Protein AF-0000000072585226 (afdb_homodimer)

Structure (mmCIF, N/CA/C/O backbone):
data_AF-0000000072585226-model_v1
#
loop_
_entity.id
_entity.type
_entity.pdbx_description
1 polymer 'LysR-family transcriptional regulator'
#
loop_
_atom_site.group_PDB
_atom_site.id
_atom_site.type_symbol
_atom_site.label_atom_id
_atom_site.label_alt_id
_atom_site.label_comp_id
_atom_site.label_asym_id
_atom_site.label_entity_id
_atom_site.label_seq_id
_atom_site.pdbx_PDB_ins_code
_atom_site.Cartn_x
_atom_site.Cartn_y
_atom_site.Cartn_z
_atom_site.occupancy
_atom_site.B_iso_or_equiv
_atom_site.auth_seq_id
_atom_site.auth_comp_id
_atom_site.auth_asym_id
_atom_site.auth_atom_id
_atom_site.pdbx_PDB_model_num
ATOM 1 N N . MET A 1 1 ? 8.828 31.516 13.375 1 58.22 1 MET A N 1
ATOM 2 C CA . MET A 1 1 ? 9.008 30.109 13.734 1 58.22 1 MET A CA 1
ATOM 3 C C . MET A 1 1 ? 8.281 29.797 15.039 1 58.22 1 MET A C 1
ATOM 5 O O . MET A 1 1 ? 7.566 28.797 15.117 1 58.22 1 MET A O 1
ATOM 9 N N . ARG A 1 2 ? 8.453 30.703 15.93 1 64.94 2 ARG A N 1
ATOM 10 C CA . ARG A 1 2 ? 7.805 30.484 17.219 1 64.94 2 ARG A CA 1
ATOM 11 C C . ARG A 1 2 ? 6.285 30.516 17.078 1 64.94 2 ARG A C 1
ATOM 13 O O . ARG A 1 2 ? 5.582 29.734 17.719 1 64.94 2 ARG A O 1
ATOM 20 N N . HIS A 1 3 ? 5.898 31.266 16.078 1 72.94 3 HIS A N 1
ATOM 21 C CA . HIS A 1 3 ? 4.465 31.422 15.859 1 72.94 3 HIS A CA 1
ATOM 22 C C . HIS A 1 3 ? 3.863 30.156 15.25 1 72.94 3 HIS A C 1
ATOM 24 O O . HIS A 1 3 ? 2.775 29.734 15.641 1 72.94 3 HIS A O 1
ATOM 30 N N . VAL A 1 4 ? 4.668 29.656 14.375 1 72.81 4 VAL A N 1
ATOM 31 C CA . VAL A 1 4 ? 4.184 28.453 13.695 1 72.81 4 VAL A CA 1
ATOM 32 C C . VAL A 1 4 ? 4.137 27.297 14.672 1 72.81 4 VAL A C 1
ATOM 34 O O . VAL A 1 4 ? 3.162 26.531 14.703 1 72.81 4 VAL A O 1
ATOM 37 N N . ARG A 1 5 ? 5.16 27.219 15.461 1 75.75 5 ARG A N 1
ATOM 38 C CA . ARG A 1 5 ? 5.207 26.156 16.469 1 75.75 5 ARG A CA 1
ATOM 39 C C . ARG A 1 5 ? 4.078 26.312 17.484 1 75.75 5 ARG A C 1
ATOM 41 O O . ARG A 1 5 ? 3.455 25.328 17.891 1 75.75 5 ARG A O 1
ATOM 48 N N . ALA A 1 6 ? 3.926 27.531 17.859 1 78.69 6 ALA A N 1
ATOM 49 C CA . ALA A 1 6 ? 2.842 27.828 18.781 1 78.69 6 ALA A CA 1
ATOM 50 C C . ALA A 1 6 ? 1.49 27.422 18.203 1 78.69 6 ALA A C 1
ATOM 52 O O . ALA A 1 6 ? 0.688 26.766 18.875 1 78.69 6 ALA A O 1
ATOM 53 N N . PHE A 1 7 ? 1.332 27.797 16.906 1 83.38 7 PHE A N 1
ATOM 54 C CA . PHE A 1 7 ? 0.087 27.469 16.234 1 83.38 7 PHE A CA 1
ATOM 55 C C . PHE A 1 7 ? -0.117 25.953 16.172 1 83.38 7 PHE A C 1
ATOM 57 O O . PHE A 1 7 ? -1.186 25.453 16.531 1 83.38 7 PHE A O 1
ATOM 64 N N . LEU A 1 8 ? 0.948 25.344 15.797 1 79.69 8 LEU A N 1
ATOM 65 C CA . LEU A 1 8 ? 0.839 23.906 15.602 1 79.69 8 LEU A CA 1
ATOM 66 C C . LEU A 1 8 ? 0.595 23.203 16.938 1 79.69 8 LEU A C 1
ATOM 68 O O . LEU A 1 8 ? -0.168 22.234 17 1 79.69 8 LEU A O 1
ATOM 72 N N . CYS A 1 9 ? 1.254 23.625 17.953 1 80.06 9 CYS A N 1
ATOM 73 C CA . CYS A 1 9 ? 1.071 23.047 19.281 1 80.06 9 CYS A CA 1
ATOM 74 C C . CYS A 1 9 ? -0.359 23.234 19.766 1 80.06 9 CYS A C 1
ATOM 76 O O . CYS A 1 9 ? -0.982 22.297 20.266 1 80.06 9 CYS A O 1
ATOM 78 N N . VAL A 1 10 ? -0.849 24.375 19.516 1 82.81 10 VAL A N 1
ATOM 79 C CA . VAL A 1 10 ? -2.223 24.656 19.922 1 82.81 10 VAL A CA 1
ATOM 80 C C . VAL A 1 10 ? -3.191 23.844 19.062 1 82.81 10 VAL A C 1
ATOM 82 O O . VAL A 1 10 ? -4.184 23.312 19.562 1 82.81 10 VAL A O 1
ATOM 85 N N . ALA A 1 11 ? -2.859 23.766 17.875 1 81.19 11 ALA A N 1
ATOM 86 C CA . ALA A 1 11 ? -3.719 23.031 16.938 1 81.19 11 ALA A CA 1
ATOM 87 C C . ALA A 1 11 ? -3.799 21.562 17.312 1 81.19 11 ALA A C 1
ATOM 89 O O . ALA A 1 11 ? -4.84 20.922 17.141 1 81.19 11 ALA A O 1
ATOM 90 N N . ARG A 1 12 ? -2.705 21.125 17.781 1 78.31 12 ARG A N 1
ATOM 91 C CA . ARG A 1 12 ? -2.623 19.719 18.188 1 78.31 12 ARG A CA 1
ATOM 92 C C . ARG A 1 12 ? -3.361 19.469 19.5 1 78.31 12 ARG A C 1
ATOM 94 O O . ARG A 1 12 ? -4.086 18.484 19.641 1 78.31 12 ARG A O 1
ATOM 101 N N . HIS A 1 13 ? -3.176 20.375 20.453 1 78 13 HIS A N 1
ATOM 102 C CA . HIS A 1 13 ? -3.709 20.203 21.797 1 78 13 HIS A CA 1
ATOM 103 C C . HIS A 1 13 ? -5.113 20.781 21.906 1 78 13 HIS A C 1
ATOM 105 O O . HIS A 1 13 ? -5.887 20.359 22.781 1 78 13 HIS A O 1
ATOM 111 N N . LEU A 1 14 ? -5.398 21.688 21.141 1 80.75 14 LEU A N 1
ATOM 112 C CA . LEU A 1 14 ? -6.609 22.5 21.188 1 80.75 14 LEU A CA 1
ATOM 113 C C . LEU A 1 14 ? -6.867 23.016 22.609 1 80.75 14 LEU A C 1
ATOM 115 O O . LEU A 1 14 ? -8.016 23.078 23.047 1 80.75 14 LEU A O 1
ATOM 119 N N . HIS A 1 15 ? -5.867 23.109 23.297 1 82.06 15 HIS A N 1
ATOM 120 C CA . HIS A 1 15 ? -5.828 23.625 24.656 1 82.06 15 HIS A CA 1
ATOM 121 C C . HIS A 1 15 ? -4.574 24.469 24.891 1 82.06 15 HIS A C 1
ATOM 123 O O . HIS A 1 15 ? -3.455 23.938 24.844 1 82.06 15 HIS A O 1
ATOM 129 N N . PHE A 1 16 ? -4.828 25.766 25.25 1 84.06 16 PHE A N 1
ATOM 130 C CA . PHE A 1 16 ? -3.705 26.703 25.297 1 84.06 16 PHE A CA 1
ATOM 131 C C . PHE A 1 16 ? -2.781 26.375 26.469 1 84.06 16 PHE A C 1
ATOM 133 O O . PHE A 1 16 ? -1.558 26.422 26.328 1 84.06 16 PHE A O 1
ATOM 140 N N . ALA A 1 17 ? -3.447 26 27.578 1 84.19 17 ALA A N 1
ATOM 141 C CA . ALA A 1 17 ? -2.598 25.734 28.734 1 84.19 17 ALA A CA 1
ATOM 142 C C . ALA A 1 17 ? -1.734 24.5 28.5 1 84.19 17 ALA A C 1
ATOM 144 O O . ALA A 1 17 ? -0.542 24.484 28.812 1 84.19 17 ALA A O 1
ATOM 145 N N . ARG A 1 18 ? -2.307 23.516 27.938 1 84.88 18 ARG A N 1
ATOM 146 C CA . ARG A 1 18 ? -1.566 22.297 27.656 1 84.88 18 ARG A CA 1
ATOM 147 C C . ARG A 1 18 ? -0.493 22.547 26.594 1 84.88 18 ARG A C 1
ATOM 149 O O . ARG A 1 18 ? 0.614 22 26.688 1 84.88 18 ARG A O 1
ATOM 156 N N . ALA A 1 19 ? -0.871 23.25 25.625 1 84.06 19 ALA A N 1
ATOM 157 C CA . ALA A 1 19 ? 0.085 23.609 24.594 1 84.06 19 ALA A CA 1
ATOM 158 C C . ALA A 1 19 ? 1.239 24.438 25.156 1 84.06 19 ALA A C 1
ATOM 160 O O . ALA A 1 19 ? 2.398 24.219 24.797 1 84.06 19 ALA A O 1
ATOM 161 N N . ALA A 1 20 ? 0.892 25.25 26.031 1 86.5 20 ALA A N 1
ATOM 162 C CA . ALA A 1 20 ? 1.916 26.062 26.672 1 86.5 20 ALA A CA 1
ATOM 163 C C . ALA A 1 20 ? 2.873 25.203 27.484 1 86.5 20 ALA A C 1
ATOM 165 O O . ALA A 1 20 ? 4.086 25.438 27.484 1 86.5 20 ALA A O 1
ATOM 166 N N . ASP A 1 21 ? 2.268 24.281 28.094 1 84.31 21 ASP A N 1
ATOM 167 C CA . ASP A 1 21 ? 3.07 23.344 28.875 1 84.31 21 ASP A CA 1
ATOM 168 C C . ASP A 1 21 ? 4.062 22.594 27.984 1 84.31 21 ASP A C 1
ATOM 170 O O . ASP A 1 21 ? 5.238 22.469 28.344 1 84.31 21 ASP A O 1
ATOM 174 N N . GLU A 1 22 ? 3.561 22.172 26.891 1 82.31 22 GLU A N 1
ATOM 175 C CA . GLU A 1 22 ? 4.418 21.438 25.969 1 82.31 22 GLU A CA 1
ATOM 176 C C . GLU A 1 22 ? 5.535 22.312 25.422 1 82.31 22 GLU A C 1
ATOM 178 O O . GLU A 1 22 ? 6.664 21.859 25.234 1 82.31 22 GLU A O 1
ATOM 183 N N . LEU A 1 23 ? 5.254 23.5 25.297 1 81.06 23 LEU A N 1
ATOM 184 C CA . LEU A 1 23 ? 6.223 24.438 24.719 1 81.06 23 LEU A CA 1
ATOM 185 C C . LEU A 1 23 ? 7.074 25.062 25.812 1 81.06 23 LEU A C 1
ATOM 187 O O . LEU A 1 23 ? 7.992 25.844 25.516 1 81.06 23 LEU A O 1
ATOM 191 N N . ASP A 1 24 ? 6.734 24.703 27.078 1 85.44 24 ASP A N 1
ATOM 192 C CA . ASP A 1 24 ? 7.445 25.219 28.25 1 85.44 24 ASP A CA 1
ATOM 193 C C . ASP A 1 24 ? 7.398 26.75 28.266 1 85.44 24 ASP A C 1
ATOM 195 O O . ASP A 1 24 ? 8.43 27.406 28.422 1 85.44 24 ASP A O 1
ATOM 199 N N . ILE A 1 25 ? 6.312 27.25 27.984 1 83.62 25 ILE A N 1
ATOM 200 C CA . ILE A 1 25 ? 6.086 28.688 28.094 1 83.62 25 ILE A CA 1
ATOM 201 C C . ILE A 1 25 ? 4.797 28.953 28.859 1 83.62 25 ILE A C 1
ATOM 203 O O . ILE A 1 25 ? 4.023 28.031 29.125 1 83.62 25 ILE A O 1
ATOM 207 N N . ALA A 1 26 ? 4.637 30.203 29.391 1 83.12 26 ALA A N 1
ATOM 208 C CA . ALA A 1 26 ? 3.42 30.594 30.109 1 83.12 26 ALA A CA 1
ATOM 209 C C . ALA A 1 26 ? 2.248 30.75 29.141 1 83.12 26 ALA A C 1
ATOM 211 O O . ALA A 1 26 ? 2.426 31.188 28 1 83.12 26 ALA A O 1
ATOM 212 N N . PRO A 1 27 ? 1.139 30.391 29.594 1 86 27 PRO A N 1
ATOM 213 C CA . PRO A 1 27 ? -0.053 30.453 28.734 1 86 27 PRO A CA 1
ATOM 214 C C . PRO A 1 27 ? -0.266 31.828 28.125 1 86 27 PRO A C 1
ATOM 216 O O . PRO A 1 27 ? -0.597 31.922 26.938 1 86 27 PRO A O 1
ATOM 219 N N . PRO A 1 28 ? -0.014 32.906 28.828 1 85.88 28 PRO A N 1
ATOM 220 C CA . PRO A 1 28 ? -0.179 34.219 28.188 1 85.88 28 PRO A CA 1
ATOM 221 C C . PRO A 1 28 ? 0.809 34.438 27.031 1 85.88 28 PRO A C 1
ATOM 223 O O . PRO A 1 28 ? 0.471 35.094 26.047 1 85.88 28 PRO A O 1
ATOM 226 N N . ALA A 1 29 ? 1.949 33.938 27.203 1 84.19 29 ALA A N 1
ATOM 227 C CA . ALA A 1 29 ? 2.953 34.031 26.141 1 84.19 29 ALA A CA 1
ATOM 228 C C . ALA A 1 29 ? 2.523 33.281 24.906 1 84.19 29 ALA A C 1
ATOM 230 O O . ALA A 1 29 ? 2.717 33.719 23.766 1 84.19 29 ALA A O 1
ATOM 231 N N . LEU A 1 30 ? 1.979 32.156 25.109 1 85.88 30 LEU A N 1
ATOM 232 C CA . LEU A 1 30 ? 1.479 31.359 24 1 85.88 30 LEU A CA 1
ATOM 233 C C . LEU A 1 30 ? 0.351 32.062 23.266 1 85.88 30 LEU A C 1
ATOM 235 O O . LEU A 1 30 ? 0.31 32.094 22.031 1 85.88 30 LEU A O 1
ATOM 239 N N . THR A 1 31 ? -0.524 32.625 24.078 1 85.88 31 THR A N 1
ATOM 240 C CA . THR A 1 31 ? -1.634 33.375 23.5 1 85.88 31 THR A CA 1
ATOM 241 C C . THR A 1 31 ? -1.12 34.531 22.641 1 85.88 31 THR A C 1
ATOM 243 O O . THR A 1 31 ? -1.618 34.75 21.531 1 85.88 31 THR A O 1
ATOM 246 N N . ARG A 1 32 ? -0.165 35.156 23.094 1 84.38 32 ARG A N 1
ATOM 247 C CA . ARG A 1 32 ? 0.431 36.25 22.344 1 84.38 32 ARG A CA 1
ATOM 248 C C . ARG A 1 32 ? 1.052 35.781 21.047 1 84.38 32 ARG A C 1
ATOM 250 O O . ARG A 1 32 ? 0.923 36.438 20 1 84.38 32 ARG A O 1
ATOM 257 N N . LEU A 1 33 ? 1.759 34.688 21.141 1 80.94 33 LEU A N 1
ATOM 258 C CA . LEU A 1 33 ? 2.391 34.094 19.969 1 80.94 33 LEU A CA 1
ATOM 259 C C . LEU A 1 33 ? 1.351 33.75 18.906 1 80.94 33 LEU A C 1
ATOM 261 O O . LEU A 1 33 ? 1.557 34.031 17.719 1 80.94 33 LEU A O 1
ATOM 265 N N . VAL A 1 34 ? 0.296 33.219 19.359 1 84 34 VAL A N 1
ATOM 266 C CA . VAL A 1 34 ? -0.771 32.844 18.453 1 84 34 VAL A CA 1
ATOM 267 C C . VAL A 1 34 ? -1.439 34.094 17.875 1 84 34 VAL A C 1
ATOM 269 O O . VAL A 1 34 ? -1.709 34.156 16.672 1 84 34 VAL A O 1
ATOM 272 N N . GLN A 1 35 ? -1.653 35.031 18.672 1 81.31 35 GLN A N 1
ATOM 273 C CA . GLN A 1 35 ? -2.24 36.281 18.219 1 81.31 35 GLN A CA 1
ATOM 274 C C . GLN A 1 35 ? -1.322 37 17.234 1 81.31 35 GLN A C 1
ATOM 276 O O . GLN A 1 35 ? -1.787 37.562 16.25 1 81.31 35 GLN A O 1
ATOM 281 N N . ASP A 1 36 ? -0.099 36.938 17.531 1 77.19 36 ASP A N 1
ATOM 282 C CA . ASP A 1 36 ? 0.877 37.531 16.625 1 77.19 36 ASP A CA 1
ATOM 283 C C . ASP A 1 36 ? 0.853 36.844 15.266 1 77.19 36 ASP A C 1
ATOM 285 O O . ASP A 1 36 ? 0.93 37.5 14.219 1 77.19 36 ASP A O 1
ATOM 289 N N . ALA A 1 37 ? 0.822 35.531 15.289 1 75.81 37 ALA A N 1
ATOM 290 C CA . ALA A 1 37 ? 0.712 34.781 14.047 1 75.81 37 ALA A CA 1
ATOM 291 C C . ALA A 1 37 ? -0.539 35.156 13.266 1 75.81 37 ALA A C 1
ATOM 293 O O . ALA A 1 37 ? -0.486 35.344 12.047 1 75.81 37 ALA A O 1
ATOM 294 N N . GLU A 1 38 ? -1.639 35.344 13.984 1 79.88 38 GLU A N 1
ATOM 295 C CA . GLU A 1 38 ? -2.904 35.719 13.375 1 79.88 38 GLU A CA 1
ATOM 296 C C . GLU A 1 38 ? -2.83 37.125 12.805 1 79.88 38 GLU A C 1
ATOM 298 O O . GLU A 1 38 ? -3.336 37.406 11.711 1 79.88 38 GLU A O 1
ATOM 303 N N . ARG A 1 39 ? -2.184 37.969 13.477 1 72.62 39 ARG A N 1
ATOM 304 C CA . ARG A 1 39 ? -1.983 39.344 13.016 1 72.62 39 ARG A CA 1
ATOM 305 C C . ARG A 1 39 ? -1.113 39.375 11.766 1 72.62 39 ARG A C 1
ATOM 307 O O . ARG A 1 39 ? -1.424 40.094 10.805 1 72.62 39 ARG A O 1
ATOM 314 N N . LEU A 1 40 ? -0.075 38.594 11.836 1 66.81 40 LEU A N 1
ATOM 315 C CA . LEU A 1 40 ? 0.845 38.562 10.703 1 66.81 40 LEU A CA 1
ATOM 316 C C . LEU A 1 40 ? 0.155 38 9.461 1 66.81 40 LEU A C 1
ATOM 318 O O . LEU A 1 40 ? 0.414 38.469 8.344 1 66.81 40 LEU A O 1
ATOM 322 N N . LEU A 1 41 ? -0.694 37.062 9.727 1 67.12 41 LEU A N 1
ATOM 323 C CA . LEU A 1 41 ? -1.383 36.375 8.633 1 67.12 41 LEU A CA 1
ATOM 324 C C . LEU A 1 41 ? -2.656 37.125 8.25 1 67.12 41 LEU A C 1
ATOM 326 O O . LEU A 1 41 ? -3.201 36.906 7.164 1 67.12 41 LEU A O 1
ATOM 330 N N . GLY A 1 42 ? -3.037 38.062 9.102 1 69.38 42 GLY A N 1
ATOM 331 C CA . GLY A 1 42 ? -4.23 38.875 8.867 1 69.38 42 GLY A CA 1
ATOM 332 C C . GLY A 1 42 ? -5.516 38.062 9.023 1 69.38 42 GLY A C 1
ATOM 333 O O . GLY A 1 42 ? -6.566 38.469 8.523 1 69.38 42 GLY A O 1
ATOM 334 N N . VAL A 1 43 ? -5.359 36.906 9.555 1 72.12 43 VAL A N 1
ATOM 335 C CA . VAL A 1 43 ? -6.523 36.031 9.758 1 72.12 43 VAL A CA 1
ATOM 336 C C . VAL A 1 43 ? -6.457 35.406 11.148 1 72.12 43 VAL A C 1
ATOM 338 O O . VAL A 1 43 ? -5.383 35.312 11.742 1 72.12 43 VAL A O 1
ATOM 341 N N . ARG A 1 44 ? -7.598 35.062 11.664 1 79.56 44 ARG A N 1
ATOM 342 C CA . ARG A 1 44 ? -7.656 34.281 12.898 1 79.56 44 ARG A CA 1
ATOM 343 C C . ARG A 1 44 ? -7.473 32.812 12.609 1 79.56 44 ARG A C 1
ATOM 345 O O . ARG A 1 44 ? -8.094 32.25 11.695 1 79.56 44 ARG A O 1
ATOM 352 N N . LEU A 1 45 ? -6.523 32.281 13.352 1 80.19 45 LEU A N 1
ATOM 353 C CA . LEU A 1 45 ? -6.188 30.875 13.125 1 80.19 45 LEU A CA 1
ATOM 354 C C . LEU A 1 45 ? -7 29.969 14.047 1 80.19 45 LEU A C 1
ATOM 356 O O . LEU A 1 45 ? -7.195 28.781 13.742 1 80.19 45 LEU A O 1
ATOM 360 N N . PHE A 1 46 ? -7.355 30.594 15.195 1 81.81 46 PHE A N 1
ATOM 361 C CA . PHE A 1 46 ? -8.148 29.859 16.172 1 81.81 46 PHE A CA 1
ATOM 362 C C . PHE A 1 46 ? -9.43 30.609 16.516 1 81.81 46 PHE A C 1
ATOM 364 O O . PHE A 1 46 ? -9.445 31.844 16.531 1 81.81 46 PHE A O 1
ATOM 371 N N . HIS A 1 47 ? -10.422 29.891 16.656 1 78 47 HIS A N 1
ATOM 372 C CA . HIS A 1 47 ? -11.594 30.375 17.375 1 78 47 HIS A CA 1
ATOM 373 C C . HIS A 1 47 ? -11.508 30.016 18.859 1 78 47 HIS A C 1
ATOM 375 O O . HIS A 1 47 ? -11.391 28.844 19.219 1 78 47 HIS A O 1
ATOM 381 N N . ARG A 1 48 ? -11.336 31.047 19.672 1 75.75 48 ARG A N 1
ATOM 382 C CA . ARG A 1 48 ? -11.156 30.859 21.109 1 75.75 48 ARG A CA 1
ATOM 383 C C . ARG A 1 48 ? -12.359 31.391 21.875 1 75.75 48 ARG A C 1
ATOM 385 O O . ARG A 1 48 ? -12.875 32.469 21.578 1 75.75 48 ARG A O 1
ATOM 392 N N . THR A 1 49 ? -13.016 30.578 22.625 1 68.81 49 THR A N 1
ATOM 393 C CA . THR A 1 49 ? -13.938 31 23.656 1 68.81 49 THR A CA 1
ATOM 394 C C . THR A 1 49 ? -13.375 30.703 25.047 1 68.81 49 THR A C 1
ATOM 396 O O . THR A 1 49 ? -12.258 30.203 25.172 1 68.81 49 THR A O 1
ATOM 399 N N . ARG A 1 50 ? -14 31.172 26.156 1 67.94 50 ARG A N 1
ATOM 400 C CA . ARG A 1 50 ? -13.555 30.938 27.516 1 67.94 50 ARG A CA 1
ATOM 401 C C . ARG A 1 50 ? -13.43 29.438 27.797 1 67.94 50 ARG A C 1
ATOM 403 O O . ARG A 1 50 ? -12.648 29.016 28.641 1 67.94 50 ARG A O 1
ATOM 410 N N . ARG A 1 51 ? -13.961 28.547 26.969 1 67.31 51 ARG A N 1
ATOM 411 C CA . ARG A 1 51 ? -14.07 27.141 27.328 1 67.31 51 ARG A CA 1
ATOM 412 C C . ARG A 1 51 ? -13.508 26.25 26.219 1 67.31 51 ARG A C 1
ATOM 414 O O . ARG A 1 51 ? -13.266 25.062 26.438 1 67.31 51 ARG A O 1
ATOM 421 N N . SER A 1 52 ? -13.297 26.797 25.031 1 75.81 52 SER A N 1
ATOM 422 C CA . SER A 1 52 ? -12.875 25.875 23.969 1 75.81 52 SER A CA 1
ATOM 423 C C . SER A 1 52 ? -11.922 26.562 23 1 75.81 52 SER A C 1
ATOM 425 O O . SER A 1 52 ? -11.977 27.781 22.812 1 75.81 52 SER A O 1
ATOM 427 N N . VAL A 1 53 ? -10.938 25.859 22.469 1 80.62 53 VAL A N 1
ATOM 428 C CA . VAL A 1 53 ? -10.016 26.266 21.422 1 80.62 53 VAL A CA 1
ATOM 429 C C . VAL A 1 53 ? -10.188 25.375 20.188 1 80.62 53 VAL A C 1
ATOM 431 O O . VAL A 1 53 ? -10.211 24.141 20.312 1 80.62 53 VAL A O 1
ATOM 434 N N . ALA A 1 54 ? -10.57 26 19.078 1 80.94 54 ALA A N 1
ATOM 435 C CA . ALA A 1 54 ? -10.688 25.25 17.844 1 80.94 54 ALA A CA 1
ATOM 436 C C . ALA A 1 54 ? -10.008 25.984 16.688 1 80.94 54 ALA A C 1
ATOM 438 O O . ALA A 1 54 ? -9.906 27.203 16.703 1 80.94 54 ALA A O 1
ATOM 439 N N . LEU A 1 55 ? -9.531 25.219 15.68 1 79.38 55 LEU A N 1
ATOM 440 C CA . LEU A 1 55 ? -8.953 25.828 14.492 1 79.38 55 LEU A CA 1
ATOM 441 C C . LEU A 1 55 ? -10.008 26.578 13.695 1 79.38 55 LEU A C 1
ATOM 443 O O . LEU A 1 55 ? -11.133 26.109 13.539 1 79.38 55 LEU A O 1
ATOM 447 N N . SER A 1 56 ? -9.766 27.828 13.211 1 72.62 56 SER A N 1
ATOM 448 C CA . SER A 1 56 ? -10.578 28.516 12.211 1 72.62 56 SER A CA 1
ATOM 449 C C . SER A 1 56 ? -10.414 27.875 10.836 1 72.62 56 SER A C 1
ATOM 451 O O . SER A 1 56 ? -9.586 26.984 10.656 1 72.62 56 SER A O 1
ATOM 453 N N . ALA A 1 57 ? -11.266 28.297 9.883 1 61.59 57 ALA A N 1
ATOM 454 C CA . ALA A 1 57 ? -11.07 27.875 8.5 1 61.59 57 ALA A CA 1
ATOM 455 C C . ALA A 1 57 ? -9.672 28.219 8.008 1 61.59 57 ALA A C 1
ATOM 457 O O . ALA A 1 57 ? -9.016 27.406 7.352 1 61.59 57 ALA A O 1
ATOM 458 N N . ALA A 1 58 ? -9.375 29.375 8.305 1 66.31 58 ALA A N 1
ATOM 459 C CA . ALA A 1 58 ? -8.023 29.828 7.973 1 66.31 58 ALA A CA 1
ATOM 460 C C . ALA A 1 58 ? -6.973 29 8.711 1 66.31 58 ALA A C 1
ATOM 462 O O . ALA A 1 58 ? -5.93 28.656 8.148 1 66.31 58 ALA A O 1
ATOM 463 N N . GLY A 1 59 ? -7.348 28.625 9.914 1 73.62 59 GLY A N 1
ATOM 464 C CA . GLY A 1 59 ? -6.438 27.797 10.688 1 73.62 59 GLY A CA 1
ATOM 465 C C . GLY A 1 59 ? -6.27 26.391 10.117 1 73.62 59 GLY A C 1
ATOM 466 O O . GLY A 1 59 ? -5.152 25.875 10.047 1 73.62 59 GLY A O 1
ATOM 467 N N . ALA A 1 60 ? -7.258 25.922 9.672 1 68 60 ALA A N 1
ATOM 468 C CA . ALA A 1 60 ? -7.234 24.578 9.078 1 68 60 ALA A CA 1
ATOM 469 C C . ALA A 1 60 ? -6.445 24.578 7.773 1 68 60 ALA A C 1
ATOM 471 O O . ALA A 1 60 ? -5.676 23.656 7.508 1 68 60 ALA A O 1
ATOM 472 N N . ALA A 1 61 ? -6.684 25.594 7.031 1 62.28 61 ALA A N 1
ATOM 473 C CA . ALA A 1 61 ? -5.934 25.734 5.785 1 62.28 61 ALA A CA 1
ATOM 474 C C . ALA A 1 61 ? -4.445 25.953 6.062 1 62.28 61 ALA A C 1
ATOM 476 O O . ALA A 1 61 ? -3.592 25.422 5.352 1 62.28 61 ALA A O 1
ATOM 477 N N . TYR A 1 62 ? -4.332 26.719 7.133 1 64.69 62 TYR A N 1
ATOM 478 C CA . TYR A 1 62 ? -2.965 27.078 7.492 1 64.69 62 TYR A CA 1
ATOM 479 C C . TYR A 1 62 ? -2.232 25.891 8.109 1 64.69 62 TYR A C 1
ATOM 481 O O . TYR A 1 62 ? -1.003 25.812 8.047 1 64.69 62 TYR A O 1
ATOM 489 N N . LEU A 1 63 ? -3.025 25 8.594 1 69.69 63 LEU A N 1
ATOM 490 C CA . LEU A 1 63 ? -2.434 23.875 9.305 1 69.69 63 LEU A CA 1
ATOM 491 C C . LEU A 1 63 ? -1.513 23.062 8.398 1 69.69 63 LEU A C 1
ATOM 493 O O . LEU A 1 63 ? -0.37 22.781 8.758 1 69.69 63 LEU A O 1
ATOM 497 N N . GLY A 1 64 ? -1.994 22.734 7.273 1 63.62 64 GLY A N 1
ATOM 498 C CA . GLY A 1 64 ? -1.159 22.031 6.32 1 63.62 64 GLY A CA 1
ATOM 499 C C . GLY A 1 64 ? 0.085 22.797 5.922 1 63.62 64 GLY A C 1
ATOM 500 O O . GLY A 1 64 ? 1.181 22.234 5.871 1 63.62 64 GLY A O 1
ATOM 501 N N . GLU A 1 65 ? -0.137 24.047 5.719 1 60.06 65 GLU A N 1
ATOM 502 C CA . GLU A 1 65 ? 0.973 24.906 5.336 1 60.06 65 GLU A CA 1
ATOM 503 C C . GLU A 1 65 ? 1.972 25.062 6.48 1 60.06 65 GLU A C 1
ATOM 505 O O . GLU A 1 65 ? 3.184 25.062 6.258 1 60.06 65 GLU A O 1
ATOM 510 N N . ALA A 1 66 ? 1.369 25.188 7.652 1 66.06 66 ALA A N 1
ATOM 511 C CA . ALA A 1 66 ? 2.213 25.344 8.836 1 66.06 66 ALA A CA 1
ATOM 512 C C . ALA A 1 66 ? 3.018 24.078 9.109 1 66.06 66 ALA A C 1
ATOM 514 O O . ALA A 1 66 ? 4.207 24.141 9.43 1 66.06 66 ALA A O 1
ATOM 515 N N . GLN A 1 67 ? 2.311 23.031 8.914 1 64.62 67 GLN A N 1
ATOM 516 C CA . GLN A 1 67 ? 3.002 21.766 9.086 1 64.62 67 GLN A CA 1
ATOM 517 C C . GLN A 1 67 ? 4.113 21.594 8.047 1 64.62 67 GLN A C 1
ATOM 519 O O . GLN A 1 67 ? 5.227 21.188 8.391 1 64.62 67 GLN A O 1
ATOM 524 N N . ALA A 1 68 ? 3.723 21.984 6.926 1 57.94 68 ALA A N 1
ATOM 525 C CA . ALA A 1 68 ? 4.707 21.938 5.844 1 57.94 68 ALA A CA 1
ATOM 526 C C . ALA A 1 68 ? 5.863 22.891 6.113 1 57.94 68 ALA A C 1
ATOM 528 O O . ALA A 1 68 ? 7.027 22.547 5.879 1 57.94 68 ALA A O 1
ATOM 529 N N . ALA A 1 69 ? 5.461 23.953 6.617 1 55.75 69 ALA A N 1
ATOM 530 C CA . ALA A 1 69 ? 6.477 24.969 6.918 1 55.75 69 ALA A CA 1
ATOM 531 C C . ALA A 1 69 ? 7.418 24.484 8.016 1 55.75 69 ALA A C 1
ATOM 533 O O . ALA A 1 69 ? 8.641 24.625 7.91 1 55.75 69 ALA A O 1
ATOM 534 N N . LEU A 1 70 ? 6.734 23.922 9.047 1 58.09 70 LEU A N 1
ATOM 535 C CA . LEU A 1 70 ? 7.578 23.422 10.125 1 58.09 70 LEU A CA 1
ATOM 536 C C . LEU A 1 70 ? 8.43 22.25 9.641 1 58.09 70 LEU A C 1
ATOM 538 O O . LEU A 1 70 ? 9.594 22.109 10.039 1 58.09 70 LEU A O 1
ATOM 542 N N . ALA A 1 71 ? 7.77 21.516 8.867 1 57.56 71 ALA A N 1
ATOM 543 C CA . ALA A 1 71 ? 8.531 20.406 8.281 1 57.56 71 ALA A CA 1
ATOM 544 C C . ALA A 1 71 ? 9.688 20.922 7.43 1 57.56 71 ALA A C 1
ATOM 546 O O . ALA A 1 71 ? 10.797 20.391 7.488 1 57.56 71 ALA A O 1
ATOM 547 N N . HIS A 1 72 ? 9.344 21.984 6.781 1 53.56 72 HIS A N 1
ATOM 548 C CA . HIS A 1 72 ? 10.391 22.609 5.977 1 53.56 72 HIS A CA 1
ATOM 549 C C . HIS A 1 72 ? 11.484 23.188 6.859 1 53.56 72 HIS A C 1
ATOM 551 O O . HIS A 1 72 ? 12.672 23.047 6.562 1 53.56 72 HIS A O 1
ATOM 557 N N . LEU A 1 73 ? 11.023 23.75 7.914 1 49.94 73 LEU A N 1
ATOM 558 C CA . LEU A 1 73 ? 11.992 24.359 8.82 1 49.94 73 LEU A CA 1
ATOM 559 C C . LEU A 1 73 ? 12.828 23.297 9.516 1 49.94 73 LEU A C 1
ATOM 561 O O . LEU A 1 73 ? 14.039 23.453 9.672 1 49.94 73 LEU A O 1
ATOM 565 N N . ALA A 1 74 ? 12.117 22.375 9.953 1 52.28 74 ALA A N 1
ATOM 566 C CA . ALA A 1 74 ? 12.852 21.297 10.602 1 52.28 74 ALA A CA 1
ATOM 567 C C . ALA A 1 74 ? 13.844 20.656 9.641 1 52.28 74 ALA A C 1
ATOM 569 O O . ALA A 1 74 ? 14.984 20.359 10.016 1 52.28 74 ALA A O 1
ATOM 570 N N . ARG A 1 75 ? 13.414 20.531 8.516 1 53.41 75 ARG A N 1
ATOM 571 C CA . ARG A 1 75 ? 14.305 20 7.484 1 53.41 75 ARG A CA 1
ATOM 572 C C . ARG A 1 75 ? 15.445 20.953 7.191 1 53.41 75 ARG A C 1
ATOM 574 O O . ARG A 1 75 ? 16.578 20.531 6.98 1 53.41 75 ARG A O 1
ATOM 581 N N . GLY A 1 76 ? 14.969 22.141 7.191 1 52.03 76 GLY A N 1
ATOM 582 C CA . GLY A 1 76 ? 16 23.156 7.02 1 52.03 76 GLY A CA 1
ATOM 583 C C . GLY A 1 76 ? 17.047 23.141 8.125 1 52.03 76 GLY A C 1
ATOM 584 O O . GLY A 1 76 ? 18.234 23.234 7.855 1 52.03 76 GLY A O 1
ATOM 585 N N . ARG A 1 77 ? 16.484 23.094 9.312 1 48.94 77 ARG A N 1
ATOM 586 C CA . ARG A 1 77 ? 17.406 23.031 10.438 1 48.94 77 ARG A CA 1
ATOM 587 C C . ARG A 1 77 ? 18.297 21.797 10.352 1 48.94 77 ARG A C 1
ATOM 589 O O . ARG A 1 77 ? 19.5 21.875 10.602 1 48.94 77 ARG A O 1
ATOM 596 N N . GLU A 1 78 ? 17.625 20.75 10.086 1 50.53 78 GLU A N 1
ATOM 597 C CA . GLU A 1 78 ? 18.406 19.516 9.938 1 50.53 78 GLU A CA 1
ATOM 598 C C . GLU A 1 78 ? 19.406 19.641 8.789 1 50.53 78 GLU A C 1
ATOM 600 O O . GLU A 1 78 ? 20.562 19.219 8.922 1 50.53 78 GLU A O 1
ATOM 605 N N . ARG A 1 79 ? 18.844 20.234 7.855 1 50.41 79 ARG A N 1
ATOM 606 C CA . ARG A 1 79 ? 19.734 20.469 6.715 1 50.41 79 ARG A CA 1
ATOM 607 C C . ARG A 1 79 ? 20.859 21.406 7.082 1 50.41 79 ARG A C 1
ATOM 609 O O . ARG A 1 79 ? 22.016 21.188 6.684 1 50.41 79 ARG A O 1
ATOM 616 N N . ALA A 1 80 ? 20.484 22.359 7.816 1 47.41 80 ALA A N 1
ATOM 617 C CA . ALA A 1 80 ? 21.5 23.312 8.258 1 47.41 80 ALA A CA 1
ATOM 618 C C . ALA A 1 80 ? 22.516 22.641 9.195 1 47.41 80 ALA A C 1
ATOM 620 O O . ALA A 1 80 ? 23.719 22.859 9.078 1 47.41 80 ALA A O 1
ATOM 621 N N . ALA A 1 81 ? 21.938 22 10.062 1 48.5 81 ALA A N 1
ATOM 622 C CA . ALA A 1 81 ? 22.812 21.328 11.008 1 48.5 81 ALA A CA 1
ATOM 623 C C . ALA A 1 81 ? 23.703 20.312 10.289 1 48.5 81 ALA A C 1
ATOM 625 O O . ALA A 1 81 ? 24.906 20.203 10.594 1 48.5 81 ALA A O 1
ATOM 626 N N . LEU A 1 82 ? 23.016 19.578 9.492 1 48.97 82 LEU A N 1
ATOM 627 C CA . LEU A 1 82 ? 23.812 18.641 8.703 1 48.97 82 LEU A CA 1
ATOM 628 C C . LEU A 1 82 ? 24.875 19.375 7.887 1 48.97 82 LEU A C 1
ATOM 630 O O . LEU A 1 82 ? 26.016 18.922 7.797 1 48.97 82 LEU A O 1
ATOM 634 N N . ALA A 1 83 ? 24.375 20.375 7.41 1 47.16 83 ALA A N 1
ATOM 635 C CA . ALA A 1 83 ? 25.328 21.203 6.672 1 47.16 83 ALA A CA 1
ATOM 636 C C . ALA A 1 83 ? 26.469 21.672 7.578 1 47.16 83 ALA A C 1
ATOM 638 O O . ALA A 1 83 ? 27.625 21.672 7.176 1 47.16 83 ALA A O 1
ATOM 639 N N . GLU A 1 84 ? 26.125 22.078 8.68 1 46.22 84 GLU A N 1
ATOM 640 C CA . GLU A 1 84 ? 27.141 22.562 9.617 1 46.22 84 GLU A CA 1
ATOM 641 C C . GLU A 1 84 ? 28.109 21.453 10.016 1 46.22 84 GLU A C 1
ATOM 643 O O . GLU A 1 84 ? 29.297 21.688 10.18 1 46.22 84 GLU A O 1
ATOM 648 N N . ARG A 1 85 ? 27.469 20.359 10.305 1 44.66 85 ARG A N 1
ATOM 649 C CA . ARG A 1 85 ? 28.344 19.266 10.703 1 44.66 85 ARG A CA 1
ATOM 650 C C . ARG A 1 85 ? 29.062 18.672 9.5 1 44.66 85 ARG A C 1
ATOM 652 O O . ARG A 1 85 ? 29.828 17.719 9.641 1 44.66 85 ARG A O 1
ATOM 659 N N . GLY A 1 86 ? 28.906 19.188 8.562 1 46.56 86 GLY A N 1
ATOM 660 C CA . GLY A 1 86 ? 29.516 18.656 7.359 1 46.56 86 GLY A CA 1
ATOM 661 C C . GLY A 1 86 ? 28.781 17.453 6.789 1 46.56 86 GLY A C 1
ATOM 662 O O . GLY A 1 86 ? 29.344 16.703 5.992 1 46.56 86 GLY A O 1
ATOM 663 N N . GLU A 1 87 ? 27.969 16.969 7.648 1 51.03 87 GLU A N 1
ATOM 664 C CA . GLU A 1 87 ? 27.219 15.789 7.207 1 51.03 87 GLU A CA 1
ATOM 665 C C . GLU A 1 87 ? 26.266 16.141 6.062 1 51.03 87 GLU A C 1
ATOM 667 O O . GLU A 1 87 ? 25.5 17.094 6.152 1 51.03 87 GLU A O 1
ATOM 672 N N . ILE A 1 88 ? 26.75 16.125 4.773 1 52.31 88 ILE A N 1
ATOM 673 C CA . ILE A 1 88 ? 26.578 16.688 3.438 1 52.31 88 ILE A CA 1
ATOM 674 C C . ILE A 1 88 ? 25.125 16.547 2.998 1 52.31 88 ILE A C 1
ATOM 676 O O . ILE A 1 88 ? 24.625 17.359 2.217 1 52.31 88 ILE A O 1
ATOM 680 N N . GLY A 1 89 ? 24.234 15.422 3.17 1 76.12 89 GLY A N 1
ATOM 681 C CA . GLY A 1 89 ? 23.047 15.547 2.344 1 76.12 89 GLY A CA 1
ATOM 682 C C . GLY A 1 89 ? 22.016 14.469 2.621 1 76.12 89 GLY A C 1
ATOM 683 O O . GLY A 1 89 ? 22.359 13.344 2.982 1 76.12 89 GLY A O 1
ATOM 684 N N . ARG A 1 90 ? 20.812 14.867 2.941 1 84.12 90 ARG A N 1
ATOM 685 C CA . ARG A 1 90 ? 19.672 13.961 3.084 1 84.12 90 ARG A CA 1
ATOM 686 C C . ARG A 1 90 ? 18.672 14.172 1.96 1 84.12 90 ARG A C 1
ATOM 688 O O . ARG A 1 90 ? 18.391 15.305 1.569 1 84.12 90 ARG A O 1
ATOM 695 N N . ILE A 1 91 ? 18.188 13.039 1.449 1 92.5 91 ILE A N 1
ATOM 696 C CA . ILE A 1 91 ? 17.172 13.07 0.4 1 92.5 91 ILE A CA 1
ATOM 697 C C . ILE A 1 91 ? 15.938 12.305 0.856 1 92.5 91 ILE A C 1
ATOM 699 O O . ILE A 1 91 ? 16.031 11.148 1.274 1 92.5 91 ILE A O 1
ATOM 703 N N . GLU A 1 92 ? 14.789 13.008 0.875 1 93.81 92 GLU A N 1
ATOM 704 C CA . GLU A 1 92 ? 13.5 12.344 1.059 1 93.81 92 GLU A CA 1
ATOM 705 C C . GLU A 1 92 ? 12.906 11.914 -0.279 1 93.81 92 GLU A C 1
ATOM 707 O O . GLU A 1 92 ? 12.367 12.742 -1.022 1 93.81 92 GLU A O 1
ATOM 712 N N . LEU A 1 93 ? 12.953 10.586 -0.481 1 96.5 93 LEU A N 1
ATOM 713 C CA . LEU A 1 93 ? 12.562 10.031 -1.775 1 96.5 93 LEU A CA 1
ATOM 714 C C . LEU A 1 93 ? 11.25 9.258 -1.663 1 96.5 93 LEU A C 1
ATOM 716 O O . LEU A 1 93 ? 11.172 8.273 -0.925 1 96.5 93 LEU A O 1
ATOM 720 N N . GLY A 1 94 ? 10.219 9.734 -2.373 1 97.12 94 GLY A N 1
ATOM 721 C CA . GLY A 1 94 ? 8.984 8.977 -2.498 1 97.12 94 GLY A CA 1
ATOM 722 C C . GLY A 1 94 ? 8.969 8.062 -3.709 1 97.12 94 GLY A C 1
ATOM 723 O O . GLY A 1 94 ? 9.711 8.281 -4.672 1 97.12 94 GLY A O 1
ATOM 724 N N . TYR A 1 95 ? 8.188 7.035 -3.609 1 96.19 95 TYR A N 1
ATOM 725 C CA . TYR A 1 95 ? 7.996 6.188 -4.781 1 96.19 95 TYR A CA 1
ATOM 726 C C . TYR A 1 95 ? 6.613 5.543 -4.773 1 96.19 95 TYR A C 1
ATOM 728 O O . TYR A 1 95 ? 6.008 5.371 -3.711 1 96.19 95 TYR A O 1
ATOM 736 N N . VAL A 1 96 ? 6.129 5.289 -5.965 1 94 96 VAL A N 1
ATOM 737 C CA . VAL A 1 96 ? 5 4.379 -6.121 1 94 96 VAL A CA 1
ATOM 738 C C . VAL A 1 96 ? 5.512 2.957 -6.348 1 94 96 VAL A C 1
ATOM 740 O O . VAL A 1 96 ? 6.633 2.764 -6.824 1 94 96 VAL A O 1
ATOM 743 N N . SER A 1 97 ? 4.707 1.947 -6.07 1 92.19 97 SER A N 1
ATOM 744 C CA . SER A 1 97 ? 5.18 0.568 -5.992 1 92.19 97 SER A CA 1
ATOM 745 C C . SER A 1 97 ? 5.711 0.09 -7.34 1 92.19 97 SER A C 1
ATOM 747 O O . SER A 1 97 ? 6.602 -0.76 -7.395 1 92.19 97 SER A O 1
ATOM 749 N N . SER A 1 98 ? 5.223 0.66 -8.406 1 92.62 98 SER A N 1
ATOM 750 C CA . SER A 1 98 ? 5.664 0.26 -9.742 1 92.62 98 SER A CA 1
ATOM 751 C C . SER A 1 98 ? 7.16 0.494 -9.922 1 92.62 98 SER A C 1
ATOM 753 O O . SER A 1 98 ? 7.824 -0.239 -10.656 1 92.62 98 SER A O 1
ATOM 755 N N . ALA A 1 99 ? 7.633 1.498 -9.266 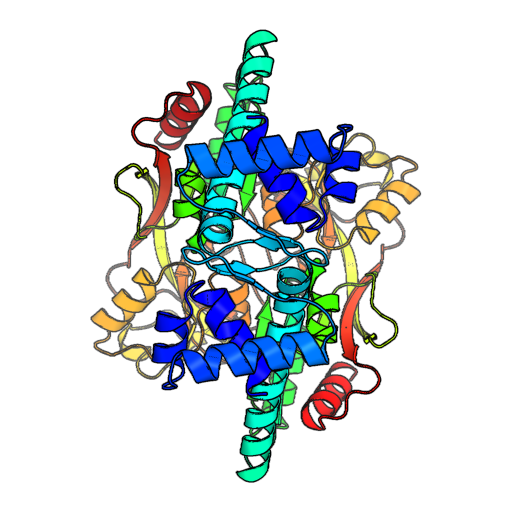1 95 99 ALA A N 1
ATOM 756 C CA . ALA A 1 99 ? 9.062 1.789 -9.359 1 95 99 ALA A CA 1
ATOM 757 C C . ALA A 1 99 ? 9.891 0.672 -8.734 1 95 99 ALA A C 1
ATOM 759 O O . ALA A 1 99 ? 11 0.388 -9.18 1 95 99 ALA A O 1
ATOM 760 N N . ALA A 1 100 ? 9.367 0.074 -7.695 1 95.56 100 ALA A N 1
ATOM 761 C CA . ALA A 1 100 ? 10.039 -1.044 -7.035 1 95.56 100 ALA A CA 1
ATOM 762 C C . ALA A 1 100 ? 9.953 -2.311 -7.883 1 95.56 100 ALA A C 1
ATOM 764 O O . ALA A 1 100 ? 10.945 -3.025 -8.047 1 95.56 100 ALA A O 1
ATOM 765 N N . TYR A 1 101 ? 8.789 -2.564 -8.461 1 96 101 TYR A N 1
ATOM 766 C CA . TYR A 1 101 ? 8.602 -3.75 -9.289 1 96 101 TYR A CA 1
ATOM 767 C C . TYR A 1 101 ? 9.492 -3.699 -10.531 1 96 101 TYR A C 1
ATOM 769 O O . TYR A 1 101 ? 10.016 -4.727 -10.969 1 96 101 TYR A O 1
ATOM 777 N N . ALA A 1 102 ? 9.664 -2.529 -11.07 1 95.19 102 ALA A N 1
ATOM 778 C CA . ALA A 1 102 ? 10.445 -2.35 -12.289 1 95.19 102 ALA A CA 1
ATOM 779 C C . ALA A 1 102 ? 11.945 -2.412 -11.992 1 95.19 102 ALA A C 1
ATOM 781 O O . ALA A 1 102 ? 12.766 -2.475 -12.914 1 95.19 102 ALA A O 1
ATOM 782 N N . GLY A 1 103 ? 12.32 -2.297 -10.789 1 95.75 103 GLY A N 1
ATOM 783 C CA . GLY A 1 103 ? 13.719 -2.398 -10.406 1 95.75 103 GLY A CA 1
ATOM 784 C C . GLY A 1 103 ? 14.461 -1.079 -10.5 1 95.75 103 GLY A C 1
ATOM 785 O O . GLY A 1 103 ? 15.625 -0.986 -10.102 1 95.75 103 GLY A O 1
ATOM 786 N N . VAL A 1 104 ? 13.781 -0.072 -10.953 1 95.94 104 VAL A N 1
ATOM 787 C CA . VAL A 1 104 ? 14.445 1.204 -11.188 1 95.94 104 VAL A CA 1
ATOM 788 C C . VAL A 1 104 ? 14.781 1.861 -9.844 1 95.94 104 VAL A C 1
ATOM 790 O O . VAL A 1 104 ? 15.812 2.523 -9.719 1 95.94 104 VAL A O 1
ATOM 793 N N . LEU A 1 105 ? 13.922 1.729 -8.844 1 96.56 105 LEU A N 1
ATOM 794 C CA . LEU A 1 105 ? 14.203 2.236 -7.508 1 96.56 105 LEU A CA 1
ATOM 795 C C . LEU A 1 105 ? 15.516 1.664 -6.973 1 96.56 105 LEU A C 1
ATOM 797 O O . LEU A 1 105 ? 16.391 2.412 -6.551 1 96.56 105 LEU A O 1
ATOM 801 N N . GLN A 1 106 ? 15.641 0.319 -7.066 1 95.38 106 GLN A N 1
ATOM 802 C CA . GLN A 1 106 ? 16.797 -0.402 -6.547 1 95.38 106 GLN A CA 1
ATOM 803 C C . GLN A 1 106 ? 18.078 0.005 -7.281 1 95.38 106 GLN A C 1
ATOM 805 O O . GLN A 1 106 ? 19.094 0.299 -6.648 1 95.38 106 GLN A O 1
ATOM 810 N N . ARG A 1 107 ? 17.938 0.045 -8.562 1 95.06 107 ARG A N 1
ATOM 811 C CA . ARG A 1 107 ? 19.094 0.344 -9.391 1 95.06 107 ARG A CA 1
ATOM 812 C C . ARG A 1 107 ? 19.625 1.749 -9.109 1 95.06 107 ARG A C 1
ATOM 814 O O . ARG A 1 107 ? 20.812 1.938 -8.883 1 95.06 107 ARG A O 1
ATOM 821 N N . THR A 1 108 ? 18.75 2.727 -9.062 1 95.62 108 THR A N 1
ATOM 822 C CA . THR A 1 108 ? 19.156 4.121 -8.922 1 95.62 108 THR A CA 1
ATOM 823 C C . THR A 1 108 ? 19.609 4.418 -7.496 1 95.62 108 THR A C 1
ATOM 825 O O . THR A 1 108 ? 20.641 5.047 -7.289 1 95.62 108 THR A O 1
ATOM 828 N N . VAL A 1 109 ? 18.859 4.016 -6.504 1 95.25 109 VAL A N 1
ATOM 829 C CA . VAL A 1 109 ? 19.203 4.277 -5.109 1 95.25 109 VAL A CA 1
ATOM 830 C C . VAL A 1 109 ? 20.5 3.559 -4.75 1 95.25 109 VAL A C 1
ATOM 832 O O . VAL A 1 109 ? 21.375 4.129 -4.094 1 95.25 109 VAL A O 1
ATOM 835 N N . GLY A 1 110 ? 20.594 2.309 -5.188 1 92.88 110 GLY A N 1
ATOM 836 C CA . GLY A 1 110 ? 21.828 1.562 -4.945 1 92.88 110 GLY A CA 1
ATOM 837 C C . GLY A 1 110 ? 23.062 2.234 -5.52 1 92.88 110 GLY A C 1
ATOM 838 O O . GLY A 1 110 ? 24.047 2.43 -4.816 1 92.88 110 GLY A O 1
ATOM 839 N N . ALA A 1 111 ? 22.984 2.623 -6.789 1 93.62 111 ALA A N 1
ATOM 840 C CA . ALA A 1 111 ? 24.109 3.273 -7.465 1 93.62 111 ALA A CA 1
ATOM 841 C C . ALA A 1 111 ? 24.453 4.594 -6.789 1 93.62 111 ALA A C 1
ATOM 843 O O . ALA A 1 111 ? 25.641 4.934 -6.652 1 93.62 111 ALA A O 1
ATOM 844 N N . PHE A 1 112 ? 23.469 5.324 -6.383 1 95.06 112 PHE A N 1
ATOM 845 C CA . PHE A 1 112 ? 23.688 6.621 -5.758 1 95.06 112 PHE A CA 1
ATOM 846 C C . PHE A 1 112 ? 24.375 6.461 -4.406 1 95.06 112 PHE A C 1
ATOM 848 O O . PHE A 1 112 ? 25.312 7.203 -4.082 1 95.06 112 PHE A O 1
ATOM 855 N N . ARG A 1 113 ? 23.922 5.5 -3.658 1 91.88 113 ARG A N 1
ATOM 856 C CA . ARG A 1 113 ? 24.516 5.262 -2.344 1 91.88 113 ARG A CA 1
ATOM 857 C C . ARG A 1 113 ? 25.969 4.824 -2.469 1 91.88 113 ARG A C 1
ATOM 859 O O . ARG A 1 113 ? 26.797 5.18 -1.635 1 91.88 113 ARG A O 1
ATOM 866 N N . ASP A 1 114 ? 26.25 4.051 -3.471 1 91.44 114 ASP A N 1
ATOM 867 C CA . ASP A 1 114 ? 27.625 3.645 -3.732 1 91.44 114 ASP A CA 1
ATOM 868 C C . ASP A 1 114 ? 28.5 4.852 -4.078 1 91.44 114 ASP A C 1
ATOM 870 O O . ASP A 1 114 ? 29.625 4.969 -3.59 1 91.44 114 ASP A O 1
ATOM 874 N N . ALA A 1 115 ? 27.953 5.758 -4.859 1 92.06 115 ALA A N 1
ATOM 875 C CA . ALA A 1 115 ? 28.688 6.926 -5.34 1 92.06 115 ALA A CA 1
ATOM 876 C C . ALA A 1 115 ? 28.75 8.016 -4.273 1 92.06 115 ALA A C 1
ATOM 878 O O . ALA A 1 115 ? 29.688 8.805 -4.242 1 92.06 115 ALA A O 1
ATOM 879 N N . HIS A 1 116 ? 27.719 8.07 -3.447 1 91.25 116 HIS A N 1
ATOM 880 C CA . HIS A 1 116 ? 27.625 9.102 -2.424 1 91.25 116 HIS A CA 1
ATOM 881 C C . HIS A 1 116 ? 27.328 8.5 -1.056 1 91.25 116 HIS A C 1
ATOM 883 O O . HIS A 1 116 ? 26.281 8.781 -0.46 1 91.25 116 HIS A O 1
ATOM 889 N N . PRO A 1 117 ? 28.312 7.867 -0.477 1 89 117 PRO A N 1
ATOM 890 C CA . PRO A 1 117 ? 28.062 7.109 0.754 1 89 117 PRO A CA 1
ATOM 891 C C . PRO A 1 117 ? 27.75 8.008 1.946 1 89 117 PRO A C 1
ATOM 893 O O . PRO A 1 117 ? 27.234 7.531 2.961 1 89 117 PRO A O 1
ATOM 896 N N . ARG A 1 118 ? 27.953 9.281 1.836 1 85.88 118 ARG A N 1
ATOM 897 C CA . ARG A 1 118 ? 27.75 10.18 2.963 1 85.88 118 ARG A CA 1
ATOM 898 C C . ARG A 1 118 ? 26.359 10.812 2.914 1 85.88 118 ARG A C 1
ATOM 900 O O . ARG A 1 118 ? 25.938 11.469 3.867 1 85.88 118 ARG A O 1
ATOM 907 N N . ILE A 1 119 ? 25.688 10.648 1.786 1 87.75 119 ILE A N 1
ATOM 908 C CA . ILE A 1 119 ? 24.344 11.195 1.656 1 87.75 119 ILE A CA 1
ATOM 909 C C . ILE A 1 119 ? 23.312 10.148 2.086 1 87.75 119 ILE A C 1
ATOM 911 O O . ILE A 1 119 ? 23.328 9.016 1.593 1 87.75 119 ILE A O 1
ATOM 915 N N . ARG A 1 120 ? 22.5 10.492 2.98 1 89.12 120 ARG A N 1
ATOM 916 C CA . ARG A 1 120 ? 21.422 9.602 3.414 1 89.12 120 ARG A CA 1
ATOM 917 C C . ARG A 1 120 ? 20.219 9.711 2.492 1 89.12 120 ARG A C 1
ATOM 919 O O . ARG A 1 120 ? 19.734 10.812 2.219 1 89.12 120 ARG A O 1
ATOM 926 N N . VAL A 1 121 ? 19.75 8.594 2.004 1 93.31 121 VAL A N 1
ATOM 927 C CA . VAL A 1 121 ? 18.547 8.539 1.175 1 93.31 121 VAL A CA 1
ATOM 928 C C . VAL A 1 121 ? 17.438 7.789 1.916 1 93.31 121 VAL A C 1
ATOM 930 O O . VAL A 1 121 ? 17.547 6.578 2.141 1 93.31 121 VAL A O 1
ATOM 933 N N . ASP A 1 122 ? 16.438 8.508 2.297 1 93.06 122 ASP A N 1
ATOM 934 C CA . ASP A 1 122 ? 15.258 7.898 2.91 1 93.06 122 ASP A CA 1
ATOM 935 C C . ASP A 1 122 ? 14.172 7.629 1.869 1 93.06 122 ASP A C 1
ATOM 937 O O . ASP A 1 122 ? 13.727 8.547 1.179 1 93.06 122 ASP A O 1
ATOM 941 N N . VAL A 1 123 ? 13.758 6.391 1.779 1 95.56 123 VAL A N 1
ATOM 942 C CA . VAL A 1 123 ? 12.773 6.004 0.774 1 95.56 123 VAL A CA 1
ATOM 943 C C . VAL A 1 123 ? 11.445 5.68 1.45 1 95.56 123 VAL A C 1
ATOM 945 O O . VAL A 1 123 ? 11.422 5.074 2.525 1 95.56 123 VAL A O 1
ATOM 948 N N . ARG A 1 124 ? 10.359 6.113 0.803 1 94.44 124 ARG A N 1
ATOM 949 C CA . ARG A 1 124 ? 9.039 5.797 1.326 1 94.44 124 ARG A CA 1
ATOM 950 C C . ARG A 1 124 ? 8.023 5.641 0.197 1 94.44 124 ARG A C 1
ATOM 952 O O . ARG A 1 124 ? 8.039 6.41 -0.767 1 94.44 124 ARG A O 1
ATOM 959 N N . GLU A 1 125 ? 7.234 4.613 0.363 1 93.81 125 GLU A N 1
ATOM 960 C CA . GLU A 1 125 ? 6.113 4.492 -0.562 1 93.81 125 GLU A CA 1
ATOM 961 C C . GLU A 1 125 ? 5.051 5.551 -0.282 1 93.81 125 GLU A C 1
ATOM 963 O O . GLU A 1 125 ? 4.73 5.824 0.876 1 93.81 125 GLU A O 1
ATOM 968 N N . VAL A 1 126 ? 4.559 6.168 -1.367 1 92.69 126 VAL A N 1
ATOM 969 C CA . VAL A 1 126 ? 3.549 7.211 -1.216 1 92.69 126 VAL A CA 1
ATOM 970 C C . VAL A 1 126 ? 2.447 7.016 -2.256 1 92.69 126 VAL A C 1
ATOM 972 O O . VAL A 1 126 ? 2.719 6.602 -3.387 1 92.69 126 VAL A O 1
ATOM 975 N N . PRO A 1 127 ? 1.19 7.25 -1.832 1 89 127 PRO A N 1
ATOM 976 C CA . PRO A 1 127 ? 0.152 7.277 -2.865 1 89 127 PRO A CA 1
ATOM 977 C C . PRO A 1 127 ? 0.437 8.297 -3.963 1 89 127 PRO A C 1
ATOM 979 O O . PRO A 1 127 ? 0.836 9.43 -3.668 1 89 127 PRO A O 1
ATOM 982 N N . MET A 1 128 ? 0.227 7.887 -5.121 1 90.88 128 MET A N 1
ATOM 983 C CA . MET A 1 128 ? 0.53 8.758 -6.254 1 90.88 128 MET A CA 1
ATOM 984 C C . MET A 1 128 ? -0.201 10.086 -6.129 1 90.88 128 MET A C 1
ATOM 986 O O . MET A 1 128 ? 0.34 11.133 -6.492 1 90.88 128 MET A O 1
ATOM 990 N N . SER A 1 129 ? -1.356 10.07 -5.574 1 87.5 129 SER A N 1
ATOM 991 C CA . SER A 1 129 ? -2.203 11.25 -5.461 1 87.5 129 SER A CA 1
ATOM 992 C C . SER A 1 129 ? -1.595 12.281 -4.508 1 87.5 129 SER A C 1
ATOM 994 O O . SER A 1 129 ? -1.968 13.453 -4.531 1 87.5 129 SER A O 1
ATOM 996 N N . GLU A 1 130 ? -0.689 11.867 -3.727 1 88.62 130 GLU A N 1
ATOM 997 C CA . GLU A 1 130 ? -0.125 12.75 -2.715 1 88.62 130 GLU A CA 1
ATOM 998 C C . GLU A 1 130 ? 1.224 13.312 -3.16 1 88.62 130 GLU A C 1
ATOM 1000 O O . GLU A 1 130 ? 1.76 14.227 -2.533 1 88.62 130 GLU A O 1
ATOM 1005 N N . VAL A 1 131 ? 1.732 12.836 -4.211 1 92.12 131 VAL A N 1
ATOM 1006 C CA . VAL A 1 131 ? 3.107 13.133 -4.598 1 92.12 131 VAL A CA 1
ATOM 1007 C C . VAL A 1 131 ? 3.258 14.625 -4.875 1 92.12 131 VAL A C 1
ATOM 1009 O O . VAL A 1 131 ? 4.168 15.266 -4.352 1 92.12 131 VAL A O 1
ATOM 1012 N N . ALA A 1 132 ? 2.312 15.156 -5.629 1 86.06 132 ALA A N 1
ATOM 1013 C CA . ALA A 1 132 ? 2.398 16.562 -6.012 1 86.06 132 ALA A CA 1
ATOM 1014 C C . ALA A 1 132 ? 2.393 17.469 -4.781 1 86.06 132 ALA A C 1
ATOM 1016 O O . ALA A 1 132 ? 3.25 18.344 -4.645 1 86.06 132 ALA A O 1
ATOM 1017 N N . ALA A 1 133 ? 1.478 17.203 -3.912 1 81.25 133 ALA A N 1
ATOM 1018 C CA . ALA A 1 133 ? 1.332 18.031 -2.707 1 81.25 133 ALA A CA 1
ATOM 1019 C C . ALA A 1 133 ? 2.559 17.891 -1.81 1 81.25 133 ALA A C 1
ATOM 1021 O O . ALA A 1 133 ? 3.008 18.891 -1.22 1 81.25 133 ALA A O 1
ATOM 1022 N N . ARG A 1 134 ? 3.098 16.734 -1.755 1 86.75 134 ARG A N 1
ATOM 1023 C CA . ARG A 1 134 ? 4.238 16.484 -0.878 1 86.75 134 ARG A CA 1
ATOM 1024 C C . ARG A 1 134 ? 5.508 17.109 -1.444 1 86.75 134 ARG A C 1
ATOM 1026 O O . ARG A 1 134 ? 6.363 17.594 -0.692 1 86.75 134 ARG A O 1
ATOM 1033 N N . LEU A 1 135 ? 5.648 17.109 -2.742 1 87.5 135 LEU A N 1
ATOM 1034 C CA . LEU A 1 135 ? 6.766 17.797 -3.377 1 87.5 135 LEU A CA 1
ATOM 1035 C C . LEU A 1 135 ? 6.652 19.312 -3.186 1 87.5 135 LEU A C 1
ATOM 1037 O O . LEU A 1 135 ? 7.641 19.969 -2.877 1 87.5 135 LEU A O 1
ATOM 1041 N N . ASP A 1 136 ? 5.477 19.75 -3.348 1 78.38 136 ASP A N 1
ATOM 1042 C CA . ASP A 1 136 ? 5.23 21.172 -3.201 1 78.38 136 ASP A CA 1
ATOM 1043 C C . ASP A 1 136 ? 5.488 21.641 -1.769 1 78.38 136 ASP A C 1
ATOM 1045 O O . ASP A 1 136 ? 6.078 22.688 -1.549 1 78.38 136 ASP A O 1
ATOM 1049 N N . ALA A 1 137 ? 5.09 20.812 -0.833 1 73.12 137 ALA A N 1
ATOM 1050 C CA . ALA A 1 137 ? 5.242 21.125 0.585 1 73.12 137 ALA A CA 1
ATOM 1051 C C . ALA A 1 137 ? 6.676 20.891 1.045 1 73.12 137 ALA A C 1
ATOM 1053 O O . ALA A 1 137 ? 7.047 21.281 2.154 1 73.12 137 ALA A O 1
ATOM 1054 N N . GLY A 1 138 ? 7.395 20.234 0.267 1 77.56 138 GLY A N 1
ATOM 1055 C CA . GLY A 1 138 ? 8.797 20 0.584 1 77.56 138 GLY A CA 1
ATOM 1056 C C . GLY A 1 138 ? 9.016 18.797 1.482 1 77.56 138 GLY A C 1
ATOM 1057 O O . GLY A 1 138 ? 10.117 18.594 1.988 1 77.56 138 GLY A O 1
ATOM 1058 N N . THR A 1 139 ? 7.969 18.031 1.678 1 84.88 139 THR A N 1
ATOM 1059 C CA . THR A 1 139 ? 8.109 16.844 2.512 1 84.88 139 THR A CA 1
ATOM 1060 C C . THR A 1 139 ? 8.672 15.68 1.702 1 84.88 139 THR A C 1
ATOM 1062 O O . THR A 1 139 ? 9.047 14.648 2.266 1 84.88 139 THR A O 1
ATOM 1065 N N . LEU A 1 140 ? 8.766 15.859 0.409 1 92.62 140 LEU A N 1
ATOM 1066 C CA . LEU A 1 140 ? 9.508 15.008 -0.52 1 92.62 140 LEU A CA 1
ATOM 1067 C C . LEU A 1 140 ? 10.469 15.844 -1.364 1 92.62 140 LEU A C 1
ATOM 1069 O O . LEU A 1 140 ? 10.133 16.953 -1.773 1 92.62 140 LEU A O 1
ATOM 1073 N N . ASP A 1 141 ? 11.57 15.312 -1.518 1 92.06 141 ASP A N 1
ATOM 1074 C CA . ASP A 1 141 ? 12.539 15.977 -2.381 1 92.06 141 ASP A CA 1
ATOM 1075 C C . ASP A 1 141 ? 12.391 15.523 -3.83 1 92.06 141 ASP A C 1
ATOM 1077 O O . ASP A 1 141 ? 12.578 16.312 -4.758 1 92.06 141 ASP A O 1
ATOM 1081 N N . ALA A 1 142 ? 12.148 14.297 -4.055 1 96.44 142 ALA A N 1
ATOM 1082 C CA . ALA A 1 142 ? 11.875 13.656 -5.336 1 96.44 142 ALA A CA 1
ATOM 1083 C C . ALA A 1 142 ? 10.977 12.438 -5.164 1 96.44 142 ALA A C 1
ATOM 1085 O O . ALA A 1 142 ? 10.805 11.945 -4.047 1 96.44 142 ALA A O 1
ATOM 1086 N N . ALA A 1 143 ? 10.375 12.031 -6.273 1 97.69 143 ALA A N 1
ATOM 1087 C CA . ALA A 1 143 ? 9.5 10.867 -6.172 1 97.69 143 ALA A CA 1
ATOM 1088 C C . ALA A 1 143 ? 9.43 10.117 -7.5 1 97.69 143 ALA A C 1
ATOM 1090 O O . ALA A 1 143 ? 9.352 10.734 -8.562 1 97.69 143 ALA A O 1
ATOM 1091 N N . TYR A 1 144 ? 9.531 8.82 -7.438 1 97.25 144 TYR A N 1
ATOM 1092 C CA . TYR A 1 144 ? 9.195 7.996 -8.594 1 97.25 144 TYR A CA 1
ATOM 1093 C C . TYR A 1 144 ? 7.691 7.914 -8.797 1 97.25 144 TYR A C 1
ATOM 1095 O O . TYR A 1 144 ? 6.953 7.562 -7.867 1 97.25 144 TYR A O 1
ATOM 1103 N N . VAL A 1 145 ? 7.234 8.227 -10.023 1 96.25 145 VAL A N 1
ATOM 1104 C CA . VAL A 1 145 ? 5.812 8.281 -10.344 1 96.25 145 VAL A CA 1
ATOM 1105 C C . VAL A 1 145 ? 5.555 7.59 -11.68 1 96.25 145 VAL A C 1
ATOM 1107 O O . VAL A 1 145 ? 6.496 7.18 -12.367 1 96.25 145 VAL A O 1
ATOM 1110 N N . ARG A 1 146 ? 4.316 7.406 -11.93 1 94.62 146 ARG A N 1
ATOM 1111 C CA . ARG A 1 146 ? 3.885 6.914 -13.234 1 94.62 146 ARG A CA 1
ATOM 1112 C C . ARG A 1 146 ? 3.055 7.961 -13.969 1 94.62 146 ARG A C 1
ATOM 1114 O O . ARG A 1 146 ? 1.854 8.094 -13.719 1 94.62 146 ARG A O 1
ATOM 1121 N N . PRO A 1 147 ? 3.646 8.617 -14.906 1 92.88 147 PRO A N 1
ATOM 1122 C CA . PRO A 1 147 ? 2.891 9.609 -15.672 1 92.88 147 PRO A CA 1
ATOM 1123 C C . PRO A 1 147 ? 1.848 8.969 -16.594 1 92.88 147 PRO A C 1
ATOM 1125 O O . PRO A 1 147 ? 1.958 7.789 -16.938 1 92.88 147 PRO A O 1
ATOM 1128 N N . PRO A 1 148 ? 0.843 9.688 -17.016 1 90.12 148 PRO A N 1
ATOM 1129 C CA . PRO A 1 148 ? 0.627 11.102 -16.703 1 90.12 148 PRO A CA 1
ATOM 1130 C C . PRO A 1 148 ? 0.005 11.312 -15.32 1 90.12 148 PRO A C 1
ATOM 1132 O O . PRO A 1 148 ? -0.679 10.43 -14.805 1 90.12 148 PRO A O 1
ATOM 1135 N N . LEU A 1 149 ? 0.339 12.414 -14.664 1 87.12 149 LEU A N 1
ATOM 1136 C CA . LEU A 1 149 ? -0.305 12.883 -13.445 1 87.12 149 LEU A CA 1
ATOM 1137 C C . LEU A 1 149 ? -0.293 14.406 -13.383 1 87.12 149 LEU A C 1
ATOM 1139 O O . LEU A 1 149 ? 0.59 15.055 -13.961 1 87.12 149 LEU A O 1
ATOM 1143 N N . PRO A 1 150 ? -1.333 14.891 -12.781 1 85.31 150 PRO A N 1
ATOM 1144 C CA . PRO A 1 150 ? -1.304 16.344 -12.609 1 85.31 150 PRO A CA 1
ATOM 1145 C C . PRO A 1 150 ? -0.178 16.812 -11.695 1 85.31 150 PRO A C 1
ATOM 1147 O O . PRO A 1 150 ? -0.026 16.281 -10.586 1 85.31 150 PRO A O 1
ATOM 1150 N N . LEU A 1 151 ? 0.656 17.625 -12.188 1 86.31 151 LEU A N 1
ATOM 1151 C CA . LEU A 1 151 ? 1.747 18.203 -11.398 1 86.31 151 LEU A CA 1
ATOM 1152 C C . LEU A 1 151 ? 1.699 19.719 -11.43 1 86.31 151 LEU A C 1
ATOM 1154 O O . LEU A 1 151 ? 1.35 20.328 -12.445 1 86.31 151 LEU A O 1
ATOM 1158 N N . PRO A 1 152 ? 2.037 20.328 -10.32 1 80.75 152 PRO A N 1
ATOM 1159 C CA . PRO A 1 152 ? 2.098 21.797 -10.32 1 80.75 152 PRO A CA 1
ATOM 1160 C C . PRO A 1 152 ? 3.225 22.344 -11.195 1 80.75 152 PRO A C 1
ATOM 1162 O O . PRO A 1 152 ? 4.145 21.594 -11.555 1 80.75 152 PRO A O 1
ATOM 1165 N N . ASP A 1 153 ? 3.221 23.578 -11.609 1 82.62 153 ASP A N 1
ATOM 1166 C CA . ASP A 1 153 ? 4.164 24.219 -12.523 1 82.62 153 ASP A CA 1
ATOM 1167 C C . ASP A 1 153 ? 5.594 24.094 -12.008 1 82.62 153 ASP A C 1
ATOM 1169 O O . ASP A 1 153 ? 6.539 23.969 -12.789 1 82.62 153 ASP A O 1
ATOM 1173 N N . GLY A 1 154 ? 5.773 24 -10.805 1 86.75 154 GLY A N 1
ATOM 1174 C CA . GLY A 1 154 ? 7.113 23.969 -10.234 1 86.75 154 GLY A CA 1
ATOM 1175 C C . GLY A 1 154 ? 7.684 22.562 -10.125 1 86.75 154 GLY A C 1
ATOM 1176 O O . GLY A 1 154 ? 8.82 22.391 -9.695 1 86.75 154 GLY A O 1
ATOM 1177 N N . VAL A 1 155 ? 6.988 21.656 -10.703 1 91.5 155 VAL A N 1
ATOM 1178 C CA . VAL A 1 155 ? 7.445 20.266 -10.625 1 91.5 155 VAL A CA 1
ATOM 1179 C C . VAL A 1 155 ? 7.66 19.719 -12.031 1 91.5 155 VAL A C 1
ATOM 1181 O O . VAL A 1 155 ? 6.816 19.891 -12.906 1 91.5 155 VAL A O 1
ATOM 1184 N N . SER A 1 156 ? 8.836 19.141 -12.273 1 92.44 156 SER A N 1
ATOM 1185 C CA . SER A 1 156 ? 9.188 18.484 -13.531 1 92.44 156 SER A CA 1
ATOM 1186 C C . SER A 1 156 ? 9.297 16.969 -13.359 1 92.44 156 SER A C 1
ATOM 1188 O O . SER A 1 156 ? 9.375 16.469 -12.234 1 92.44 156 SER A O 1
ATOM 1190 N N . THR A 1 157 ? 9.211 16.266 -14.469 1 94.75 157 THR A N 1
ATOM 1191 C CA . THR A 1 157 ? 9.406 14.828 -14.445 1 94.75 157 THR A CA 1
ATOM 1192 C C . THR A 1 157 ? 10.438 14.406 -15.492 1 94.75 157 THR A C 1
ATOM 1194 O O . THR A 1 157 ? 10.625 15.094 -16.5 1 94.75 157 THR A O 1
ATOM 1197 N N . HIS A 1 158 ? 11.125 13.375 -15.227 1 95.38 158 HIS A N 1
ATOM 1198 C CA . HIS A 1 158 ? 12.023 12.719 -16.172 1 95.38 158 HIS A CA 1
ATOM 1199 C C . HIS A 1 158 ? 11.766 11.211 -16.203 1 95.38 158 HIS A C 1
ATOM 1201 O O . HIS A 1 158 ? 11.836 10.539 -15.18 1 95.38 158 HIS A O 1
ATOM 1207 N N . THR A 1 159 ? 11.508 10.688 -17.422 1 96.56 159 THR A N 1
ATOM 1208 C CA . THR A 1 159 ? 11.258 9.258 -17.578 1 96.56 159 THR A CA 1
ATOM 1209 C C . THR A 1 159 ? 12.531 8.453 -17.344 1 96.56 159 THR A C 1
ATOM 1211 O O . THR A 1 159 ? 13.586 8.773 -17.906 1 96.56 159 THR A O 1
ATOM 1214 N N . VAL A 1 160 ? 12.414 7.402 -16.531 1 96.38 160 VAL A N 1
ATOM 1215 C CA . VAL A 1 160 ? 13.609 6.648 -16.188 1 96.38 160 VAL A CA 1
ATOM 1216 C C . VAL A 1 160 ? 13.422 5.18 -16.547 1 96.38 160 VAL A C 1
ATOM 1218 O O . VAL A 1 160 ? 14.375 4.395 -16.516 1 96.38 160 VAL A O 1
ATOM 1221 N N . HIS A 1 161 ? 12.234 4.754 -16.844 1 95.5 161 HIS A N 1
ATOM 1222 C CA . HIS A 1 161 ? 11.93 3.383 -17.234 1 95.5 161 HIS A CA 1
ATOM 1223 C C . HIS A 1 161 ? 10.711 3.33 -18.141 1 95.5 161 HIS A C 1
ATOM 1225 O O . HIS A 1 161 ? 9.758 4.086 -17.969 1 95.5 161 HIS A O 1
ATOM 1231 N N . ARG A 1 162 ? 10.828 2.547 -19.156 1 95.88 162 ARG A N 1
ATOM 1232 C CA . ARG A 1 162 ? 9.711 2.324 -20.062 1 95.88 162 ARG A CA 1
ATOM 1233 C C . ARG A 1 162 ? 9.352 0.845 -20.141 1 95.88 162 ARG A C 1
ATOM 1235 O O . ARG A 1 162 ? 10.242 -0.014 -20.141 1 95.88 162 ARG A O 1
ATOM 1242 N N . ASP A 1 163 ? 8.109 0.609 -20.094 1 95.31 163 ASP A N 1
ATOM 1243 C CA . ASP A 1 163 ? 7.562 -0.725 -20.328 1 95.31 163 ASP A CA 1
ATOM 1244 C C . ASP A 1 163 ? 6.199 -0.65 -21.016 1 95.31 163 ASP A C 1
ATOM 1246 O O . ASP A 1 163 ? 5.957 0.233 -21.828 1 95.31 163 ASP A O 1
ATOM 1250 N N . VAL A 1 164 ? 5.418 -1.71 -20.844 1 97.94 164 VAL A N 1
ATOM 1251 C CA . VAL A 1 164 ? 4.113 -1.729 -21.5 1 97.94 164 VAL A CA 1
ATOM 1252 C C . VAL A 1 164 ? 3.049 -2.197 -20.5 1 97.94 164 VAL A C 1
ATOM 1254 O O . VAL A 1 164 ? 3.375 -2.678 -19.422 1 97.94 164 VAL A O 1
ATOM 1257 N N . PHE A 1 165 ? 1.843 -1.966 -20.906 1 98.25 165 PHE A N 1
ATOM 1258 C CA . PHE A 1 165 ? 0.732 -2.439 -20.078 1 98.25 165 PHE A CA 1
ATOM 1259 C C . PHE A 1 165 ? 0.294 -3.832 -20.516 1 98.25 165 PHE A C 1
ATOM 1261 O O . PHE A 1 165 ? 0.428 -4.191 -21.688 1 98.25 165 PHE A O 1
ATOM 1268 N N . VAL A 1 166 ? -0.208 -4.59 -19.609 1 98.69 166 VAL A N 1
ATOM 1269 C CA . VAL A 1 166 ? -0.856 -5.879 -19.812 1 98.69 166 VAL A CA 1
ATOM 1270 C C . VAL A 1 166 ? -2.193 -5.91 -19.078 1 98.69 166 VAL A C 1
ATOM 1272 O O . VAL A 1 166 ? -2.539 -4.961 -18.375 1 98.69 166 VAL A O 1
ATOM 1275 N N . VAL A 1 167 ? -2.918 -6.918 -19.25 1 98.81 167 VAL A N 1
ATOM 1276 C CA . VAL A 1 167 ? -4.207 -7.016 -18.562 1 98.81 167 VAL A CA 1
ATOM 1277 C C . VAL A 1 167 ? -4.152 -8.102 -17.5 1 98.81 167 VAL A C 1
ATOM 1279 O O . VAL A 1 167 ? -3.582 -9.172 -17.719 1 98.81 167 VAL A O 1
ATOM 1282 N N . ALA A 1 168 ? -4.543 -7.797 -16.312 1 98.69 168 ALA A N 1
ATOM 1283 C CA . ALA A 1 168 ? -4.789 -8.766 -15.25 1 98.69 168 ALA A CA 1
ATOM 1284 C C . ALA A 1 168 ? -6.254 -9.18 -15.219 1 98.69 168 ALA A C 1
ATOM 1286 O O . ALA A 1 168 ? -7.148 -8.328 -15.203 1 98.69 168 ALA A O 1
ATOM 1287 N N . VAL A 1 169 ? -6.492 -10.414 -15.211 1 98.44 169 VAL A N 1
ATOM 1288 C CA . VAL A 1 169 ? -7.852 -10.945 -15.211 1 98.44 169 VAL A CA 1
ATOM 1289 C C . VAL A 1 169 ? -7.984 -12.023 -14.133 1 98.44 169 VAL A C 1
ATOM 1291 O O . VAL A 1 169 ? -6.98 -12.547 -13.641 1 98.44 169 VAL A O 1
ATOM 1294 N N . HIS A 1 170 ? -9.227 -12.25 -13.75 1 96.81 170 HIS A N 1
ATOM 1295 C CA . HIS A 1 170 ? -9.477 -13.375 -12.859 1 96.81 170 HIS A CA 1
ATOM 1296 C C . HIS A 1 170 ? -9.078 -14.695 -13.516 1 96.81 170 HIS A C 1
ATOM 1298 O O . HIS A 1 170 ? -9.328 -14.898 -14.711 1 96.81 170 HIS A O 1
ATOM 1304 N N . GLY A 1 171 ? -8.477 -15.594 -12.727 1 94.81 171 GLY A N 1
ATOM 1305 C CA . GLY A 1 171 ? -7.961 -16.859 -13.25 1 94.81 171 GLY A CA 1
ATOM 1306 C C . GLY A 1 171 ? -9.031 -17.734 -13.859 1 94.81 171 GLY A C 1
ATOM 1307 O O . GLY A 1 171 ? -8.75 -18.547 -14.734 1 94.81 171 GLY A O 1
ATOM 1308 N N . GLN A 1 172 ? -10.219 -17.5 -13.445 1 92.19 172 GLN A N 1
ATOM 1309 C CA . GLN A 1 172 ? -11.312 -18.344 -13.93 1 92.19 172 GLN A CA 1
ATOM 1310 C C . GLN A 1 172 ? -12.102 -17.641 -15.031 1 92.19 172 GLN A C 1
ATOM 1312 O O . GLN A 1 172 ? -13.07 -18.188 -15.555 1 92.19 172 GLN A O 1
ATOM 1317 N N . SER A 1 173 ? -11.727 -16.438 -15.344 1 94.94 173 SER A N 1
ATOM 1318 C CA . SER A 1 173 ? -12.375 -15.711 -16.438 1 94.94 173 SER A CA 1
ATOM 1319 C C . SER A 1 173 ? -12.102 -16.375 -17.781 1 94.94 173 SER A C 1
ATOM 1321 O O . SER A 1 173 ? -11.008 -16.906 -18 1 94.94 173 SER A O 1
ATOM 1323 N N . PRO A 1 174 ? -13.055 -16.328 -18.703 1 96.06 174 PRO A N 1
ATOM 1324 C CA . PRO A 1 174 ? -12.781 -16.797 -20.062 1 96.06 174 PRO A CA 1
ATOM 1325 C C . PRO A 1 174 ? -11.594 -16.078 -20.703 1 96.06 174 PRO A C 1
ATOM 1327 O O . PRO A 1 174 ? -10.891 -16.672 -21.531 1 96.06 174 PRO A O 1
ATOM 1330 N N . LEU A 1 175 ? -11.383 -14.914 -20.328 1 97.38 175 LEU A N 1
ATOM 1331 C CA . LEU A 1 175 ? -10.273 -14.133 -20.859 1 97.38 175 LEU A CA 1
ATOM 1332 C C . LEU A 1 175 ? -8.938 -14.766 -20.484 1 97.38 175 LEU A C 1
ATOM 1334 O O . LEU A 1 175 ? -7.953 -14.641 -21.219 1 97.38 175 LEU A O 1
ATOM 1338 N N . ALA A 1 176 ? -8.891 -15.422 -19.328 1 97.25 176 ALA A N 1
ATOM 1339 C CA . ALA A 1 176 ? -7.656 -16.016 -18.828 1 97.25 176 ALA A CA 1
ATOM 1340 C C . ALA A 1 176 ? -7.227 -17.203 -19.703 1 97.25 176 ALA A C 1
ATOM 1342 O O . ALA A 1 176 ? -6.062 -17.609 -19.672 1 97.25 176 ALA A O 1
ATOM 1343 N N . ALA A 1 177 ? -8.117 -17.734 -20.422 1 97 177 ALA A N 1
ATOM 1344 C CA . ALA A 1 177 ? -7.832 -18.891 -21.266 1 97 177 ALA A CA 1
ATOM 1345 C C . ALA A 1 177 ? -7.156 -18.469 -22.562 1 97 177 ALA A C 1
ATOM 1347 O O . ALA A 1 177 ? -6.609 -19.312 -23.281 1 97 177 ALA A O 1
ATOM 1348 N N . ARG A 1 178 ? -7.203 -17.219 -22.891 1 96.88 178 ARG A N 1
ATOM 1349 C CA . ARG A 1 178 ? -6.598 -16.703 -24.109 1 96.88 178 ARG A CA 1
ATOM 1350 C C . ARG A 1 178 ? -5.121 -16.391 -23.891 1 96.88 178 ARG A C 1
ATOM 1352 O O . ARG A 1 178 ? -4.715 -15.977 -22.797 1 96.88 178 ARG A O 1
ATOM 1359 N N . ALA A 1 179 ? -4.355 -16.578 -24.922 1 97 179 ALA A N 1
ATOM 1360 C CA . ALA A 1 179 ? -2.93 -16.25 -24.844 1 97 179 ALA A CA 1
ATOM 1361 C C . ALA A 1 179 ? -2.705 -14.75 -24.859 1 97 179 ALA A C 1
ATOM 1363 O O . ALA A 1 179 ? -1.725 -14.258 -24.281 1 97 179 ALA A O 1
ATOM 1364 N N . SER A 1 180 ? -3.561 -14.039 -25.516 1 98.19 180 SER A N 1
ATOM 1365 C CA . SER A 1 180 ? -3.6 -12.578 -25.594 1 98.19 180 SER A CA 1
ATOM 1366 C C . SER A 1 180 ? -5.031 -12.07 -25.75 1 98.19 180 SER A C 1
ATOM 1368 O O . SER A 1 180 ? -5.922 -12.828 -26.141 1 98.19 180 SER A O 1
ATOM 1370 N N . ILE A 1 181 ? -5.215 -10.836 -25.375 1 98.56 181 ILE A N 1
ATOM 1371 C CA . ILE A 1 181 ? -6.582 -10.32 -25.344 1 98.56 181 ILE A CA 1
ATOM 1372 C C . ILE A 1 181 ? -6.715 -9.125 -26.281 1 98.56 181 ILE A C 1
ATOM 1374 O O . ILE A 1 181 ? -5.969 -8.148 -26.156 1 98.56 181 ILE A O 1
ATOM 1378 N N . ARG A 1 182 ? -7.738 -9.195 -27.25 1 98.44 182 ARG A N 1
ATOM 1379 C CA . ARG A 1 182 ? -8.086 -8.031 -28.062 1 98.44 182 ARG A CA 1
ATOM 1380 C C . ARG A 1 182 ? -8.766 -6.957 -27.234 1 98.44 182 ARG A C 1
ATOM 1382 O O . ARG A 1 182 ? -9.625 -7.266 -26.391 1 98.44 182 ARG A O 1
ATOM 1389 N N . PRO A 1 183 ? -8.273 -5.703 -27.422 1 98.62 183 PRO A N 1
ATOM 1390 C CA . PRO A 1 183 ? -8.922 -4.633 -26.656 1 98.62 183 PRO A CA 1
ATOM 1391 C C . PRO A 1 183 ? -10.445 -4.715 -26.703 1 98.62 183 PRO A C 1
ATOM 1393 O O . PRO A 1 183 ? -11.109 -4.52 -25.672 1 98.62 183 PRO A O 1
ATOM 1396 N N . ALA A 1 184 ? -11 -5.031 -27.797 1 98.44 184 ALA A N 1
ATOM 1397 C CA . ALA A 1 184 ? -12.445 -5.086 -27.969 1 98.44 184 ALA A CA 1
ATOM 1398 C C . ALA A 1 184 ? -13.07 -6.16 -27.078 1 98.44 184 ALA A C 1
ATOM 1400 O O . ALA A 1 184 ? -14.227 -6.051 -26.688 1 98.44 184 ALA A O 1
ATOM 1401 N N . ALA A 1 185 ? -12.32 -7.164 -26.75 1 98.25 185 ALA A N 1
ATOM 1402 C CA . ALA A 1 185 ? -12.805 -8.266 -25.922 1 98.25 185 ALA A CA 1
ATOM 1403 C C . ALA A 1 185 ? -13.008 -7.809 -24.484 1 98.25 185 ALA A C 1
ATOM 1405 O O . ALA A 1 185 ? -13.641 -8.516 -23.688 1 98.25 185 ALA A O 1
ATOM 1406 N N . LEU A 1 186 ? -12.531 -6.613 -24.141 1 98.38 186 LEU A N 1
ATOM 1407 C CA . LEU A 1 186 ? -12.641 -6.094 -22.781 1 98.38 186 LEU A CA 1
ATOM 1408 C C . LEU A 1 186 ? -13.93 -5.301 -22.609 1 98.38 186 LEU A C 1
ATOM 1410 O O . LEU A 1 186 ? -14.258 -4.875 -21.5 1 98.38 186 LEU A O 1
ATOM 1414 N N . ALA A 1 187 ? -14.617 -5.137 -23.719 1 98 187 ALA A N 1
ATOM 1415 C CA . ALA A 1 187 ? -15.891 -4.414 -23.656 1 98 187 ALA A CA 1
ATOM 1416 C C . ALA A 1 187 ? -16.875 -5.117 -22.719 1 98 187 ALA A C 1
ATOM 1418 O O . ALA A 1 187 ? -17.031 -6.34 -22.797 1 98 187 ALA A O 1
ATOM 1419 N N . GLY A 1 188 ? -17.438 -4.328 -21.781 1 97 188 GLY A N 1
ATOM 1420 C CA . GLY A 1 188 ? -18.438 -4.879 -20.875 1 97 188 GLY A CA 1
ATOM 1421 C C . GLY A 1 188 ? -17.844 -5.355 -19.562 1 97 188 GLY A C 1
ATOM 1422 O O . GLY A 1 188 ? -18.578 -5.602 -18.609 1 97 188 GLY A O 1
ATOM 1423 N N . GLU A 1 189 ? -16.516 -5.531 -19.547 1 97.25 189 GLU A N 1
ATOM 1424 C CA . GLU A 1 189 ? -15.867 -5.918 -18.297 1 97.25 189 GLU A CA 1
ATOM 1425 C C . GLU A 1 189 ? -15.867 -4.77 -17.297 1 97.25 189 GLU A C 1
ATOM 1427 O O . GLU A 1 189 ? -15.961 -3.602 -17.672 1 97.25 189 GLU A O 1
ATOM 1432 N N . ARG A 1 190 ? -15.805 -5.121 -16.016 1 96.56 190 ARG A N 1
ATOM 1433 C CA . ARG A 1 190 ? -15.664 -4.133 -14.953 1 96.56 190 ARG A CA 1
ATOM 1434 C C . ARG A 1 190 ? -14.195 -3.873 -14.633 1 96.56 190 ARG A C 1
ATOM 1436 O O . ARG A 1 190 ? -13.469 -4.793 -14.25 1 96.56 190 ARG A O 1
ATOM 1443 N N . PHE A 1 191 ? -13.805 -2.629 -14.766 1 98.12 191 PHE A N 1
ATOM 1444 C CA . PHE A 1 191 ? -12.391 -2.289 -14.656 1 98.12 191 PHE A CA 1
ATOM 1445 C C . PHE A 1 191 ? -12.039 -1.869 -13.234 1 98.12 191 PHE A C 1
ATOM 1447 O O . PHE A 1 191 ? -12.758 -1.071 -12.625 1 98.12 191 PHE A O 1
ATOM 1454 N N . VAL A 1 192 ? -11.023 -2.455 -12.703 1 97.75 192 VAL A N 1
ATOM 1455 C CA . VAL A 1 192 ? -10.344 -1.967 -11.508 1 97.75 192 VAL A CA 1
ATOM 1456 C C . VAL A 1 192 ? -9.164 -1.082 -11.906 1 97.75 192 VAL A C 1
ATOM 1458 O O . VAL A 1 192 ? -8.203 -1.555 -12.516 1 97.75 192 VAL A O 1
ATOM 1461 N N . VAL A 1 193 ? -9.18 0.139 -11.562 1 96.31 193 VAL A N 1
ATOM 1462 C CA . VAL A 1 193 ? -8.266 1.12 -12.133 1 96.31 193 VAL A CA 1
ATOM 1463 C C . VAL A 1 193 ? -7.078 1.328 -11.195 1 96.31 193 VAL A C 1
ATOM 1465 O O . VAL A 1 193 ? -7.258 1.63 -10.016 1 96.31 193 VAL A O 1
ATOM 1468 N N . PRO A 1 194 ? -5.84 1.135 -11.711 1 95.62 194 PRO A N 1
ATOM 1469 C CA . PRO A 1 194 ? -4.641 1.367 -10.906 1 95.62 194 PRO A CA 1
ATOM 1470 C C . PRO A 1 194 ? -4.367 2.85 -10.664 1 95.62 194 PRO A C 1
ATOM 1472 O O . PRO A 1 194 ? -5.242 3.688 -10.898 1 95.62 194 PRO A O 1
ATOM 1475 N N . GLU A 1 195 ? -3.178 3.119 -10.07 1 89.12 195 GLU A N 1
ATOM 1476 C CA . GLU A 1 195 ? -2.77 4.461 -9.664 1 89.12 195 GLU A CA 1
ATOM 1477 C C . GLU A 1 195 ? -2.818 5.434 -10.844 1 89.12 195 GLU A C 1
ATOM 1479 O O . GLU A 1 195 ? -2.924 6.645 -10.648 1 89.12 195 GLU A O 1
ATOM 1484 N N . GLN A 1 196 ? -2.686 4.953 -12.062 1 89.19 196 GLN A N 1
ATOM 1485 C CA . GLN A 1 196 ? -2.795 5.742 -13.289 1 89.19 196 GLN A CA 1
ATOM 1486 C C . GLN A 1 196 ? -3.725 5.07 -14.289 1 89.19 196 GLN A C 1
ATOM 1488 O O . GLN A 1 196 ? -3.73 3.846 -14.422 1 89.19 196 GLN A O 1
ATOM 1493 N N . 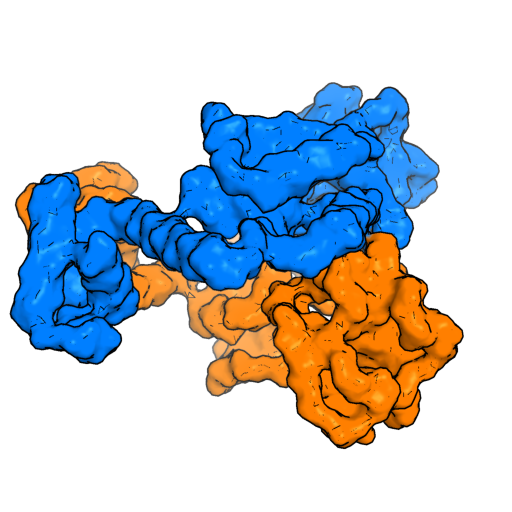ALA A 1 197 ? -4.523 5.879 -14.961 1 94.25 197 ALA A N 1
ATOM 1494 C CA . ALA A 1 197 ? -5.637 5.332 -15.734 1 94.25 197 ALA A CA 1
ATOM 1495 C C . ALA A 1 197 ? -5.27 5.223 -17.219 1 94.25 197 ALA A C 1
ATOM 1497 O O . ALA A 1 197 ? -6.055 4.719 -18.016 1 94.25 197 ALA A O 1
ATOM 1498 N N . LEU A 1 198 ? -4.113 5.648 -17.625 1 95.44 198 LEU A N 1
ATOM 1499 C CA . LEU A 1 198 ? -3.736 5.727 -19.031 1 95.44 198 LEU A CA 1
ATOM 1500 C C . LEU A 1 198 ? -3.957 4.387 -19.719 1 95.44 198 LEU A C 1
ATOM 1502 O O . LEU A 1 198 ? -4.551 4.332 -20.797 1 95.44 198 LEU A O 1
ATOM 1506 N N . GLY A 1 199 ? -3.496 3.291 -19.094 1 97.62 199 GLY A N 1
ATOM 1507 C CA . GLY A 1 199 ? -3.668 1.979 -19.703 1 97.62 199 GLY A CA 1
ATOM 1508 C C . GLY A 1 199 ? -5.121 1.606 -19.922 1 97.62 199 GLY A C 1
ATOM 1509 O O . GLY A 1 199 ? -5.488 1.104 -20.984 1 97.62 199 GLY A O 1
ATOM 1510 N N . THR A 1 200 ? -5.91 1.892 -18.922 1 98.31 200 THR A N 1
ATOM 1511 C CA . THR A 1 200 ? -7.336 1.588 -18.984 1 98.31 200 THR A CA 1
ATOM 1512 C C . THR A 1 200 ? -8.008 2.377 -20.109 1 98.31 200 THR A C 1
ATOM 1514 O O . THR A 1 200 ? -8.742 1.811 -20.922 1 98.31 200 THR A O 1
ATOM 1517 N N . LEU A 1 201 ? -7.695 3.658 -20.172 1 98 201 LEU A N 1
ATOM 1518 C CA . LEU A 1 201 ? -8.312 4.543 -21.156 1 98 201 LEU A CA 1
ATOM 1519 C C . LEU A 1 201 ? -7.863 4.184 -22.562 1 98 201 LEU A C 1
ATOM 1521 O O . LEU A 1 201 ? -8.664 4.188 -23.5 1 98 201 LEU A O 1
ATOM 1525 N N . GLU A 1 202 ? -6.629 3.863 -22.719 1 98.44 202 GLU A N 1
ATOM 1526 C CA . GLU A 1 202 ? -6.109 3.514 -24.031 1 98.44 202 GLU A CA 1
ATOM 1527 C C . GLU A 1 202 ? -6.688 2.188 -24.516 1 98.44 202 GLU A C 1
ATOM 1529 O O . GLU A 1 202 ? -7.031 2.051 -25.703 1 98.44 202 GLU A O 1
ATOM 1534 N N . ALA A 1 203 ? -6.77 1.195 -23.641 1 98.5 203 ALA A N 1
ATOM 1535 C CA . ALA A 1 203 ? -7.391 -0.076 -24 1 98.5 203 ALA A CA 1
ATOM 1536 C C . ALA A 1 203 ? -8.844 0.123 -24.438 1 98.5 203 ALA A C 1
ATOM 1538 O O . ALA A 1 203 ? -9.289 -0.464 -25.422 1 98.5 203 ALA A O 1
ATOM 1539 N N . ALA A 1 204 ? -9.523 0.977 -23.688 1 98.62 204 ALA A N 1
ATOM 1540 C CA . ALA A 1 204 ? -10.922 1.257 -24 1 98.62 204 ALA A CA 1
ATOM 1541 C C . ALA A 1 204 ? -11.062 1.971 -25.344 1 98.62 204 ALA A C 1
ATOM 1543 O O . ALA A 1 204 ? -11.938 1.639 -26.141 1 98.62 204 ALA A O 1
ATOM 1544 N N . ARG A 1 205 ? -10.211 2.947 -25.562 1 98.56 205 ARG A N 1
ATOM 1545 C CA . ARG A 1 205 ? -10.211 3.682 -26.828 1 98.56 205 ARG A CA 1
ATOM 1546 C C . ARG A 1 205 ? -9.992 2.742 -28 1 98.56 205 ARG A C 1
ATOM 1548 O O . ARG A 1 205 ? -10.75 2.779 -28.984 1 98.56 205 ARG A O 1
ATOM 1555 N N . ARG A 1 206 ? -9.062 1.887 -27.922 1 98.38 206 ARG A N 1
ATOM 1556 C CA . ARG A 1 206 ? -8.727 0.948 -28.984 1 98.38 206 ARG A CA 1
ATOM 1557 C C . ARG A 1 206 ? -9.852 -0.06 -29.203 1 98.38 206 ARG A C 1
ATOM 1559 O O . ARG A 1 206 ? -10.102 -0.486 -30.328 1 98.38 206 ARG A O 1
ATOM 1566 N N . GLY A 1 207 ? -10.469 -0.457 -28.125 1 98.44 207 GLY A N 1
ATOM 1567 C CA . GLY A 1 207 ? -11.562 -1.412 -28.203 1 98.44 207 GLY A CA 1
ATOM 1568 C C . GLY A 1 207 ? -12.898 -0.77 -28.531 1 98.44 207 GLY A C 1
ATOM 1569 O O . GLY A 1 207 ? -13.898 -1.465 -28.719 1 98.44 207 GLY A O 1
ATOM 1570 N N . ARG A 1 208 ? -12.883 0.552 -28.516 1 98.31 208 ARG A N 1
ATOM 1571 C CA . ARG A 1 208 ? -14.047 1.351 -28.891 1 98.31 208 ARG A CA 1
ATOM 1572 C C . ARG A 1 208 ? -15.195 1.134 -27.922 1 98.31 208 ARG A C 1
ATOM 1574 O O . ARG A 1 208 ? -16.328 0.839 -28.328 1 98.31 208 ARG A O 1
ATOM 1581 N N . PHE A 1 209 ? -14.93 1.269 -26.656 1 98.38 209 PHE A N 1
ATOM 1582 C CA . PHE A 1 209 ? -15.953 1.221 -25.609 1 98.38 209 PHE A CA 1
ATOM 1583 C C . PHE A 1 209 ? -15.633 2.209 -24.5 1 98.38 209 PHE A C 1
ATOM 1585 O O . PHE A 1 209 ? -14.531 2.76 -24.438 1 98.38 209 PHE A O 1
ATOM 1592 N N . GLU A 1 210 ? -16.609 2.447 -23.656 1 97.75 210 GLU A N 1
ATOM 1593 C CA . GLU A 1 210 ? -16.422 3.191 -22.422 1 97.75 210 GLU A CA 1
ATOM 1594 C C . GLU A 1 210 ? -16.219 2.248 -21.234 1 97.75 210 GLU A C 1
ATOM 1596 O O . GLU A 1 210 ? -17.047 1.373 -20.984 1 97.75 210 GLU A O 1
ATOM 1601 N N . PRO A 1 211 ? -15.125 2.443 -20.609 1 96.81 211 PRO A N 1
ATOM 1602 C CA . PRO A 1 211 ? -14.867 1.506 -19.516 1 96.81 211 PRO A CA 1
ATOM 1603 C C . PRO A 1 211 ? -15.883 1.632 -18.391 1 96.81 211 PRO A C 1
ATOM 1605 O O . PRO A 1 211 ? -16.266 2.744 -18.016 1 96.81 211 PRO A O 1
ATOM 1608 N N . ILE A 1 212 ? -16.328 0.556 -17.875 1 96.56 212 ILE A N 1
ATOM 1609 C CA . ILE A 1 212 ? -17.125 0.494 -16.656 1 96.56 212 ILE A CA 1
ATOM 1610 C C . ILE A 1 212 ? -16.188 0.335 -15.453 1 96.56 212 ILE A C 1
ATOM 1612 O O . ILE A 1 212 ? -15.586 -0.724 -15.266 1 96.56 212 ILE A O 1
ATOM 1616 N N . VAL A 1 213 ? -16.094 1.363 -14.664 1 94.94 213 VAL A N 1
ATOM 1617 C CA . VAL A 1 213 ? -15.141 1.35 -13.555 1 94.94 213 VAL A CA 1
ATOM 1618 C C . VAL A 1 213 ? -15.82 0.799 -12.297 1 94.94 213 VAL A C 1
ATOM 1620 O O . VAL A 1 213 ? -16.812 1.351 -11.836 1 94.94 213 VAL A O 1
ATOM 1623 N N . ASP A 1 214 ? -15.25 -0.265 -11.773 1 93 214 ASP A N 1
ATOM 1624 C CA . ASP A 1 214 ? -15.781 -0.912 -10.578 1 93 214 ASP A CA 1
ATOM 1625 C C . ASP A 1 214 ? -15.156 -0.329 -9.312 1 93 214 ASP A C 1
ATOM 1627 O O . ASP A 1 214 ? -15.828 -0.182 -8.297 1 93 214 ASP A O 1
ATOM 1631 N N . ALA A 1 215 ? -13.875 -0.074 -9.391 1 92.25 215 ALA A N 1
ATOM 1632 C CA . ALA A 1 215 ? -13.125 0.406 -8.227 1 92.25 215 ALA A CA 1
ATOM 1633 C C . ALA A 1 215 ? -11.844 1.106 -8.656 1 92.25 215 ALA A C 1
ATOM 1635 O O . ALA A 1 215 ? -11.344 0.884 -9.766 1 92.25 215 ALA A O 1
ATOM 1636 N N . ARG A 1 216 ? -11.352 1.983 -7.773 1 93 216 ARG A N 1
ATOM 1637 C CA . ARG A 1 216 ? -10.078 2.678 -7.945 1 93 216 ARG A CA 1
ATOM 1638 C C . ARG A 1 216 ? -9.211 2.555 -6.695 1 93 216 ARG A C 1
ATOM 1640 O O . ARG A 1 216 ? -8.945 3.549 -6.016 1 93 216 ARG A O 1
ATOM 1647 N N . PRO A 1 217 ? -8.672 1.355 -6.488 1 90.88 217 PRO A N 1
ATOM 1648 C CA . PRO A 1 217 ? -7.895 1.187 -5.258 1 90.88 217 PRO A CA 1
ATOM 1649 C C . PRO A 1 217 ? -6.57 1.941 -5.285 1 90.88 217 PRO A C 1
ATOM 1651 O O . PRO A 1 217 ? -5.996 2.229 -4.23 1 90.88 217 PRO A O 1
ATOM 1654 N N . GLY A 1 218 ? -6.012 2.199 -6.457 1 88.19 218 GLY A N 1
ATOM 1655 C CA . GLY A 1 218 ? -4.754 2.92 -6.574 1 88.19 218 GLY A CA 1
ATOM 1656 C C . GLY A 1 218 ? -3.539 2.016 -6.496 1 88.19 218 GLY A C 1
ATOM 1657 O O . GLY A 1 218 ? -2.936 1.691 -7.52 1 88.19 218 GLY A O 1
ATOM 1658 N N . ALA A 1 219 ? -3.283 1.434 -5.332 1 90 219 ALA A N 1
ATOM 1659 C CA . ALA A 1 219 ? -2.123 0.569 -5.141 1 90 219 ALA A CA 1
ATOM 1660 C C . ALA A 1 219 ? -2.254 -0.713 -5.957 1 90 219 ALA A C 1
ATOM 1662 O O . ALA A 1 219 ? -3.318 -1.335 -5.98 1 90 219 ALA A O 1
ATOM 1663 N N . LEU A 1 220 ? -1.167 -1.141 -6.531 1 95.12 220 LEU A N 1
ATOM 1664 C CA . LEU A 1 220 ? -1.217 -2.197 -7.535 1 95.12 220 LEU A CA 1
ATOM 1665 C C . LEU A 1 220 ? -1.599 -3.531 -6.902 1 95.12 220 LEU A C 1
ATOM 1667 O O . LEU A 1 220 ? -2.328 -4.324 -7.504 1 95.12 220 LEU A O 1
ATOM 1671 N N . VAL A 1 221 ? -1.125 -3.803 -5.73 1 94.44 221 VAL A N 1
ATOM 1672 C CA . VAL A 1 221 ? -1.503 -5.051 -5.07 1 94.44 221 VAL A CA 1
ATOM 1673 C C . VAL A 1 221 ? -2.996 -5.035 -4.754 1 94.44 221 VAL A C 1
ATOM 1675 O O . VAL A 1 221 ? -3.684 -6.043 -4.93 1 94.44 221 VAL A O 1
ATOM 1678 N N . ALA A 1 222 ? -3.463 -3.906 -4.312 1 94.81 222 ALA A N 1
ATOM 1679 C CA . ALA A 1 222 ? -4.895 -3.775 -4.047 1 94.81 222 ALA A CA 1
ATOM 1680 C C . ALA A 1 222 ? -5.707 -3.955 -5.324 1 94.81 222 ALA A C 1
ATOM 1682 O O . ALA A 1 222 ? -6.801 -4.523 -5.297 1 94.81 222 ALA A O 1
ATOM 1683 N N . VAL A 1 223 ? -5.215 -3.465 -6.371 1 96.94 223 VAL A N 1
ATOM 1684 C CA . VAL A 1 223 ? -5.859 -3.633 -7.668 1 96.94 223 VAL A CA 1
ATOM 1685 C C . VAL A 1 223 ? -5.973 -5.117 -8 1 96.94 223 VAL A C 1
ATOM 1687 O O . VAL A 1 223 ? -7.059 -5.605 -8.336 1 96.94 223 VAL A O 1
ATOM 1690 N N . LEU A 1 224 ? -4.914 -5.832 -7.84 1 97.62 224 LEU A N 1
ATOM 1691 C CA . LEU A 1 224 ? -4.898 -7.254 -8.156 1 97.62 224 LEU A CA 1
ATOM 1692 C C . LEU A 1 224 ? -5.793 -8.031 -7.203 1 97.62 224 LEU A C 1
ATOM 1694 O O . LEU A 1 224 ? -6.461 -8.992 -7.609 1 97.62 224 LEU A O 1
ATOM 1698 N N . ALA A 1 225 ? -5.754 -7.594 -5.949 1 96.62 225 ALA A N 1
ATOM 1699 C CA . ALA A 1 225 ? -6.633 -8.234 -4.977 1 96.62 225 ALA A CA 1
ATOM 1700 C C . ALA A 1 225 ? -8.094 -8.086 -5.379 1 96.62 225 ALA A C 1
ATOM 1702 O O . ALA A 1 225 ? -8.875 -9.039 -5.297 1 96.62 225 ALA A O 1
ATOM 1703 N N . HIS A 1 226 ? -8.414 -6.898 -5.812 1 96.38 226 HIS A N 1
ATOM 1704 C CA . HIS A 1 226 ? -9.781 -6.66 -6.262 1 96.38 226 HIS A CA 1
ATOM 1705 C C . HIS A 1 226 ? -10.133 -7.527 -7.465 1 96.38 226 HIS A C 1
ATOM 1707 O O . HIS A 1 226 ? -11.203 -8.141 -7.504 1 96.38 226 HIS A O 1
ATOM 1713 N N . VAL A 1 227 ? -9.25 -7.613 -8.406 1 97.5 227 VAL A N 1
ATOM 1714 C CA . VAL A 1 227 ? -9.445 -8.461 -9.57 1 97.5 227 VAL A CA 1
ATOM 1715 C C . VAL A 1 227 ? -9.68 -9.906 -9.125 1 97.5 227 VAL A C 1
ATOM 1717 O O . VAL A 1 227 ? -10.57 -10.586 -9.648 1 97.5 227 VAL A O 1
ATOM 1720 N N . SER A 1 228 ? -8.969 -10.344 -8.156 1 96.44 228 SER A N 1
ATOM 1721 C CA . SER A 1 228 ? -8.984 -11.734 -7.707 1 96.44 228 SER A CA 1
ATOM 1722 C C . SER A 1 228 ? -10.305 -12.078 -7.023 1 96.44 228 SER A C 1
ATOM 1724 O O . SER A 1 228 ? -10.688 -13.25 -6.957 1 96.44 228 SER A O 1
ATOM 1726 N N . VAL A 1 229 ? -11.023 -11.016 -6.504 1 93.19 229 VAL A N 1
ATOM 1727 C CA . VAL A 1 229 ? -12.227 -11.328 -5.738 1 93.19 229 VAL A CA 1
ATOM 1728 C C . VAL A 1 229 ? -13.461 -10.898 -6.523 1 93.19 229 VAL A C 1
ATOM 1730 O O . VAL A 1 229 ? -14.547 -11.461 -6.336 1 93.19 229 VAL A O 1
ATOM 1733 N N . SER A 1 230 ? -13.406 -9.875 -7.316 1 85.44 230 SER A N 1
ATOM 1734 C CA . SER A 1 230 ? -14.578 -9.312 -7.984 1 85.44 230 SER A CA 1
ATOM 1735 C C . SER A 1 230 ? -14.781 -9.938 -9.359 1 85.44 230 SER A C 1
ATOM 1737 O O . SER A 1 230 ? -15.875 -9.844 -9.938 1 85.44 230 SER A O 1
ATOM 1739 N N . GLY A 1 231 ? -13.719 -10.469 -9.93 1 85.69 231 GLY A N 1
ATOM 1740 C CA . GLY A 1 231 ? -13.789 -11.008 -11.273 1 85.69 231 GLY A CA 1
ATOM 1741 C C . GLY A 1 231 ? -13.648 -9.945 -12.352 1 85.69 231 GLY A C 1
ATOM 1742 O O . GLY A 1 231 ? -13.867 -10.219 -13.531 1 85.69 231 GLY A O 1
ATOM 1743 N N . GLY A 1 232 ? -13.32 -8.742 -12.031 1 93.81 232 GLY A N 1
ATOM 1744 C CA . GLY A 1 232 ? -13.055 -7.684 -12.992 1 93.81 232 GLY A CA 1
ATOM 1745 C C . GLY A 1 232 ? -11.695 -7.801 -13.656 1 93.81 232 GLY A C 1
ATOM 1746 O O . GLY A 1 232 ? -11.07 -8.859 -13.609 1 93.81 232 GLY A O 1
ATOM 1747 N N . VAL A 1 233 ? -11.359 -6.742 -14.445 1 98.38 233 VAL A N 1
ATOM 1748 C CA . VAL A 1 233 ? -10.086 -6.703 -15.148 1 98.38 233 VAL A CA 1
ATOM 1749 C C . VAL A 1 233 ? -9.336 -5.422 -14.789 1 98.38 233 VAL A C 1
ATOM 1751 O O . VAL A 1 233 ? -9.945 -4.438 -14.367 1 98.38 233 VAL A O 1
ATOM 1754 N N . ALA A 1 234 ? -8.062 -5.492 -14.914 1 98.75 234 ALA A N 1
ATOM 1755 C CA . ALA A 1 234 ? -7.234 -4.309 -14.695 1 98.75 234 ALA A CA 1
ATOM 1756 C C . ALA A 1 234 ? -6.121 -4.219 -15.734 1 98.75 234 ALA A C 1
ATOM 1758 O O . ALA A 1 234 ? -5.52 -5.23 -16.094 1 98.75 234 ALA A O 1
ATOM 1759 N N . ILE A 1 235 ? -5.883 -3.055 -16.266 1 98.69 235 ILE A N 1
ATOM 1760 C CA . ILE A 1 235 ? -4.715 -2.775 -17.094 1 98.69 235 ILE A CA 1
ATOM 1761 C C . ILE A 1 235 ? -3.561 -2.297 -16.219 1 98.69 235 ILE A C 1
ATOM 1763 O O . ILE A 1 235 ? -3.635 -1.226 -15.609 1 98.69 235 ILE A O 1
ATOM 1767 N N . VAL A 1 236 ? -2.535 -3.145 -16.141 1 98.25 236 VAL A N 1
ATOM 1768 C CA . VAL A 1 236 ? -1.46 -2.902 -15.18 1 98.25 236 VAL A CA 1
ATOM 1769 C C . VAL A 1 236 ? -0.113 -2.92 -15.898 1 98.25 236 VAL A C 1
ATOM 1771 O O . VAL A 1 236 ? -0.002 -3.445 -17 1 98.25 236 VAL A O 1
ATOM 1774 N N . PRO A 1 237 ? 0.938 -2.32 -15.297 1 97.56 237 PRO A N 1
ATOM 1775 C CA . PRO A 1 237 ? 2.268 -2.379 -15.906 1 97.56 237 PRO A CA 1
ATOM 1776 C C . PRO A 1 237 ? 2.824 -3.799 -15.977 1 97.56 237 PRO A C 1
ATOM 1778 O O . PRO A 1 237 ? 2.633 -4.586 -15.047 1 97.56 237 PRO A O 1
ATOM 1781 N N . LYS A 1 238 ? 3.496 -4.102 -17.031 1 97.56 238 LYS A N 1
ATOM 1782 C CA . LYS A 1 238 ? 4.098 -5.414 -17.25 1 97.56 238 LYS A CA 1
ATOM 1783 C C . LYS A 1 238 ? 5.105 -5.738 -16.141 1 97.56 238 LYS A C 1
ATOM 1785 O O . LYS A 1 238 ? 5.383 -6.91 -15.875 1 97.56 238 LYS A O 1
ATOM 1790 N N . ALA A 1 239 ? 5.586 -4.715 -15.516 1 94.94 239 ALA A N 1
ATOM 1791 C CA . ALA A 1 239 ? 6.559 -4.891 -14.438 1 94.94 239 ALA A CA 1
ATOM 1792 C C . ALA A 1 239 ? 6 -5.797 -13.344 1 94.94 239 ALA A C 1
ATOM 1794 O O . ALA A 1 239 ? 6.762 -6.402 -12.586 1 94.94 239 ALA A O 1
ATOM 1795 N N . LEU A 1 240 ? 4.699 -5.914 -13.25 1 96.69 240 LEU A N 1
ATOM 1796 C CA . LEU A 1 240 ? 4.07 -6.773 -12.258 1 96.69 240 LEU A CA 1
ATOM 1797 C C . LEU A 1 240 ? 4.262 -8.242 -12.609 1 96.69 240 LEU A C 1
ATOM 1799 O O . LEU A 1 240 ? 4.328 -9.102 -11.727 1 96.69 240 LEU A O 1
ATOM 1803 N N . VAL A 1 241 ? 4.309 -8.484 -13.883 1 96.38 241 VAL A N 1
ATOM 1804 C CA . VAL A 1 241 ? 4.438 -9.867 -14.344 1 96.38 241 VAL A CA 1
ATOM 1805 C C . VAL A 1 241 ? 5.754 -10.453 -13.844 1 96.38 241 VAL A C 1
ATOM 1807 O O . VAL A 1 241 ? 6.824 -9.883 -14.086 1 96.38 241 VAL A O 1
ATOM 1810 N N . GLY A 1 242 ? 5.691 -11.508 -13.156 1 93.94 242 GLY A N 1
ATOM 1811 C CA . GLY A 1 242 ? 6.879 -12.133 -12.586 1 93.94 242 GLY A CA 1
ATOM 1812 C C . GLY A 1 242 ? 7.246 -11.578 -11.227 1 93.94 242 GLY A C 1
ATOM 1813 O O . GLY A 1 242 ? 8.023 -12.195 -10.492 1 93.94 242 GLY A O 1
ATOM 1814 N N . CYS A 1 243 ? 6.676 -10.445 -10.891 1 96.31 243 CYS A N 1
ATOM 1815 C CA . CYS A 1 243 ? 6.98 -9.828 -9.609 1 96.31 243 CYS A CA 1
ATOM 1816 C C . CYS A 1 243 ? 5.871 -10.094 -8.594 1 96.31 243 CYS A C 1
ATOM 1818 O O . CYS A 1 243 ? 6.145 -10.305 -7.41 1 96.31 243 CYS A O 1
ATOM 1820 N N . VAL A 1 244 ? 4.648 -10.047 -9.055 1 97.12 244 VAL A N 1
ATOM 1821 C CA . VAL A 1 244 ? 3.512 -10.281 -8.172 1 97.12 244 VAL A CA 1
ATOM 1822 C C . VAL A 1 244 ? 2.598 -11.344 -8.773 1 97.12 244 VAL A C 1
ATOM 1824 O O . VAL A 1 244 ? 2.043 -11.156 -9.852 1 97.12 244 VAL A O 1
ATOM 1827 N N . SER A 1 245 ? 2.471 -12.438 -8.078 1 96.94 245 SER A N 1
ATOM 1828 C CA . SER A 1 245 ? 1.57 -13.523 -8.453 1 96.94 245 SER A CA 1
ATOM 1829 C C . SER A 1 245 ? 0.53 -13.773 -7.363 1 96.94 245 SER A C 1
ATOM 1831 O O . SER A 1 245 ? 0.764 -14.562 -6.445 1 96.94 245 SER A O 1
ATOM 1833 N N . LEU A 1 246 ? -0.584 -13.141 -7.461 1 96.12 246 LEU A N 1
ATOM 1834 C CA . LEU A 1 246 ? -1.646 -13.352 -6.484 1 96.12 246 LEU A CA 1
ATOM 1835 C C . LEU A 1 246 ? -2.508 -14.547 -6.871 1 96.12 246 LEU A C 1
ATOM 1837 O O . LEU A 1 246 ? -2.816 -14.742 -8.047 1 96.12 246 LEU A O 1
ATOM 1841 N N . PRO A 1 247 ? -2.955 -15.32 -5.84 1 94.38 247 PRO A N 1
ATOM 1842 C CA . PRO A 1 247 ? -3.914 -16.375 -6.16 1 94.38 247 PRO A CA 1
ATOM 1843 C C . PRO A 1 247 ? -5.16 -15.852 -6.871 1 94.38 247 PRO A C 1
ATOM 1845 O O . PRO A 1 247 ? -5.73 -14.836 -6.453 1 94.38 247 PRO A O 1
ATOM 1848 N N . GLY A 1 248 ? -5.461 -16.469 -8.023 1 94.81 248 GLY A N 1
ATOM 1849 C CA . GLY A 1 248 ? -6.699 -16.141 -8.703 1 94.81 248 GLY A CA 1
ATOM 1850 C C . GLY A 1 248 ? -6.527 -15.062 -9.758 1 94.81 248 GLY A C 1
ATOM 1851 O O . GLY A 1 248 ? -7.508 -14.586 -10.336 1 94.81 248 GLY A O 1
ATOM 1852 N N . VAL A 1 249 ? -5.266 -14.688 -10.031 1 97.75 249 VAL A N 1
ATOM 1853 C CA . VAL A 1 249 ? -5.039 -13.641 -11.023 1 97.75 249 VAL A CA 1
ATOM 1854 C C . VAL A 1 249 ? -4.141 -14.18 -12.141 1 97.75 249 VAL A C 1
ATOM 1856 O O . VAL A 1 249 ? -3.16 -14.875 -11.875 1 97.75 249 VAL A O 1
ATOM 1859 N N . ALA A 1 250 ? -4.496 -13.891 -13.391 1 98.06 250 ALA A N 1
ATOM 1860 C CA . ALA A 1 250 ? -3.674 -14.188 -14.562 1 98.06 250 ALA A CA 1
ATOM 1861 C C . ALA A 1 250 ? -3.367 -12.922 -15.359 1 98.06 250 ALA A C 1
ATOM 1863 O O . ALA A 1 250 ? -4.207 -12.023 -15.453 1 98.06 250 ALA A O 1
ATOM 1864 N N . TYR A 1 251 ? -2.18 -12.867 -15.875 1 98.62 251 TYR A N 1
ATOM 1865 C CA . TYR A 1 251 ? -1.782 -11.773 -16.75 1 98.62 251 TYR A CA 1
ATOM 1866 C C . TYR A 1 251 ? -1.847 -12.195 -18.219 1 98.62 251 TYR A C 1
ATOM 1868 O O . TYR A 1 251 ? -1.479 -13.32 -18.562 1 98.62 251 TYR A O 1
ATOM 1876 N N . ARG A 1 252 ? -2.311 -11.328 -19.062 1 98.75 252 ARG A N 1
ATOM 1877 C CA . ARG A 1 252 ? -2.307 -11.555 -20.516 1 98.75 252 ARG A CA 1
ATOM 1878 C C . ARG A 1 252 ? -1.858 -10.305 -21.266 1 98.75 252 ARG A C 1
ATOM 1880 O O . ARG A 1 252 ? -2.221 -9.188 -20.891 1 98.75 252 ARG A O 1
ATOM 1887 N N . PRO A 1 253 ? -1.097 -10.477 -22.328 1 98.62 253 PRO A N 1
ATOM 1888 C CA . PRO A 1 253 ? -0.8 -9.328 -23.188 1 98.62 253 PRO A CA 1
ATOM 1889 C C . PRO A 1 253 ? -2.043 -8.766 -23.875 1 98.62 253 PRO A C 1
ATOM 1891 O O . PRO A 1 253 ? -3.018 -9.492 -24.078 1 98.62 253 PRO A O 1
ATOM 1894 N N . ILE A 1 254 ? -1.979 -7.469 -24.094 1 98.62 254 ILE A N 1
ATOM 1895 C CA . ILE A 1 254 ? -3 -6.824 -24.906 1 98.62 254 ILE A CA 1
ATOM 1896 C C . ILE A 1 254 ? -2.59 -6.879 -26.375 1 98.62 254 ILE A C 1
ATOM 1898 O O . ILE A 1 254 ? -1.471 -6.496 -26.734 1 98.62 254 ILE A O 1
ATOM 1902 N N . GLU A 1 255 ? -3.447 -7.32 -27.188 1 98.31 255 GLU A N 1
ATOM 1903 C CA . GLU A 1 255 ? -3.135 -7.441 -28.609 1 98.31 255 GLU A CA 1
ATOM 1904 C C . GLU A 1 255 ? -3 -6.066 -29.266 1 98.31 255 GLU A C 1
ATOM 1906 O O . GLU A 1 255 ? -3.627 -5.102 -28.828 1 98.31 255 GLU A O 1
ATOM 1911 N N . GLY A 1 256 ? -2.17 -6.062 -30.359 1 97.38 256 GLY A N 1
ATOM 1912 C CA . GLY A 1 256 ? -1.933 -4.824 -31.094 1 97.38 256 GLY A CA 1
ATOM 1913 C C . GLY A 1 256 ? -0.64 -4.137 -30.688 1 97.38 256 GLY A C 1
ATOM 1914 O O . GLY A 1 256 ? 0.256 -4.773 -30.125 1 97.38 256 GLY A O 1
ATOM 1915 N N . LYS A 1 257 ? -0.565 -2.873 -31.078 1 97.44 257 LYS A N 1
ATOM 1916 C CA . LYS A 1 257 ? 0.601 -2.092 -30.688 1 97.44 257 LYS A CA 1
ATOM 1917 C C . LYS A 1 257 ? 0.688 -1.981 -29.156 1 97.44 257 LYS A C 1
ATOM 1919 O O . LYS A 1 257 ? -0.315 -1.722 -28.5 1 97.44 257 LYS A O 1
ATOM 1924 N N . PRO A 1 258 ? 1.833 -2.234 -28.641 1 98 258 PRO A N 1
ATOM 1925 C CA . PRO A 1 258 ? 1.968 -2.121 -27.188 1 98 258 PRO A CA 1
ATOM 1926 C C . PRO A 1 258 ? 1.519 -0.762 -26.656 1 98 258 PRO A C 1
ATOM 1928 O O . PRO A 1 258 ? 1.763 0.265 -27.297 1 98 258 PRO A O 1
ATOM 1931 N N . ILE A 1 259 ? 0.785 -0.801 -25.562 1 97.69 259 ILE A N 1
ATOM 1932 C CA . ILE A 1 259 ? 0.464 0.431 -24.859 1 97.69 259 ILE A CA 1
ATOM 1933 C C . ILE A 1 259 ? 1.611 0.799 -23.922 1 97.69 259 ILE A C 1
ATOM 1935 O O . ILE A 1 259 ? 1.909 0.064 -22.969 1 97.69 259 ILE A O 1
ATOM 1939 N N . ALA A 1 260 ? 2.154 1.917 -24.141 1 96.75 260 ALA A N 1
ATOM 1940 C CA . ALA A 1 260 ? 3.363 2.312 -23.422 1 96.75 260 ALA A CA 1
ATOM 1941 C C . ALA A 1 260 ? 3.039 2.707 -21.984 1 96.75 260 ALA A C 1
ATOM 1943 O O . ALA A 1 260 ? 2.012 3.336 -21.719 1 96.75 260 ALA A O 1
ATOM 1944 N N . SER A 1 261 ? 3.91 2.305 -21.109 1 95.12 261 SER A N 1
ATOM 1945 C CA . SER A 1 261 ? 3.895 2.652 -19.688 1 95.12 261 SER A CA 1
ATOM 1946 C C . SER A 1 261 ? 5.258 3.148 -19.234 1 95.12 261 SER A C 1
ATOM 1948 O O . SER A 1 261 ? 6.293 2.641 -19.672 1 95.12 261 SER A O 1
ATOM 1950 N N . GLU A 1 262 ? 5.25 4.176 -18.375 1 95.56 262 GLU A N 1
ATOM 1951 C CA . GLU A 1 262 ? 6.531 4.754 -17.984 1 95.56 262 GLU A CA 1
ATOM 1952 C C . GLU A 1 262 ? 6.598 4.977 -16.469 1 95.56 262 GLU A C 1
ATOM 1954 O O . GLU A 1 262 ? 5.562 5.152 -15.82 1 95.56 262 GLU A O 1
ATOM 1959 N N . VAL A 1 263 ? 7.773 4.875 -15.961 1 96.69 263 VAL A N 1
ATOM 1960 C CA . VAL A 1 263 ? 8.109 5.387 -14.633 1 96.69 263 VAL A CA 1
ATOM 1961 C C . VAL A 1 263 ? 9.016 6.609 -14.766 1 96.69 263 VAL A C 1
ATOM 1963 O O . VAL A 1 263 ? 9.938 6.625 -15.586 1 96.69 263 VAL A O 1
ATOM 1966 N N . ALA A 1 264 ? 8.672 7.617 -14 1 97 264 ALA A N 1
ATOM 1967 C CA . ALA A 1 264 ? 9.445 8.852 -14.047 1 97 264 ALA A CA 1
ATOM 1968 C C . ALA A 1 264 ? 9.828 9.312 -12.641 1 97 264 ALA A C 1
ATOM 1970 O O . ALA A 1 264 ? 9.273 8.82 -11.648 1 97 264 ALA A O 1
ATOM 1971 N N . VAL A 1 265 ? 10.836 10.133 -12.57 1 97.25 265 VAL A N 1
ATOM 1972 C CA . VAL A 1 265 ? 11.172 10.82 -11.328 1 97.25 265 VAL A CA 1
ATOM 1973 C C . VAL A 1 265 ? 10.633 12.25 -11.367 1 97.25 265 VAL A C 1
ATOM 1975 O O . VAL A 1 265 ? 10.914 13 -12.297 1 97.25 265 VAL A O 1
ATOM 1978 N N . ALA A 1 266 ? 9.812 12.57 -10.445 1 96.94 266 ALA A N 1
ATOM 1979 C CA . ALA A 1 266 ? 9.297 13.922 -10.273 1 96.94 266 ALA A CA 1
ATOM 1980 C C . ALA A 1 266 ? 10.148 14.711 -9.281 1 96.94 266 ALA A C 1
ATOM 1982 O O . ALA A 1 266 ? 10.57 14.172 -8.258 1 96.94 266 ALA A O 1
ATOM 1983 N N . TYR A 1 267 ? 10.391 15.93 -9.586 1 94.5 267 TYR A N 1
ATOM 1984 C CA . TYR A 1 267 ? 11.234 16.781 -8.75 1 94.5 267 TYR A CA 1
ATOM 1985 C C . TYR A 1 267 ? 10.93 18.25 -8.984 1 94.5 267 TYR A C 1
ATOM 1987 O O . TYR A 1 267 ? 10.344 18.609 -10 1 94.5 267 TYR A O 1
ATOM 1995 N N . ARG A 1 268 ? 11.289 19 -8.008 1 89.62 268 ARG A N 1
ATOM 1996 C CA . ARG A 1 268 ? 11.109 20.453 -8.156 1 89.62 268 ARG A CA 1
ATOM 1997 C C . ARG A 1 268 ? 12.094 21.016 -9.18 1 89.62 268 ARG A C 1
ATOM 1999 O O . ARG A 1 268 ? 13.297 20.797 -9.07 1 89.62 268 ARG A O 1
ATOM 2006 N N . ARG A 1 269 ? 11.609 21.797 -10.094 1 87.5 269 ARG A N 1
ATOM 2007 C CA . ARG A 1 269 ? 12.391 22.344 -11.195 1 87.5 269 ARG A CA 1
ATOM 2008 C C . ARG A 1 269 ? 13.547 23.203 -10.68 1 87.5 269 ARG A C 1
ATOM 2010 O O . ARG A 1 269 ? 14.641 23.188 -11.25 1 87.5 269 ARG A O 1
ATOM 2017 N N . HIS A 1 270 ? 13.273 23.938 -9.633 1 82.81 270 HIS A N 1
ATOM 2018 C CA . HIS A 1 270 ? 14.281 24.859 -9.102 1 82.81 270 HIS A CA 1
ATOM 2019 C C . HIS A 1 270 ? 14.859 24.328 -7.789 1 82.81 270 HIS A C 1
ATOM 2021 O O . HIS A 1 270 ? 15.094 25.109 -6.859 1 82.81 270 HIS A O 1
ATOM 2027 N N . GLU A 1 271 ? 14.961 23.031 -7.809 1 82.31 271 GLU A N 1
ATOM 2028 C CA . GLU A 1 271 ? 15.578 22.406 -6.645 1 82.31 271 GLU A CA 1
ATOM 2029 C C . GLU A 1 271 ? 16.984 22.938 -6.41 1 82.31 271 GLU A C 1
ATOM 2031 O O . GLU A 1 271 ? 17.797 23 -7.34 1 82.31 271 GLU A O 1
ATOM 2036 N N . LYS A 1 272 ? 17.312 23.312 -5.148 1 72.38 272 LYS A N 1
ATOM 2037 C CA . LYS A 1 272 ? 18.594 23.969 -4.836 1 72.38 272 LYS A CA 1
ATOM 2038 C C . LYS A 1 272 ? 19.531 23 -4.102 1 72.38 272 LYS A C 1
ATOM 2040 O O . LYS A 1 272 ? 20.75 23.172 -4.129 1 72.38 272 LYS A O 1
ATOM 2045 N N . ALA A 1 273 ? 18.969 22.016 -3.453 1 79.06 273 ALA A N 1
ATOM 2046 C CA . ALA A 1 273 ? 19.797 21.109 -2.666 1 79.06 273 ALA A CA 1
ATOM 2047 C C . ALA A 1 273 ? 20.703 20.281 -3.566 1 79.06 273 ALA A C 1
ATOM 2049 O O . ALA A 1 273 ? 20.219 19.516 -4.41 1 79.06 273 ALA A O 1
ATOM 2050 N N . PRO A 1 274 ? 22 20.344 -3.459 1 82 274 PRO A N 1
ATOM 2051 C CA . PRO A 1 274 ? 22.938 19.625 -4.332 1 82 274 PRO A CA 1
ATOM 2052 C C . PRO A 1 274 ? 22.719 18.125 -4.312 1 82 274 PRO A C 1
ATOM 2054 O O . PRO A 1 274 ? 22.828 17.469 -5.352 1 82 274 PRO A O 1
ATOM 2057 N N . ALA A 1 275 ? 22.438 17.578 -3.152 1 87.81 275 ALA A N 1
ATOM 2058 C CA . ALA A 1 275 ? 22.219 16.141 -3.029 1 87.81 275 ALA A CA 1
ATOM 2059 C C . ALA A 1 275 ? 21.047 15.695 -3.889 1 87.81 275 ALA A C 1
ATOM 2061 O O . ALA A 1 275 ? 21.109 14.664 -4.566 1 87.81 275 ALA A O 1
ATOM 2062 N N . VAL A 1 276 ? 19.953 16.469 -3.875 1 91.19 276 VAL A N 1
ATOM 2063 C CA . VAL A 1 276 ? 18.75 16.141 -4.633 1 91.19 276 VAL A CA 1
ATOM 2064 C C . VAL A 1 276 ? 19.031 16.266 -6.129 1 91.19 276 VAL A C 1
ATOM 2066 O O . VAL A 1 276 ? 18.656 15.398 -6.914 1 91.19 276 VAL A O 1
ATOM 2069 N N . ARG A 1 277 ? 19.719 17.297 -6.52 1 88.62 277 ARG A N 1
ATOM 2070 C CA . ARG A 1 277 ? 20.078 17.484 -7.918 1 88.62 277 ARG A CA 1
ATOM 2071 C C . ARG A 1 277 ? 20.969 16.344 -8.414 1 88.62 277 ARG A C 1
ATOM 2073 O O . ARG A 1 277 ? 20.781 15.852 -9.531 1 88.62 277 ARG A O 1
ATOM 2080 N N . ALA A 1 278 ? 21.906 15.977 -7.555 1 91.06 278 ALA A N 1
ATOM 2081 C CA . ALA A 1 278 ? 22.781 14.859 -7.906 1 91.06 278 ALA A CA 1
ATOM 2082 C C . ALA A 1 278 ? 21.969 13.57 -8.094 1 91.06 278 ALA A C 1
ATOM 2084 O O . ALA A 1 278 ? 22.234 12.797 -9.016 1 91.06 278 ALA A O 1
ATOM 2085 N N . PHE A 1 279 ? 21.031 13.336 -7.242 1 95.38 279 PHE A N 1
ATOM 2086 C CA . PHE A 1 279 ? 20.203 12.141 -7.34 1 95.38 279 PHE A CA 1
ATOM 2087 C C . PHE A 1 279 ? 19.391 12.148 -8.633 1 95.38 279 PHE A C 1
ATOM 2089 O O . PHE A 1 279 ? 19.344 11.141 -9.336 1 95.38 279 PHE A O 1
ATOM 2096 N N . VAL A 1 280 ? 18.75 13.273 -8.93 1 94.69 280 VAL A N 1
ATOM 2097 C CA . VAL A 1 280 ? 17.922 13.398 -10.125 1 94.69 280 VAL A CA 1
ATOM 2098 C C . VAL A 1 280 ? 18.766 13.188 -11.375 1 94.69 280 VAL A C 1
ATOM 2100 O O . VAL A 1 280 ? 18.344 12.523 -12.32 1 94.69 280 VAL A O 1
ATOM 2103 N N . ARG A 1 281 ? 19.953 13.703 -11.398 1 92.5 281 ARG A N 1
ATOM 2104 C CA . ARG A 1 281 ? 20.859 13.508 -12.516 1 92.5 281 ARG A CA 1
ATOM 2105 C C . ARG A 1 281 ? 21.219 12.039 -12.68 1 92.5 281 ARG A C 1
ATOM 2107 O O . ARG A 1 281 ? 21.25 11.523 -13.805 1 92.5 281 ARG A O 1
ATOM 2114 N N . GLN A 1 282 ? 21.469 11.414 -11.578 1 93 282 GLN A N 1
ATOM 2115 C CA . GLN A 1 282 ? 21.812 9.992 -11.625 1 93 282 GLN A CA 1
ATOM 2116 C C . GLN A 1 282 ? 20.625 9.164 -12.109 1 93 282 GLN A C 1
ATOM 2118 O O . GLN A 1 282 ? 20.812 8.18 -12.836 1 93 282 GLN A O 1
ATOM 2123 N N . ALA A 1 283 ? 19.438 9.508 -11.664 1 92.56 283 ALA A N 1
ATOM 2124 C CA . ALA A 1 283 ? 18.234 8.773 -12.07 1 92.56 283 ALA A CA 1
ATOM 2125 C C . ALA A 1 283 ? 17.984 8.906 -13.57 1 92.56 283 ALA A C 1
ATOM 2127 O O . ALA A 1 283 ? 17.406 8.016 -14.188 1 92.56 283 ALA A O 1
ATOM 2128 N N . ALA A 1 284 ? 18.391 10.008 -14.109 1 85.88 284 ALA A N 1
ATOM 2129 C CA . ALA A 1 284 ? 18.188 10.289 -15.531 1 85.88 284 ALA A CA 1
ATOM 2130 C C . ALA A 1 284 ? 19.203 9.555 -16.391 1 85.88 284 ALA A C 1
ATOM 2132 O O . ALA A 1 284 ? 19.094 9.539 -17.625 1 85.88 284 ALA A O 1
ATOM 2133 N N . LEU A 1 285 ? 20.188 8.953 -15.789 1 75.12 285 LEU A N 1
ATOM 2134 C CA . LEU A 1 285 ? 21.219 8.219 -16.531 1 75.12 285 LEU A CA 1
ATOM 2135 C C . LEU A 1 285 ? 20.797 6.773 -16.75 1 75.12 285 LEU A C 1
ATOM 2137 O O . LEU A 1 285 ? 20.156 6.164 -15.875 1 75.12 285 LEU A O 1
ATOM 2141 N N . MET B 1 1 ? -28.812 14.531 14.016 1 58.62 1 MET B N 1
ATOM 2142 C CA . MET B 1 1 ? -28.312 14.289 12.664 1 58.62 1 MET B CA 1
ATOM 2143 C C . MET B 1 1 ? -28.047 15.602 11.93 1 58.62 1 MET B C 1
ATOM 2145 O O . MET B 1 1 ? -26.984 15.797 11.336 1 58.62 1 MET B O 1
ATOM 2149 N N . ARG B 1 2 ? -29.016 16.453 12.102 1 65 2 ARG B N 1
ATOM 2150 C CA . ARG B 1 2 ? -28.875 17.75 11.438 1 65 2 ARG B CA 1
ATOM 2151 C C . ARG B 1 2 ? -27.703 18.531 12.008 1 65 2 ARG B C 1
ATOM 2153 O O . ARG B 1 2 ? -26.969 19.203 11.266 1 65 2 ARG B O 1
ATOM 2160 N N . HIS B 1 3 ? -27.469 18.234 13.258 1 72.94 3 HIS B N 1
ATOM 2161 C CA . HIS B 1 3 ? -26.391 18.938 13.945 1 72.94 3 HIS B CA 1
ATOM 2162 C C . HIS B 1 3 ? -25.031 18.453 13.477 1 72.94 3 HIS B C 1
ATOM 2164 O O . HIS B 1 3 ? -24.109 19.266 13.273 1 72.94 3 HIS B O 1
ATOM 2170 N N . VAL B 1 4 ? -25.031 17.188 13.305 1 72.81 4 VAL B N 1
ATOM 2171 C CA . VAL B 1 4 ? -23.766 16.594 12.891 1 72.81 4 VAL B CA 1
ATOM 2172 C C . VAL B 1 4 ? -23.438 17.016 11.461 1 72.81 4 VAL B C 1
ATOM 2174 O O . VAL B 1 4 ? -22.297 17.391 11.164 1 72.81 4 VAL B O 1
ATOM 2177 N N . ARG B 1 5 ? -24.453 17 10.664 1 75.69 5 ARG B N 1
ATOM 2178 C CA . ARG B 1 5 ? -24.266 17.438 9.281 1 75.69 5 ARG B CA 1
ATOM 2179 C C . ARG B 1 5 ? -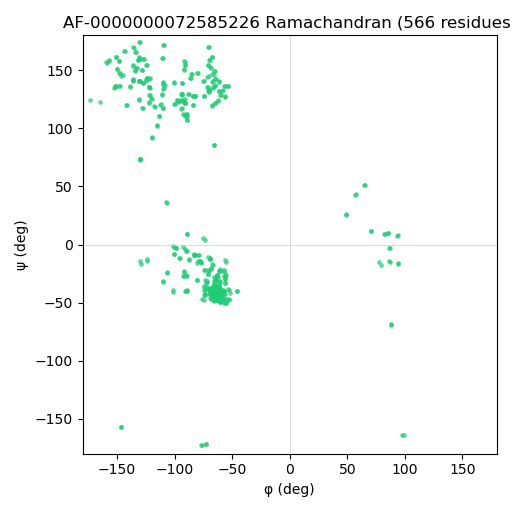23.875 18.906 9.203 1 75.69 5 ARG B C 1
ATOM 2181 O O . ARG B 1 5 ? -23 19.281 8.414 1 75.69 5 ARG B O 1
ATOM 2188 N N . ALA B 1 6 ? -24.562 19.625 9.992 1 78.62 6 ALA B N 1
ATOM 2189 C CA . ALA B 1 6 ? -24.25 21.062 10.055 1 78.62 6 ALA B CA 1
ATOM 2190 C C . ALA B 1 6 ? -22.797 21.281 10.477 1 78.62 6 ALA B C 1
ATOM 2192 O O . ALA B 1 6 ? -22.078 22.078 9.852 1 78.62 6 ALA B O 1
ATOM 2193 N N . PHE B 1 7 ? -22.406 20.5 11.5 1 83.31 7 PHE B N 1
ATOM 2194 C CA . PHE B 1 7 ? -21.047 20.609 12 1 83.31 7 PHE B CA 1
ATOM 2195 C C . PHE B 1 7 ? -20.031 20.25 10.914 1 83.31 7 PHE B C 1
ATOM 2197 O O . PHE B 1 7 ? -19.094 20.984 10.664 1 83.31 7 PHE B O 1
ATOM 2204 N N . LEU B 1 8 ? -20.359 19.156 10.312 1 79.38 8 LEU B N 1
ATOM 2205 C CA . LEU B 1 8 ? -19.422 18.656 9.32 1 79.38 8 LEU B CA 1
ATOM 2206 C C . LEU B 1 8 ? -19.328 19.594 8.125 1 79.38 8 LEU B C 1
ATOM 2208 O O . LEU B 1 8 ? -18.25 19.797 7.566 1 79.38 8 LEU B O 1
ATOM 2212 N N . CYS B 1 9 ? -20.422 20.125 7.723 1 79.94 9 CYS B N 1
ATOM 2213 C CA . CYS B 1 9 ? -20.453 21.062 6.605 1 79.94 9 CYS B CA 1
ATOM 2214 C C . CYS B 1 9 ? -19.656 22.312 6.934 1 79.94 9 CYS B C 1
ATOM 2216 O O . CYS B 1 9 ? -18.859 22.781 6.121 1 79.94 9 CYS B O 1
ATOM 2218 N N . VAL B 1 10 ? -19.812 22.75 8.102 1 82.69 10 VAL B N 1
ATOM 2219 C CA . VAL B 1 10 ? -19.078 23.938 8.516 1 82.69 10 VAL B CA 1
ATOM 2220 C C . VAL B 1 10 ? -17.594 23.609 8.656 1 82.69 10 VAL B C 1
ATOM 2222 O O . VAL B 1 10 ? -16.734 24.406 8.273 1 82.69 10 VAL B O 1
ATOM 2225 N N . ALA B 1 11 ? -17.375 22.484 9.133 1 81.06 11 ALA B N 1
ATOM 2226 C CA . ALA B 1 11 ? -15.984 22.062 9.328 1 81.06 11 ALA B CA 1
ATOM 2227 C C . ALA B 1 11 ? -15.25 21.969 7.992 1 81.06 11 ALA B C 1
ATOM 2229 O O . ALA B 1 11 ? -14.055 22.25 7.91 1 81.06 11 ALA B O 1
ATOM 2230 N N . ARG B 1 12 ? -15.984 21.547 7.059 1 77.88 12 ARG B N 1
ATOM 2231 C CA . ARG B 1 12 ? -15.422 21.391 5.723 1 77.88 12 ARG B CA 1
ATOM 2232 C C . ARG B 1 12 ? -15.211 22.734 5.051 1 77.88 12 ARG B C 1
ATOM 2234 O O . ARG B 1 12 ? -14.172 22.969 4.426 1 77.88 12 ARG B O 1
ATOM 2241 N N . HIS B 1 13 ? -16.188 23.625 5.18 1 78.12 13 HIS B N 1
ATOM 2242 C CA . HIS B 1 13 ? -16.188 24.891 4.473 1 78.12 13 HIS B CA 1
ATOM 2243 C C . HIS B 1 13 ? -15.484 25.969 5.297 1 78.12 13 HIS B C 1
ATOM 2245 O O . HIS B 1 13 ? -15 26.969 4.746 1 78.12 13 HIS B O 1
ATOM 2251 N N . LEU B 1 14 ? -15.484 25.828 6.504 1 80.81 14 LEU B N 1
ATOM 2252 C CA . LEU B 1 14 ? -15.031 26.812 7.484 1 80.81 14 LEU B CA 1
ATOM 2253 C C . LEU B 1 14 ? -15.633 28.172 7.203 1 80.81 14 LEU B C 1
ATOM 2255 O O . LEU B 1 14 ? -14.969 29.203 7.375 1 80.81 14 LEU B O 1
ATOM 2259 N N . HIS B 1 15 ? -16.703 28.141 6.602 1 82 15 HIS B N 1
ATOM 2260 C CA . HIS B 1 15 ? -17.516 29.297 6.262 1 82 15 HIS B CA 1
ATOM 2261 C C . HIS B 1 15 ? -19 29 6.402 1 82 15 HIS B C 1
ATOM 2263 O O . HIS B 1 15 ? -19.547 28.156 5.68 1 82 15 HIS B O 1
ATOM 2269 N N . PHE B 1 16 ? -19.672 29.797 7.309 1 83.56 16 PHE B N 1
ATOM 2270 C CA . PHE B 1 16 ? -21.047 29.469 7.668 1 83.56 16 PHE B CA 1
ATOM 2271 C C . PHE B 1 16 ? -21.984 29.719 6.5 1 83.56 16 PHE B C 1
ATOM 2273 O O . PHE B 1 16 ? -22.875 28.906 6.23 1 83.56 16 PHE B O 1
ATOM 2280 N N . ALA B 1 17 ? -21.672 30.844 5.812 1 83.69 17 ALA B N 1
ATOM 2281 C CA . ALA B 1 17 ? 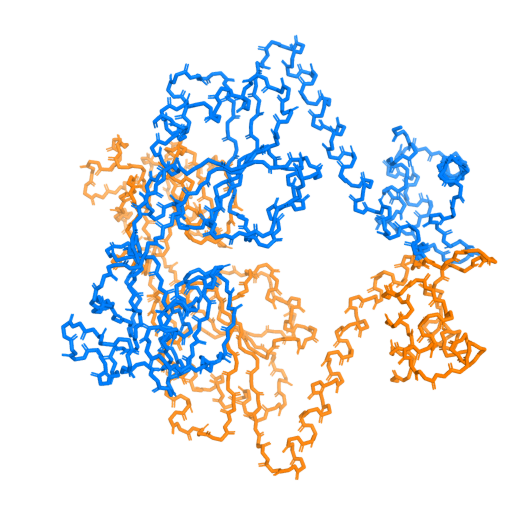-22.578 31.141 4.707 1 83.69 17 ALA B CA 1
ATOM 2282 C C . ALA B 1 17 ? -22.469 30.094 3.604 1 83.69 17 ALA B C 1
ATOM 2284 O O . ALA B 1 17 ? -23.484 29.641 3.066 1 83.69 17 ALA B O 1
ATOM 2285 N N . ARG B 1 18 ? -21.297 29.719 3.312 1 84.69 18 ARG B N 1
ATOM 2286 C CA . ARG B 1 18 ? -21.078 28.703 2.287 1 84.69 18 ARG B CA 1
ATOM 2287 C C . ARG B 1 18 ? -21.641 27.359 2.721 1 84.69 18 ARG B C 1
ATOM 2289 O O . ARG B 1 18 ? -22.219 26.625 1.909 1 84.69 18 ARG B O 1
ATOM 2296 N N . ALA B 1 19 ? -21.406 27.047 3.922 1 83.69 19 ALA B N 1
ATOM 2297 C CA . ALA B 1 19 ? -21.953 25.812 4.477 1 83.69 19 ALA B CA 1
ATOM 2298 C C . ALA B 1 19 ? -23.469 25.828 4.449 1 83.69 19 ALA B C 1
ATOM 2300 O O . ALA B 1 19 ? -24.094 24.812 4.117 1 83.69 19 ALA B O 1
ATOM 2301 N N . ALA B 1 20 ? -23.969 26.906 4.73 1 86.38 20 ALA B N 1
ATOM 2302 C CA . ALA B 1 20 ? -25.422 27.047 4.707 1 86.38 20 ALA B CA 1
ATOM 2303 C C . ALA B 1 20 ? -25.969 26.859 3.295 1 86.38 20 ALA B C 1
ATOM 2305 O O . ALA B 1 20 ? -27.016 26.219 3.105 1 86.38 20 ALA B O 1
ATOM 2306 N N . ASP B 1 21 ? -25.219 27.406 2.436 1 84.12 21 ASP B N 1
ATOM 2307 C CA . ASP B 1 21 ? -25.609 27.266 1.035 1 84.12 21 ASP B CA 1
ATOM 2308 C C . ASP B 1 21 ? -25.625 25.797 0.615 1 84.12 21 ASP B C 1
ATOM 2310 O O . ASP B 1 21 ? -26.562 25.328 -0.037 1 84.12 21 ASP B O 1
ATOM 2314 N N . GLU B 1 22 ? -24.609 25.109 1.039 1 82.12 22 GLU B N 1
ATOM 2315 C CA . GLU B 1 22 ? -24.516 23.703 0.69 1 82.12 22 GLU B CA 1
ATOM 2316 C C . GLU B 1 22 ? -25.641 22.891 1.332 1 82.12 22 GLU B C 1
ATOM 2318 O O . GLU B 1 22 ? -26.172 21.953 0.725 1 82.12 22 GLU B O 1
ATOM 2323 N N . LEU B 1 23 ? -26.047 23.312 2.428 1 81 23 LEU B N 1
ATOM 2324 C CA . LEU B 1 23 ? -27.078 22.578 3.168 1 81 23 LEU B CA 1
ATOM 2325 C C . LEU B 1 23 ? -28.453 23.109 2.812 1 81 23 LEU B C 1
ATOM 2327 O O . LEU B 1 23 ? -29.469 22.578 3.293 1 81 23 LEU B O 1
ATOM 2331 N N . ASP B 1 24 ? -28.453 24.141 1.946 1 85.44 24 ASP B N 1
ATOM 2332 C CA . ASP B 1 24 ? -29.703 24.766 1.516 1 85.44 24 ASP B CA 1
ATOM 2333 C C . ASP B 1 24 ? -30.516 25.266 2.713 1 85.44 24 ASP B C 1
ATOM 2335 O O . ASP B 1 24 ? -31.703 24.969 2.826 1 85.44 24 ASP B O 1
ATOM 2339 N N . ILE B 1 25 ? -29.859 25.828 3.584 1 83.5 25 ILE B N 1
ATOM 2340 C CA . ILE B 1 25 ? -30.516 26.469 4.723 1 83.5 25 ILE B CA 1
ATOM 2341 C C . ILE B 1 25 ? -29.969 27.875 4.906 1 83.5 25 ILE B C 1
ATOM 2343 O O . ILE B 1 25 ? -28.984 28.266 4.277 1 83.5 25 ILE B O 1
ATOM 2347 N N . ALA B 1 26 ? -30.734 28.75 5.633 1 82.62 26 ALA B N 1
ATOM 2348 C CA . ALA B 1 26 ? -30.297 30.109 5.926 1 82.62 26 ALA B CA 1
ATOM 2349 C C . ALA B 1 26 ? -29.141 30.109 6.926 1 82.62 26 ALA B C 1
ATOM 2351 O O . ALA B 1 26 ? -29.094 29.266 7.832 1 82.62 26 ALA B O 1
ATOM 2352 N N . PRO B 1 27 ? -28.297 30.984 6.75 1 85.38 27 PRO B N 1
ATOM 2353 C CA . PRO B 1 27 ? -27.125 31.062 7.625 1 85.38 27 PRO B CA 1
ATOM 2354 C C . PRO B 1 27 ? -27.484 31.109 9.102 1 85.38 27 PRO B C 1
ATOM 2356 O O . PRO B 1 27 ? -26.859 30.438 9.93 1 85.38 27 PRO B O 1
ATOM 2359 N N . PRO B 1 28 ? -28.531 31.812 9.492 1 85.62 28 PRO B N 1
ATOM 2360 C CA . PRO B 1 28 ? -28.891 31.812 10.906 1 85.62 28 PRO B CA 1
ATOM 2361 C C . PRO B 1 28 ? -29.344 30.438 11.398 1 85.62 28 PRO B C 1
ATOM 2363 O O . PRO B 1 28 ? -29.078 30.062 12.547 1 85.62 28 PRO B O 1
ATOM 2366 N N . ALA B 1 29 ? -29.969 29.719 10.578 1 83.94 29 ALA B N 1
ATOM 2367 C CA . ALA B 1 29 ? -30.391 28.375 10.922 1 83.94 29 ALA B CA 1
ATOM 2368 C C . ALA B 1 29 ? -29.188 27.453 11.117 1 83.94 29 ALA B C 1
ATOM 2370 O O . ALA B 1 29 ? -29.188 26.625 12.031 1 83.94 29 ALA B O 1
ATOM 2371 N N . LEU B 1 30 ? -28.25 27.594 10.289 1 85.06 30 LEU B N 1
ATOM 2372 C CA . LEU B 1 30 ? -27.031 26.812 10.422 1 85.06 30 LEU B CA 1
ATOM 2373 C C . LEU B 1 30 ? -26.328 27.141 11.727 1 85.06 30 LEU B C 1
ATOM 2375 O O . LEU B 1 30 ? -25.859 26.234 12.422 1 85.06 30 LEU B O 1
ATOM 2379 N N . THR B 1 31 ? -26.281 28.422 12 1 85.44 31 THR B N 1
ATOM 2380 C CA . THR B 1 31 ? -25.656 28.859 13.242 1 85.44 31 THR B CA 1
ATOM 2381 C C . THR B 1 31 ? -26.359 28.234 14.445 1 85.44 31 THR B C 1
ATOM 2383 O O . THR B 1 31 ? -25.703 27.75 15.375 1 85.44 31 THR B O 1
ATOM 2386 N N . ARG B 1 32 ? -27.578 28.203 14.391 1 83.88 32 ARG B N 1
ATOM 2387 C CA . ARG B 1 32 ? -28.359 27.609 15.477 1 83.88 32 ARG B CA 1
ATOM 2388 C C . ARG B 1 32 ? -28.094 26.125 15.602 1 83.88 32 ARG B C 1
ATOM 2390 O O . ARG B 1 32 ? -27.969 25.594 16.703 1 83.88 32 ARG B O 1
ATOM 2397 N N . LEU B 1 33 ? -28.062 25.453 14.477 1 80.75 33 LEU B N 1
ATOM 2398 C CA . LEU B 1 33 ? -27.797 24.031 14.469 1 80.75 33 LEU B CA 1
ATOM 2399 C C . LEU B 1 33 ? -26.438 23.734 15.094 1 80.75 33 LEU B C 1
ATOM 2401 O O . LEU B 1 33 ? -26.297 22.781 15.883 1 80.75 33 LEU B O 1
ATOM 2405 N N . VAL B 1 34 ? -25.516 24.531 14.742 1 83.31 34 VAL B N 1
ATOM 2406 C CA . VAL B 1 34 ? -24.156 24.344 15.266 1 83.31 34 VAL B CA 1
ATOM 2407 C C . VAL B 1 34 ? -24.141 24.672 16.766 1 83.31 34 VAL B C 1
ATOM 2409 O O . VAL B 1 34 ? -23.531 23.938 17.547 1 83.31 34 VAL B O 1
ATOM 2412 N N . GLN B 1 35 ? -24.797 25.656 17.125 1 81.06 35 GLN B N 1
ATOM 2413 C CA . GLN B 1 35 ? -24.875 26.031 18.531 1 81.06 35 GLN B CA 1
ATOM 2414 C C . GLN B 1 35 ? -25.609 24.953 19.344 1 81.06 35 GLN B C 1
ATOM 2416 O O . GLN B 1 35 ? -25.219 24.656 20.469 1 81.06 35 GLN B O 1
ATOM 2421 N N . ASP B 1 36 ? -26.609 24.469 18.766 1 76.19 36 ASP B N 1
ATOM 2422 C CA . ASP B 1 36 ? -27.344 23.375 19.422 1 76.19 36 ASP B CA 1
ATOM 2423 C C . ASP B 1 36 ? -26.453 22.156 19.609 1 76.19 36 ASP B C 1
ATOM 2425 O O . ASP B 1 36 ? -26.484 21.516 20.656 1 76.19 36 ASP B O 1
ATOM 2429 N N . ALA B 1 37 ? -25.719 21.812 18.609 1 75.12 37 ALA B N 1
ATOM 2430 C CA . ALA B 1 37 ? -24.766 20.719 18.703 1 75.12 37 ALA B CA 1
ATOM 2431 C C . ALA B 1 37 ? -23.75 20.953 19.812 1 75.12 37 ALA B C 1
ATOM 2433 O O . ALA B 1 37 ? -23.453 20.062 20.594 1 75.12 37 ALA B O 1
ATOM 2434 N N . GLU B 1 38 ? -23.297 22.188 19.906 1 79.19 38 GLU B N 1
ATOM 2435 C CA . GLU B 1 38 ? -22.344 22.562 20.938 1 79.19 38 GLU B CA 1
ATOM 2436 C C . GLU B 1 38 ? -22.969 22.5 22.328 1 79.19 38 GLU B C 1
ATOM 2438 O O . GLU B 1 38 ? -22.328 22.047 23.281 1 79.19 38 GLU B O 1
ATOM 2443 N N . ARG B 1 39 ? -24.156 22.891 22.406 1 72.12 39 ARG B N 1
ATOM 2444 C CA . ARG B 1 39 ? -24.891 22.828 23.656 1 72.12 39 ARG B CA 1
ATOM 2445 C C . ARG B 1 39 ? -25.109 21.375 24.094 1 72.12 39 ARG B C 1
ATOM 2447 O O . ARG B 1 39 ? -24.922 21.031 25.266 1 72.12 39 ARG B O 1
ATOM 2454 N N . LEU B 1 40 ? -25.484 20.594 23.141 1 66.44 40 LEU B N 1
ATOM 2455 C CA . LEU B 1 40 ? -25.734 19.188 23.438 1 66.44 40 LEU B CA 1
ATOM 2456 C C . LEU B 1 40 ? -24.469 18.484 23.875 1 66.44 40 LEU B C 1
ATOM 2458 O O . LEU B 1 40 ? -24.5 17.625 24.75 1 66.44 40 LEU B O 1
ATOM 2462 N N . LEU B 1 41 ? -23.406 18.906 23.266 1 66.81 41 LEU B N 1
ATOM 2463 C CA . LEU B 1 41 ? -22.109 18.281 23.531 1 66.81 41 LEU B CA 1
ATOM 2464 C C . LEU B 1 41 ? -21.422 18.938 24.719 1 66.81 41 LEU B C 1
ATOM 2466 O O . LEU B 1 41 ? -20.5 18.375 25.297 1 66.81 41 LEU B O 1
ATOM 2470 N N . GLY B 1 42 ? -21.969 20.094 25.094 1 69.19 42 GLY B N 1
ATOM 2471 C CA . GLY B 1 42 ? -21.422 20.844 26.203 1 69.19 42 GLY B CA 1
ATOM 2472 C C . GLY B 1 42 ? -20.078 21.484 25.906 1 69.19 42 GLY B C 1
ATOM 2473 O O . GLY B 1 42 ? -19.328 21.828 26.812 1 69.19 42 GLY B O 1
ATOM 2474 N N . VAL B 1 43 ? -19.75 21.453 24.656 1 71.69 43 VAL B N 1
ATOM 2475 C CA . VAL B 1 43 ? -18.484 22.031 24.234 1 71.69 43 VAL B CA 1
ATOM 2476 C C . VAL B 1 43 ? -18.688 22.859 22.969 1 71.69 43 VAL B C 1
ATOM 2478 O O . VAL B 1 43 ? -19.656 22.656 22.234 1 71.69 43 VAL B O 1
ATOM 2481 N N . ARG B 1 44 ? -17.828 23.812 22.781 1 79.25 44 ARG B N 1
ATOM 2482 C CA . ARG B 1 44 ? -17.797 24.547 21.516 1 79.25 44 ARG B CA 1
ATOM 2483 C C . ARG B 1 44 ? -17.016 23.797 20.453 1 79.25 44 ARG B C 1
ATOM 2485 O O . ARG B 1 44 ? -15.922 23.312 20.703 1 79.25 44 ARG B O 1
ATOM 2492 N N . LEU B 1 45 ? -17.719 23.656 19.344 1 79.69 45 LEU B N 1
ATOM 2493 C CA . LEU B 1 45 ? -17.109 22.875 18.266 1 79.69 45 LEU B CA 1
ATOM 2494 C C . LEU B 1 45 ? -16.344 23.781 17.312 1 79.69 45 LEU B C 1
ATOM 2496 O O . LEU B 1 45 ? -15.43 23.328 16.609 1 79.69 45 LEU B O 1
ATOM 2500 N N . PHE B 1 46 ? -16.844 25.047 17.297 1 81.19 46 PHE B N 1
ATOM 2501 C CA . PHE B 1 46 ? -16.188 26.031 16.422 1 81.19 46 PHE B CA 1
ATOM 2502 C C . PHE B 1 46 ? -15.766 27.25 17.219 1 81.19 46 PHE B C 1
ATOM 2504 O O . PHE B 1 46 ? -16.438 27.641 18.172 1 81.19 46 PHE B O 1
ATOM 2511 N N . HIS B 1 47 ? -14.672 27.734 16.859 1 77.81 47 HIS B N 1
ATOM 2512 C CA . HIS B 1 47 ? -14.32 29.109 17.203 1 77.81 47 HIS B CA 1
ATOM 2513 C C . HIS B 1 47 ? -14.727 30.078 16.094 1 77.81 47 HIS B C 1
ATOM 2515 O O . HIS B 1 47 ? -14.312 29.938 14.953 1 77.81 47 HIS B O 1
ATOM 2521 N N . ARG B 1 48 ? -15.703 30.906 16.422 1 75.62 48 ARG B N 1
ATOM 2522 C CA . ARG B 1 48 ? -16.266 31.828 15.445 1 75.62 48 ARG B CA 1
ATOM 2523 C C . ARG B 1 48 ? -15.93 33.281 15.805 1 75.62 48 ARG B C 1
ATOM 2525 O O . ARG B 1 48 ? -16.016 33.656 16.969 1 75.62 48 ARG B O 1
ATOM 2532 N N . THR B 1 49 ? -15.25 33.969 14.953 1 68.31 49 THR B N 1
ATOM 2533 C CA . THR B 1 49 ? -15.156 35.438 15.008 1 68.31 49 THR B CA 1
ATOM 2534 C C . THR B 1 49 ? -15.938 36.062 13.859 1 68.31 49 THR B C 1
ATOM 2536 O O . THR B 1 49 ? -16.562 35.344 13.055 1 68.31 49 THR B O 1
ATOM 2539 N N . ARG B 1 50 ? -16.109 37.375 13.836 1 67.81 50 ARG B N 1
ATOM 2540 C CA . ARG B 1 50 ? -16.812 38.094 12.766 1 67.81 50 ARG B CA 1
ATOM 2541 C C . ARG B 1 50 ? -16.188 37.781 11.406 1 67.81 50 ARG B C 1
ATOM 2543 O O . ARG B 1 50 ? -16.859 37.844 10.383 1 67.81 50 ARG B O 1
ATOM 2550 N N . ARG B 1 51 ? -15 37.219 11.305 1 66.75 51 ARG B N 1
ATOM 2551 C CA . ARG B 1 51 ? -14.273 37.156 10.031 1 66.75 51 ARG B CA 1
ATOM 2552 C C . ARG B 1 51 ? -13.812 35.719 9.758 1 66.75 51 ARG B C 1
ATOM 2554 O O . ARG B 1 51 ? -13.438 35.375 8.633 1 66.75 51 ARG B O 1
ATOM 2561 N N . SER B 1 52 ? -13.812 34.875 10.789 1 75.31 52 SER B N 1
ATOM 2562 C CA . SER B 1 52 ? -13.25 33.531 10.508 1 75.31 52 SER B CA 1
ATOM 2563 C C . SER B 1 52 ? -13.984 32.469 11.281 1 75.31 52 SER B C 1
ATOM 2565 O O . SER B 1 52 ? -14.539 32.719 12.352 1 75.31 52 SER B O 1
ATOM 2567 N N . VAL B 1 53 ? -14.133 31.266 10.711 1 80.19 53 VAL B N 1
ATOM 2568 C CA . VAL B 1 53 ? -14.672 30.062 11.32 1 80.19 53 VAL B CA 1
ATOM 2569 C C . VAL B 1 53 ? -13.602 28.969 11.336 1 80.19 53 VAL B C 1
ATOM 2571 O O . VAL B 1 53 ? -12.961 28.703 10.312 1 80.19 53 VAL B O 1
ATOM 2574 N N . ALA B 1 54 ? -13.273 28.531 12.539 1 80.44 54 ALA B N 1
ATOM 2575 C CA . ALA B 1 54 ? -12.32 27.438 12.664 1 80.44 54 ALA B CA 1
ATOM 2576 C C . ALA B 1 54 ? -12.812 26.375 13.656 1 80.44 54 ALA B C 1
ATOM 2578 O O . ALA B 1 54 ? -13.57 26.688 14.578 1 80.44 54 ALA B O 1
ATOM 2579 N N . LEU B 1 55 ? -12.398 25.109 13.461 1 79.12 55 LEU B N 1
ATOM 2580 C CA . LEU B 1 55 ? -12.742 24.062 14.406 1 79.12 55 LEU B CA 1
ATOM 2581 C C . LEU B 1 55 ? -12.07 24.297 15.75 1 79.12 55 LEU B C 1
ATOM 2583 O O . LEU B 1 55 ? -10.906 24.688 15.805 1 79.12 55 LEU B O 1
ATOM 2587 N N . SER B 1 56 ? -12.773 24.141 16.906 1 72.06 56 SER B N 1
ATOM 2588 C CA . SER B 1 56 ? -12.18 24.047 18.234 1 72.06 56 SER B CA 1
ATOM 2589 C C . SER B 1 56 ? -11.453 22.719 18.438 1 72.06 56 SER B C 1
ATOM 2591 O O . SER B 1 56 ? -11.516 21.844 17.562 1 72.06 56 SER B O 1
ATOM 2593 N N . ALA B 1 57 ? -10.711 22.641 19.547 1 60.84 57 ALA B N 1
ATOM 2594 C CA . ALA B 1 57 ? -10.117 21.359 19.906 1 60.84 57 ALA B CA 1
ATOM 2595 C C . ALA B 1 57 ? -11.18 20.266 20.016 1 60.84 57 ALA B C 1
ATOM 2597 O O . ALA B 1 57 ? -10.984 19.156 19.531 1 60.84 57 ALA B O 1
ATOM 2598 N N . ALA B 1 58 ? -12.156 20.641 20.672 1 65.5 58 ALA B N 1
ATOM 2599 C CA . ALA B 1 58 ? -13.297 19.734 20.781 1 65.5 58 ALA B CA 1
ATOM 2600 C C . ALA B 1 58 ? -13.891 19.438 19.406 1 65.5 58 ALA B C 1
ATOM 2602 O O . ALA B 1 58 ? -14.289 18.312 19.125 1 65.5 58 ALA B O 1
ATOM 2603 N N . GLY B 1 59 ? -13.828 20.469 18.594 1 72.81 59 GLY B N 1
ATOM 2604 C CA . GLY B 1 59 ? -14.336 20.281 17.25 1 72.81 59 GLY B CA 1
ATOM 2605 C C . GLY B 1 59 ? -13.492 19.344 16.406 1 72.81 59 GLY B C 1
ATOM 2606 O O . GLY B 1 59 ? -14.023 18.484 15.695 1 72.81 59 GLY B O 1
ATOM 2607 N N . ALA B 1 60 ? -12.328 19.453 16.578 1 67.44 60 ALA B N 1
ATOM 2608 C CA . ALA B 1 60 ? -11.398 18.594 15.844 1 67.44 60 ALA B CA 1
ATOM 2609 C C . ALA B 1 60 ? -11.508 17.141 16.297 1 67.44 60 ALA B C 1
ATOM 2611 O O . ALA B 1 60 ? -11.484 16.219 15.484 1 67.44 60 ALA B O 1
ATOM 2612 N N . ALA B 1 61 ? -11.617 17.016 17.562 1 61.75 61 ALA B N 1
ATOM 2613 C CA . ALA B 1 61 ? -11.812 15.68 18.125 1 61.75 61 ALA B CA 1
ATOM 2614 C C . ALA B 1 61 ? -13.148 15.086 17.688 1 61.75 61 ALA B C 1
ATOM 2616 O O . ALA B 1 61 ? -13.234 13.891 17.391 1 61.75 61 ALA B O 1
ATOM 2617 N N . TYR B 1 62 ? -14.031 16.062 17.672 1 64 62 TYR B N 1
ATOM 2618 C CA . TYR B 1 62 ? -15.391 15.641 17.344 1 64 62 TYR B CA 1
ATOM 2619 C C . TYR B 1 62 ? -15.516 15.336 15.859 1 64 62 TYR B C 1
ATOM 2621 O O . TYR B 1 62 ? -16.375 14.555 15.453 1 64 62 TYR B O 1
ATOM 2629 N N . LEU B 1 63 ? -14.602 15.914 15.141 1 69.12 63 LEU B N 1
ATOM 2630 C CA . LEU B 1 63 ? -14.688 15.789 13.695 1 69.12 63 LEU B CA 1
ATOM 2631 C C . LEU B 1 63 ? -14.609 14.32 13.273 1 69.12 63 LEU B C 1
ATOM 2633 O O . LEU B 1 63 ? -15.438 13.852 12.492 1 69.12 63 LEU B O 1
ATOM 2637 N N . GLY B 1 64 ? -13.664 13.656 13.773 1 63.5 64 GLY B N 1
ATOM 2638 C CA . GLY B 1 64 ? -13.555 12.242 13.477 1 63.5 64 GLY B CA 1
ATOM 2639 C C . GLY B 1 64 ? -14.766 11.438 13.914 1 63.5 64 GLY B C 1
ATOM 2640 O O . GLY B 1 64 ? -15.266 10.602 13.156 1 63.5 64 GLY B O 1
ATOM 2641 N N . GLU B 1 65 ? -15.211 11.781 15.055 1 59.66 65 GLU B N 1
ATOM 2642 C CA . GLU B 1 65 ? -16.375 11.102 15.602 1 59.66 65 GLU B CA 1
ATOM 2643 C C . GLU B 1 65 ? -17.641 11.438 14.805 1 59.66 65 GLU B C 1
ATOM 2645 O O . GLU B 1 65 ? -18.469 10.562 14.547 1 59.66 65 GLU B O 1
ATOM 2650 N N . ALA B 1 66 ? -17.672 12.703 14.453 1 65.69 66 ALA B N 1
ATOM 2651 C CA . ALA B 1 66 ? -18.828 13.156 13.68 1 65.69 66 ALA B CA 1
ATOM 2652 C C . ALA B 1 66 ? -18.844 12.523 12.289 1 65.69 66 ALA B C 1
ATOM 2654 O O . ALA B 1 66 ? -19.891 12.102 11.797 1 65.69 66 ALA B O 1
ATOM 2655 N N . GLN B 1 67 ? -17.656 12.484 11.805 1 64.44 67 GLN B N 1
ATOM 2656 C CA . GLN B 1 67 ? -17.547 11.836 10.5 1 64.44 67 GLN B CA 1
ATOM 2657 C C . GLN B 1 67 ? -17.922 10.359 10.586 1 64.44 67 GLN B C 1
ATOM 2659 O O . GLN B 1 67 ? -18.656 9.852 9.734 1 64.44 67 GLN B O 1
ATOM 2664 N N . ALA B 1 68 ? -17.422 9.836 11.602 1 58.03 68 ALA B N 1
ATOM 2665 C CA . ALA B 1 68 ? -17.75 8.438 11.844 1 58.03 68 ALA B CA 1
ATOM 2666 C C . ALA B 1 68 ? -19.25 8.25 12.086 1 58.03 68 ALA B C 1
ATOM 2668 O O . ALA B 1 68 ? -19.844 7.297 11.594 1 58.03 68 ALA B O 1
ATOM 2669 N N . ALA B 1 69 ? -19.719 9.188 12.766 1 55.66 69 ALA B N 1
ATOM 2670 C CA . ALA B 1 69 ? -21.141 9.125 13.078 1 55.66 69 ALA B CA 1
ATOM 2671 C C . ALA B 1 69 ? -21.984 9.273 11.812 1 55.66 69 ALA B C 1
ATOM 2673 O O . ALA B 1 69 ? -22.938 8.531 11.609 1 55.66 69 ALA B O 1
ATOM 2674 N N . LEU B 1 70 ? -21.531 10.281 11.031 1 58.22 70 LEU B N 1
ATOM 2675 C CA . LEU B 1 70 ? -22.281 10.453 9.797 1 58.22 70 LEU B CA 1
ATOM 2676 C C . LEU B 1 70 ? -22.109 9.242 8.883 1 58.22 70 LEU B C 1
ATOM 2678 O O . LEU B 1 70 ? -23.047 8.836 8.203 1 58.22 70 LEU B O 1
ATOM 2682 N N . ALA B 1 71 ? -20.922 8.828 8.922 1 57.34 71 ALA B N 1
ATOM 2683 C CA . ALA B 1 71 ? -20.672 7.621 8.141 1 57.34 71 ALA B CA 1
ATOM 2684 C C . ALA B 1 71 ? -21.531 6.457 8.648 1 57.34 71 ALA B C 1
ATOM 2686 O O . ALA B 1 71 ? -22.078 5.699 7.852 1 57.34 71 ALA B O 1
ATOM 2687 N N . HIS B 1 72 ? -21.609 6.484 9.93 1 52.97 72 HIS B N 1
ATOM 2688 C CA . HIS B 1 72 ? -22.453 5.457 10.531 1 52.97 72 HIS B CA 1
ATOM 2689 C C . HIS B 1 72 ? -23.922 5.66 10.172 1 52.97 72 HIS B C 1
ATOM 2691 O O . HIS B 1 72 ? -24.625 4.699 9.852 1 52.97 72 HIS B O 1
ATOM 2697 N N . LEU B 1 73 ? -24.266 6.902 10.203 1 50.12 73 LEU B N 1
ATOM 2698 C CA . LEU B 1 73 ? -25.656 7.207 9.883 1 50.12 73 LEU B CA 1
ATOM 2699 C C . LEU B 1 73 ? -25.953 6.938 8.414 1 50.12 73 LEU B C 1
ATOM 2701 O O . LEU B 1 73 ? -27 6.398 8.078 1 50.12 73 LEU B O 1
ATOM 2705 N N . ALA B 1 74 ? -25.062 7.422 7.672 1 51.88 74 ALA B N 1
ATOM 2706 C CA . ALA B 1 74 ? -25.25 7.168 6.246 1 51.88 74 ALA B CA 1
ATOM 2707 C C . ALA B 1 74 ? -25.297 5.672 5.957 1 51.88 74 ALA B C 1
ATOM 2709 O O . ALA B 1 74 ? -26.125 5.211 5.176 1 51.88 74 ALA B O 1
ATOM 2710 N N . ARG B 1 75 ? -24.484 5.062 6.594 1 53.97 75 ARG B N 1
ATOM 2711 C CA . ARG B 1 75 ? -24.484 3.607 6.457 1 53.97 75 ARG B CA 1
ATOM 2712 C C . ARG B 1 75 ? -25.766 3.004 7.008 1 53.97 75 ARG B C 1
ATOM 2714 O O . ARG B 1 75 ? -26.312 2.061 6.434 1 53.97 75 ARG B O 1
ATOM 2721 N N . GLY B 1 76 ? -26.078 3.605 8.062 1 51.88 76 GLY B N 1
ATOM 2722 C CA . GLY B 1 76 ? -27.344 3.174 8.609 1 51.88 76 GLY B CA 1
ATOM 2723 C C . GLY B 1 76 ? -28.516 3.404 7.668 1 51.88 76 GLY B C 1
ATOM 2724 O O . GLY B 1 76 ? -29.375 2.533 7.512 1 51.88 76 GLY B O 1
ATOM 2725 N N . ARG B 1 77 ? -28.5 4.617 7.172 1 48.97 77 ARG B N 1
ATOM 2726 C CA . ARG B 1 77 ? -29.562 4.91 6.219 1 48.97 77 ARG B CA 1
ATOM 2727 C C . ARG B 1 77 ? -29.516 3.959 5.027 1 48.97 77 ARG B C 1
ATOM 2729 O O . ARG B 1 77 ? -30.547 3.471 4.57 1 48.97 77 ARG B O 1
ATOM 2736 N N . GLU B 1 78 ? -28.344 3.838 4.555 1 50.28 78 GLU B N 1
ATOM 2737 C CA . GLU B 1 78 ? -28.188 2.906 3.441 1 50.28 78 GLU B CA 1
ATOM 2738 C C . GLU B 1 78 ? -28.609 1.494 3.844 1 50.28 78 GLU B C 1
ATOM 2740 O O . GLU B 1 78 ? -29.297 0.802 3.09 1 50.28 78 GLU B O 1
ATOM 2745 N N . ARG B 1 79 ? -28.172 1.29 4.992 1 50.09 79 ARG B N 1
ATOM 2746 C CA . ARG B 1 79 ? -28.562 -0.021 5.504 1 50.09 79 ARG B CA 1
ATOM 2747 C C . ARG B 1 79 ? -30.078 -0.112 5.68 1 50.09 79 ARG B C 1
ATOM 2749 O O . ARG B 1 79 ? -30.688 -1.14 5.371 1 50.09 79 ARG B O 1
ATOM 2756 N N . ALA B 1 80 ? -30.562 0.941 6.129 1 47.59 80 ALA B N 1
ATOM 2757 C CA . ALA B 1 80 ? -32.031 0.984 6.312 1 47.59 80 ALA B CA 1
ATOM 2758 C C . ALA B 1 80 ? -32.75 0.918 4.969 1 47.59 80 ALA B C 1
ATOM 2760 O O . ALA B 1 80 ? -33.719 0.197 4.828 1 47.59 80 ALA B O 1
ATOM 2761 N N . ALA B 1 81 ? -32.25 1.711 4.176 1 48.53 81 ALA B N 1
ATOM 2762 C CA . ALA B 1 81 ? -32.875 1.715 2.852 1 48.53 81 ALA B CA 1
ATOM 2763 C C . ALA B 1 81 ? -32.75 0.353 2.178 1 48.53 81 ALA B C 1
ATOM 2765 O O . ALA B 1 81 ? -33.688 -0.134 1.551 1 48.53 81 ALA B O 1
ATOM 2766 N N . LEU B 1 82 ? -31.531 -0.064 2.244 1 48.66 82 LEU B N 1
ATOM 2767 C CA . LEU B 1 82 ? -31.328 -1.4 1.693 1 48.66 82 LEU B CA 1
ATOM 2768 C C . LEU B 1 82 ? -32.25 -2.408 2.375 1 48.66 82 LEU B C 1
ATOM 2770 O O . LEU B 1 82 ? -32.844 -3.268 1.714 1 48.66 82 LEU B O 1
ATOM 2774 N N . ALA B 1 83 ? -32.25 -2.188 3.568 1 46.81 83 ALA B N 1
ATOM 2775 C CA . ALA B 1 83 ? -33.156 -3.055 4.312 1 46.81 83 ALA B CA 1
ATOM 2776 C C . ALA B 1 83 ? -34.594 -2.883 3.828 1 46.81 83 ALA B C 1
ATOM 2778 O O . ALA B 1 83 ? -35.312 -3.865 3.676 1 46.81 83 ALA B O 1
ATOM 2779 N N . GLU B 1 84 ? -34.969 -1.729 3.605 1 46.25 84 GLU B N 1
ATOM 2780 C CA . GLU B 1 84 ? -36.312 -1.465 3.148 1 46.25 84 GLU B CA 1
ATOM 2781 C C . GLU B 1 84 ? -36.562 -2.064 1.768 1 46.25 84 GLU B C 1
ATOM 2783 O O . GLU B 1 84 ? -37.656 -2.561 1.484 1 46.25 84 GLU B O 1
ATOM 2788 N N . ARG B 1 85 ? -35.594 -1.776 0.944 1 44.31 85 ARG B N 1
ATOM 2789 C CA . ARG B 1 85 ? -35.781 -2.305 -0.401 1 44.31 85 ARG B CA 1
ATOM 2790 C C . ARG B 1 85 ? -35.562 -3.812 -0.437 1 44.31 85 ARG B C 1
ATOM 2792 O O . ARG B 1 85 ? -35.688 -4.438 -1.495 1 44.31 85 ARG B O 1
ATOM 2799 N N . GLY B 1 86 ? -35.375 -4.305 0.474 1 45.44 86 GLY B N 1
ATOM 2800 C CA . GLY B 1 86 ? -35.125 -5.734 0.517 1 45.44 86 GLY B CA 1
ATOM 2801 C C . GLY B 1 86 ? -33.719 -6.098 0.136 1 45.44 86 GLY B C 1
ATOM 2802 O O . GLY B 1 86 ? -33.438 -7.254 -0.182 1 45.44 86 GLY B O 1
ATOM 2803 N N . GLU B 1 87 ? -33.094 -5.148 -0.5 1 50.81 87 GLU B N 1
ATOM 2804 C CA . GLU B 1 87 ? -31.734 -5.391 -0.941 1 50.81 87 GLU B CA 1
ATOM 2805 C C . GLU B 1 87 ? -30.797 -5.551 0.248 1 50.81 87 GLU B C 1
ATOM 2807 O O . GLU B 1 87 ? -30.766 -4.707 1.148 1 50.81 87 GLU B O 1
ATOM 2812 N N . ILE B 1 88 ? -30.641 -6.793 0.854 1 53.44 88 ILE B N 1
ATOM 2813 C CA . ILE B 1 88 ? -30.406 -7.461 2.129 1 53.44 88 ILE B CA 1
ATOM 2814 C C . ILE B 1 88 ? -29.094 -6.973 2.738 1 53.44 88 ILE B C 1
ATOM 2816 O O . ILE B 1 88 ? -28.984 -6.832 3.957 1 53.44 88 ILE B O 1
ATOM 2820 N N . GLY B 1 89 ? -27.859 -6.852 2.043 1 75.69 89 GLY B N 1
ATOM 2821 C CA . GLY B 1 89 ? -26.766 -6.758 2.986 1 75.69 89 GLY B CA 1
ATOM 2822 C C . GLY B 1 89 ? -25.484 -6.258 2.354 1 75.69 89 GLY B C 1
ATOM 2823 O O . GLY B 1 89 ? -25.219 -6.516 1.176 1 75.69 89 GLY B O 1
ATOM 2824 N N . ARG B 1 90 ? -24.938 -5.176 2.877 1 84.31 90 ARG B N 1
ATOM 2825 C CA . ARG B 1 90 ? -23.609 -4.684 2.49 1 84.31 90 ARG B CA 1
ATOM 2826 C C . ARG B 1 90 ? -22.594 -4.902 3.604 1 84.31 90 ARG B C 1
ATOM 2828 O O . ARG B 1 90 ? -22.906 -4.707 4.781 1 84.31 90 ARG B O 1
ATOM 2835 N N . ILE B 1 91 ? -21.422 -5.359 3.162 1 92.75 91 ILE B N 1
ATOM 2836 C CA . ILE B 1 91 ? -20.328 -5.574 4.105 1 92.75 91 ILE B CA 1
ATOM 2837 C C . ILE B 1 91 ? -19.125 -4.746 3.682 1 92.75 91 ILE B C 1
ATOM 2839 O O . ILE B 1 91 ? -18.672 -4.832 2.537 1 92.75 91 ILE B O 1
ATOM 2843 N N . GLU B 1 92 ? -18.656 -3.863 4.594 1 93.94 92 GLU B N 1
ATOM 2844 C CA . GLU B 1 92 ? -17.375 -3.189 4.418 1 93.94 92 GLU B CA 1
ATOM 2845 C C . GLU B 1 92 ? -16.234 -4.004 5.023 1 93.94 92 GLU B C 1
ATOM 2847 O O . GLU B 1 92 ? -16.062 -4.02 6.242 1 93.94 92 GLU B O 1
ATOM 2852 N N . LEU B 1 93 ? -15.453 -4.586 4.098 1 96.56 93 LEU B N 1
ATOM 2853 C CA . LEU B 1 93 ? -14.414 -5.516 4.52 1 96.56 93 LEU B CA 1
ATOM 2854 C C . LEU B 1 93 ? -13.031 -4.918 4.301 1 96.56 93 LEU B C 1
ATOM 2856 O O . LEU B 1 93 ? -12.656 -4.605 3.166 1 96.56 93 LEU B O 1
ATOM 2860 N N . GLY B 1 94 ? -12.281 -4.73 5.398 1 97.19 94 GLY B N 1
ATOM 2861 C CA . GLY B 1 94 ? -10.883 -4.352 5.301 1 97.19 94 GLY B CA 1
ATOM 2862 C C . GLY B 1 94 ? -9.938 -5.539 5.277 1 97.19 94 GLY B C 1
ATOM 2863 O O . GLY B 1 94 ? -10.297 -6.633 5.723 1 97.19 94 GLY B O 1
ATOM 2864 N N . TYR B 1 95 ? -8.805 -5.316 4.695 1 96.25 95 TYR B N 1
ATOM 2865 C CA . TYR B 1 95 ? -7.785 -6.359 4.754 1 96.25 95 TYR B CA 1
ATOM 2866 C C . TYR B 1 95 ? -6.387 -5.758 4.719 1 96.25 95 TYR B C 1
ATOM 2868 O O . TYR B 1 95 ? -6.191 -4.648 4.219 1 96.25 95 TYR B O 1
ATOM 2876 N N . VAL B 1 96 ? -5.477 -6.469 5.348 1 94.12 96 VAL B N 1
ATOM 2877 C CA . VAL B 1 96 ? -4.059 -6.223 5.113 1 94.12 96 VAL B CA 1
ATOM 2878 C C . VAL B 1 96 ? -3.561 -7.113 3.979 1 94.12 96 VAL B C 1
ATOM 2880 O O . VAL B 1 96 ? -4.133 -8.172 3.715 1 94.12 96 VAL B O 1
ATOM 2883 N N . SER B 1 97 ? -2.477 -6.742 3.318 1 92.25 97 SER B N 1
ATOM 2884 C CA . SER B 1 97 ? -2.07 -7.367 2.062 1 92.25 97 SER B CA 1
ATOM 2885 C C . SER B 1 97 ? -1.744 -8.844 2.26 1 92.25 97 SER B C 1
ATOM 2887 O O . SER B 1 97 ? -1.902 -9.648 1.34 1 92.25 97 SER B O 1
ATOM 2889 N N . SER B 1 98 ? -1.343 -9.211 3.453 1 92.69 98 SER B N 1
ATOM 2890 C CA . SER B 1 98 ? -1 -10.602 3.734 1 92.69 98 SER B CA 1
ATOM 2891 C C . SER B 1 98 ? -2.193 -11.523 3.508 1 92.69 98 SER B C 1
ATOM 2893 O O . SER B 1 98 ? -2.025 -12.688 3.133 1 92.69 98 SER B O 1
ATOM 2895 N N . ALA B 1 99 ? -3.34 -10.984 3.752 1 95.06 99 ALA B N 1
ATOM 2896 C CA . ALA B 1 99 ? -4.547 -11.789 3.543 1 95.06 99 ALA B CA 1
ATOM 2897 C C . ALA B 1 99 ? -4.738 -12.117 2.064 1 95.06 99 ALA B C 1
ATOM 2899 O O . ALA B 1 99 ? -5.258 -13.18 1.722 1 95.06 99 ALA B O 1
ATOM 2900 N N . ALA B 1 100 ? -4.352 -11.211 1.218 1 95.56 100 ALA B N 1
ATOM 2901 C CA . ALA B 1 100 ? -4.438 -11.422 -0.224 1 95.56 100 ALA B CA 1
ATOM 2902 C C . ALA B 1 100 ? -3.363 -12.398 -0.696 1 95.56 100 ALA B C 1
ATOM 2904 O O . ALA B 1 100 ? -3.645 -13.305 -1.487 1 95.56 100 ALA B O 1
ATOM 2905 N N . TYR B 1 101 ? -2.146 -12.258 -0.181 1 96 101 TYR B N 1
ATOM 2906 C CA . TYR B 1 101 ? -1.05 -13.133 -0.565 1 96 101 TYR B CA 1
ATOM 2907 C C . TYR B 1 101 ? -1.334 -14.57 -0.148 1 96 101 TYR B C 1
ATOM 2909 O O . TYR B 1 101 ? -0.996 -15.516 -0.871 1 96 101 TYR B O 1
ATOM 2917 N N . ALA B 1 102 ? -1.955 -14.727 0.987 1 95.12 102 ALA B N 1
ATOM 2918 C CA . ALA B 1 102 ? -2.236 -16.062 1.534 1 95.12 102 ALA B CA 1
ATOM 2919 C C . ALA B 1 102 ? -3.422 -16.703 0.823 1 95.12 102 ALA B C 1
ATOM 2921 O O . ALA B 1 102 ? -3.695 -17.891 1.015 1 95.12 102 ALA B O 1
ATOM 2922 N N . GLY B 1 103 ? -4.168 -15.969 0.12 1 95.75 103 GLY B N 1
ATOM 2923 C CA . GLY B 1 103 ? -5.289 -16.5 -0.638 1 95.75 103 GLY B CA 1
ATOM 2924 C C . GLY B 1 103 ? -6.566 -16.594 0.174 1 95.75 103 GLY B C 1
ATOM 2925 O O . GLY B 1 103 ? -7.625 -16.938 -0.362 1 95.75 103 GLY B O 1
ATOM 2926 N N . VAL B 1 104 ? -6.48 -16.25 1.417 1 96 104 VAL B N 1
ATOM 2927 C CA . VAL B 1 104 ? -7.633 -16.422 2.295 1 96 104 VAL B CA 1
ATOM 2928 C C . VAL B 1 104 ? -8.711 -15.398 1.944 1 96 104 VAL B C 1
ATOM 2930 O O . VAL B 1 104 ? -9.906 -15.688 2.029 1 96 104 VAL B O 1
ATOM 2933 N N . LEU B 1 105 ? -8.32 -14.188 1.588 1 96.56 105 LEU B N 1
ATOM 2934 C CA . LEU B 1 105 ? -9.266 -13.172 1.146 1 96.56 105 LEU B CA 1
ATOM 2935 C C . LEU B 1 105 ? -10.102 -13.68 -0.025 1 96.56 105 LEU B C 1
ATOM 2937 O O . LEU B 1 105 ? -11.336 -13.633 0.019 1 96.56 105 LEU B O 1
ATOM 2941 N N . GLN B 1 106 ? -9.398 -14.227 -1.049 1 95.38 106 GLN B N 1
ATOM 2942 C CA . GLN B 1 106 ? -10.039 -14.703 -2.273 1 95.38 106 GLN B CA 1
ATOM 2943 C C . GLN B 1 106 ? -10.977 -15.867 -1.988 1 95.38 106 GLN B C 1
ATOM 2945 O O . GLN B 1 106 ? -12.125 -15.875 -2.449 1 95.38 106 GLN B O 1
ATOM 2950 N N . ARG B 1 107 ? -10.461 -16.766 -1.2 1 95.06 107 ARG B N 1
ATOM 2951 C CA . ARG B 1 107 ? -11.234 -17.969 -0.91 1 95.06 107 ARG B CA 1
ATOM 2952 C C . ARG B 1 107 ? -12.516 -17.641 -0.16 1 95.06 107 ARG B C 1
ATOM 2954 O O . ARG B 1 107 ? -13.602 -18.094 -0.539 1 95.06 107 ARG B O 1
ATOM 2961 N N . THR B 1 108 ? -12.43 -16.797 0.85 1 95.62 108 THR B N 1
ATOM 2962 C CA . THR B 1 108 ? -13.578 -16.516 1.711 1 95.62 108 THR B CA 1
ATOM 2963 C C . THR B 1 108 ? -14.562 -15.586 1.007 1 95.62 108 THR B C 1
ATOM 2965 O O . THR B 1 108 ? -15.773 -15.828 1.027 1 95.62 108 THR B O 1
ATOM 2968 N N . VAL B 1 109 ? -14.109 -14.531 0.407 1 95.31 109 VAL B N 1
ATOM 2969 C CA . VAL B 1 109 ? -14.984 -13.578 -0.269 1 95.31 109 VAL B CA 1
ATOM 2970 C C . VAL B 1 109 ? -15.672 -14.258 -1.454 1 95.31 109 VAL B C 1
ATOM 2972 O O . VAL B 1 109 ? -16.875 -14.078 -1.669 1 95.31 109 VAL B O 1
ATOM 2975 N N . GLY B 1 110 ? -14.883 -15.016 -2.211 1 93 110 GLY B N 1
ATOM 2976 C CA . GLY B 1 110 ? -15.453 -15.75 -3.326 1 93 110 GLY B CA 1
ATOM 2977 C C . GLY B 1 110 ? 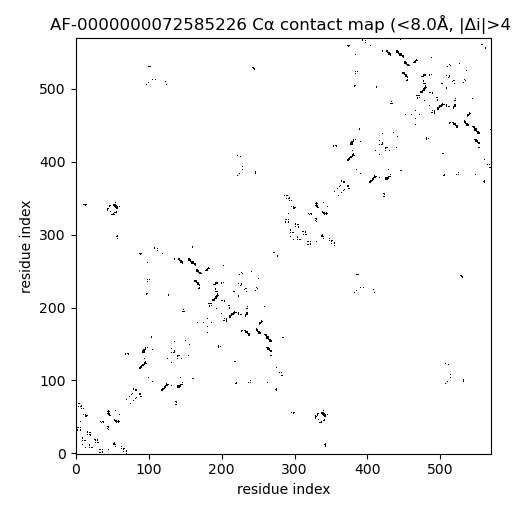-16.562 -16.688 -2.91 1 93 110 GLY B C 1
ATOM 2978 O O . GLY B 1 110 ? -17.656 -16.656 -3.479 1 93 110 GLY B O 1
ATOM 2979 N N . ALA B 1 111 ? -16.312 -17.516 -1.892 1 93.56 111 ALA B N 1
ATOM 2980 C CA . ALA B 1 111 ? -17.297 -18.469 -1.397 1 93.56 111 ALA B CA 1
ATOM 2981 C C . ALA B 1 111 ? -18.547 -17.766 -0.874 1 93.56 111 ALA B C 1
ATOM 2983 O O . ALA B 1 111 ? -19.656 -18.219 -1.089 1 93.56 111 ALA B O 1
ATOM 2984 N N . PHE B 1 112 ? -18.359 -16.672 -0.197 1 95.06 112 PHE B N 1
ATOM 2985 C CA . PHE B 1 112 ? -19.469 -15.938 0.38 1 95.06 112 PHE B CA 1
ATOM 2986 C C . PHE B 1 112 ? -20.344 -15.344 -0.713 1 95.06 112 PHE B C 1
ATOM 2988 O O . PHE B 1 112 ? -21.578 -15.406 -0.633 1 95.06 112 PHE B O 1
ATOM 2995 N N . ARG B 1 113 ? -19.703 -14.789 -1.713 1 92 113 ARG B N 1
ATOM 2996 C CA . ARG B 1 113 ? -20.453 -14.188 -2.812 1 92 113 ARG B CA 1
ATOM 2997 C C . ARG B 1 113 ? -21.25 -15.25 -3.562 1 92 113 ARG B C 1
ATOM 2999 O O . ARG B 1 113 ? -22.375 -14.977 -4.023 1 92 113 ARG B O 1
ATOM 3006 N N . ASP B 1 114 ? -20.703 -16.406 -3.705 1 91.5 114 ASP B N 1
ATOM 3007 C CA . ASP B 1 114 ? -21.422 -17.516 -4.332 1 91.5 114 ASP B CA 1
ATOM 3008 C C . ASP B 1 114 ? -22.641 -17.922 -3.51 1 91.5 114 ASP B C 1
ATOM 3010 O O . ASP B 1 114 ? -23.719 -18.156 -4.062 1 91.5 114 ASP B O 1
ATOM 3014 N N . ALA B 1 115 ? -22.469 -17.922 -2.201 1 92.06 115 ALA B N 1
ATOM 3015 C CA . ALA B 1 115 ? -23.516 -18.359 -1.288 1 92.06 115 ALA B CA 1
ATOM 3016 C C . ALA B 1 115 ? -24.547 -17.266 -1.062 1 92.06 115 ALA B C 1
ATOM 3018 O O . ALA B 1 115 ? -25.719 -17.547 -0.786 1 92.06 115 ALA B O 1
ATOM 3019 N N . HIS B 1 116 ? -24.094 -16.031 -1.133 1 91.31 116 HIS B N 1
ATOM 3020 C CA . HIS B 1 116 ? -24.953 -14.883 -0.867 1 91.31 116 HIS B CA 1
ATOM 3021 C C . HIS B 1 116 ? -24.844 -13.852 -1.981 1 91.31 116 HIS B C 1
ATOM 3023 O O . HIS B 1 116 ? -24.422 -12.711 -1.743 1 91.31 116 HIS B O 1
ATOM 3029 N N . PRO B 1 117 ? -25.422 -14.148 -3.109 1 88.94 117 PRO B N 1
ATOM 3030 C CA . PRO B 1 117 ? -25.234 -13.297 -4.285 1 88.94 117 PRO B CA 1
ATOM 3031 C C . PRO B 1 117 ? -25.906 -11.938 -4.141 1 88.94 117 PRO B C 1
ATOM 3033 O O . PRO B 1 117 ? -25.594 -11.008 -4.891 1 88.94 117 PRO B O 1
ATOM 3036 N N . ARG B 1 118 ? -26.734 -11.766 -3.178 1 86.12 118 ARG B N 1
ATOM 3037 C CA . ARG B 1 118 ? -27.484 -10.516 -3.029 1 86.12 118 ARG B CA 1
ATOM 3038 C C . ARG B 1 118 ? -26.781 -9.578 -2.055 1 86.12 118 ARG B C 1
ATOM 3040 O O . ARG B 1 118 ? -27.172 -8.414 -1.919 1 86.12 118 ARG B O 1
ATOM 3047 N N . ILE B 1 119 ? -25.781 -10.094 -1.342 1 87.88 119 ILE B N 1
ATOM 3048 C CA . ILE B 1 119 ? -25.047 -9.266 -0.405 1 87.88 119 ILE B CA 1
ATOM 3049 C C . ILE B 1 119 ? -23.828 -8.664 -1.103 1 87.88 119 ILE B C 1
ATOM 3051 O O . ILE B 1 119 ? -23.016 -9.391 -1.695 1 87.88 119 ILE B O 1
ATOM 3055 N N . ARG B 1 120 ? -23.719 -7.41 -1.071 1 89.31 120 ARG B N 1
ATOM 3056 C CA . ARG B 1 120 ? -22.562 -6.738 -1.638 1 89.31 120 ARG B CA 1
ATOM 3057 C C . ARG B 1 120 ? -21.406 -6.715 -0.643 1 89.31 120 ARG B C 1
ATOM 3059 O O . ARG B 1 120 ? -21.578 -6.305 0.508 1 89.31 120 ARG B O 1
ATOM 3066 N N . VAL B 1 121 ? -20.25 -7.156 -1.064 1 93.44 121 VAL B N 1
ATOM 3067 C CA . VAL B 1 121 ? -19.031 -7.121 -0.249 1 93.44 121 VAL B CA 1
ATOM 3068 C C . VAL B 1 121 ? -18.031 -6.152 -0.862 1 93.44 121 VAL B C 1
ATOM 3070 O O . VAL B 1 121 ? -17.484 -6.406 -1.942 1 93.44 121 VAL B O 1
ATOM 3073 N N . ASP B 1 122 ? -17.812 -5.07 -0.19 1 93.19 122 ASP B N 1
ATOM 3074 C CA . ASP B 1 122 ? -16.781 -4.113 -0.6 1 93.19 122 ASP B CA 1
ATOM 3075 C C . ASP B 1 122 ? -15.469 -4.375 0.129 1 93.19 122 ASP B C 1
ATOM 3077 O O . ASP B 1 122 ? -15.422 -4.375 1.361 1 93.19 122 ASP B O 1
ATOM 3081 N N . VAL B 1 123 ? -14.422 -4.574 -0.629 1 95.69 123 VAL B N 1
ATOM 3082 C CA . VAL B 1 123 ? -13.125 -4.898 -0.043 1 95.69 123 VAL B CA 1
ATOM 3083 C C . VAL B 1 123 ? -12.172 -3.723 -0.219 1 95.69 123 VAL B C 1
ATOM 3085 O O . VAL B 1 123 ? -12.156 -3.076 -1.27 1 95.69 123 VAL B O 1
ATOM 3088 N N . ARG B 1 124 ? -11.398 -3.459 0.833 1 94.5 124 ARG B N 1
ATOM 3089 C CA . ARG B 1 124 ? -10.398 -2.396 0.749 1 94.5 124 ARG B CA 1
ATOM 3090 C C . ARG B 1 124 ? -9.172 -2.732 1.587 1 94.5 124 ARG B C 1
ATOM 3092 O O . ARG B 1 124 ? -9.297 -3.25 2.699 1 94.5 124 ARG B O 1
ATOM 3099 N N . GLU B 1 125 ? -8.047 -2.463 0.974 1 93.88 125 GLU B N 1
ATOM 3100 C CA . GLU B 1 125 ? -6.828 -2.566 1.765 1 93.88 125 GLU B CA 1
ATOM 3101 C C . GLU B 1 125 ? -6.73 -1.429 2.777 1 93.88 125 GLU B C 1
ATOM 3103 O O . GLU B 1 125 ? -7.035 -0.278 2.457 1 93.88 125 GLU B O 1
ATOM 3108 N N . VAL B 1 126 ? -6.344 -1.796 4 1 92.75 126 VAL B N 1
ATOM 3109 C CA . VAL B 1 126 ? -6.227 -0.791 5.051 1 92.75 126 VAL B CA 1
ATOM 3110 C C . VAL B 1 126 ? -4.941 -1.015 5.844 1 92.75 126 VAL B C 1
ATOM 3112 O O . VAL B 1 126 ? -4.531 -2.156 6.059 1 92.75 126 VAL B O 1
ATOM 3115 N N . PRO B 1 127 ? -4.281 0.1 6.219 1 89.19 127 PRO B N 1
ATOM 3116 C CA . PRO B 1 127 ? -3.172 -0.087 7.156 1 89.19 127 PRO B CA 1
ATOM 3117 C C . PRO B 1 127 ? -3.6 -0.783 8.445 1 89.19 127 PRO B C 1
ATOM 3119 O O . PRO B 1 127 ? -4.641 -0.444 9.016 1 89.19 127 PRO B O 1
ATOM 3122 N N . MET B 1 128 ? -2.818 -1.672 8.836 1 91.12 128 MET B N 1
ATOM 3123 C CA . MET B 1 128 ? -3.166 -2.453 10.016 1 91.12 128 MET B CA 1
ATOM 3124 C C . MET B 1 128 ? -3.414 -1.542 11.219 1 91.12 128 MET B C 1
ATOM 3126 O O . MET B 1 128 ? -4.293 -1.814 12.039 1 91.12 128 MET B O 1
ATOM 3130 N N . SER B 1 129 ? -2.717 -0.469 11.289 1 87.69 129 SER B N 1
ATOM 3131 C CA . SER B 1 129 ? -2.793 0.458 12.406 1 87.69 129 SER B CA 1
ATOM 3132 C C . SER B 1 129 ? -4.152 1.144 12.469 1 87.69 129 SER B C 1
ATOM 3134 O O . SER B 1 129 ? -4.535 1.688 13.508 1 87.69 129 SER B O 1
ATOM 3136 N N . GLU B 1 130 ? -4.859 1.107 11.422 1 88.62 130 GLU B N 1
ATOM 3137 C CA . GLU B 1 130 ? -6.125 1.826 11.359 1 88.62 130 GLU B CA 1
ATOM 3138 C C . GLU B 1 130 ? -7.305 0.883 11.578 1 88.62 130 GLU B C 1
ATOM 3140 O O . GLU B 1 130 ? -8.438 1.331 11.758 1 88.62 130 GLU B O 1
ATOM 3145 N N . VAL B 1 131 ? -7.07 -0.357 11.625 1 92.38 131 VAL B N 1
ATOM 3146 C CA . VAL B 1 131 ? -8.141 -1.351 11.602 1 92.38 131 VAL B CA 1
ATOM 3147 C C . VAL B 1 131 ? -9.008 -1.201 12.852 1 92.38 131 VAL B C 1
ATOM 3149 O O . VAL B 1 131 ? -10.234 -1.128 12.75 1 92.38 131 VAL B O 1
ATOM 3152 N N . ALA B 1 132 ? -8.352 -1.08 13.984 1 86.56 132 ALA B N 1
ATOM 3153 C CA . ALA B 1 132 ? -9.094 -1.001 15.242 1 86.56 132 ALA B CA 1
ATOM 3154 C C . ALA B 1 132 ? -10.016 0.213 15.258 1 86.56 132 ALA B C 1
ATOM 3156 O O . ALA B 1 132 ? -11.203 0.091 15.562 1 86.56 132 ALA B O 1
ATOM 3157 N N . ALA B 1 133 ? -9.477 1.329 14.898 1 81.44 133 ALA B N 1
ATOM 3158 C CA . ALA B 1 133 ? -10.234 2.576 14.906 1 81.44 133 ALA B CA 1
ATOM 3159 C C . ALA B 1 133 ? -11.383 2.525 13.906 1 81.44 133 ALA B C 1
ATOM 3161 O O . ALA B 1 133 ? -12.477 3.014 14.188 1 81.44 133 ALA B O 1
ATOM 3162 N N . ARG B 1 134 ? -11.141 1.914 12.812 1 86.94 134 ARG B N 1
ATOM 3163 C CA . ARG B 1 134 ? -12.148 1.86 11.758 1 86.94 134 ARG B CA 1
ATOM 3164 C C . ARG B 1 134 ? -13.266 0.888 12.125 1 86.94 134 ARG B C 1
ATOM 3166 O O . ARG B 1 134 ? -14.43 1.118 11.789 1 86.94 134 ARG B O 1
ATOM 3173 N N . LEU B 1 135 ? -12.93 -0.185 12.773 1 87.94 135 LEU B N 1
ATOM 3174 C CA . LEU B 1 135 ? -13.945 -1.103 13.281 1 87.94 135 LEU B CA 1
ATOM 3175 C C . LEU B 1 135 ? -14.781 -0.442 14.367 1 87.94 135 LEU B C 1
ATOM 3177 O O . LEU B 1 135 ? -16.016 -0.568 14.375 1 87.94 135 LEU B O 1
ATOM 3181 N N . ASP B 1 136 ? -14.094 0.234 15.188 1 79.12 136 ASP B N 1
ATOM 3182 C CA . ASP B 1 136 ? -14.773 0.913 16.281 1 79.12 136 ASP B CA 1
ATOM 3183 C C . ASP B 1 136 ? -15.711 1.996 15.766 1 79.12 136 ASP B C 1
ATOM 3185 O O . ASP B 1 136 ? -16.828 2.141 16.266 1 79.12 136 ASP B O 1
ATOM 3189 N N . ALA B 1 137 ? -15.258 2.688 14.758 1 73.56 137 ALA B N 1
ATOM 3190 C CA . ALA B 1 137 ? -16.031 3.779 14.164 1 73.56 137 ALA B CA 1
ATOM 3191 C C . ALA B 1 137 ? -17.125 3.244 13.258 1 73.56 137 ALA B C 1
ATOM 3193 O O . ALA B 1 137 ? -18 3.998 12.812 1 73.56 137 ALA B O 1
ATOM 3194 N N . GLY B 1 138 ? -17.031 2.043 12.938 1 77.69 138 GLY B N 1
ATOM 3195 C CA . GLY B 1 138 ? -18.062 1.417 12.125 1 77.69 138 GLY B CA 1
ATOM 3196 C C . GLY B 1 138 ? -17.844 1.618 10.633 1 77.69 138 GLY B C 1
ATOM 3197 O O . GLY B 1 138 ? -18.719 1.31 9.828 1 77.69 138 GLY B O 1
ATOM 3198 N N . THR B 1 139 ? -16.688 2.139 10.289 1 85.12 139 THR B N 1
ATOM 3199 C CA . THR B 1 139 ? -16.391 2.34 8.867 1 85.12 139 THR B CA 1
ATOM 3200 C C . THR B 1 139 ? -15.883 1.053 8.234 1 85.12 139 THR B C 1
ATOM 3202 O O . THR B 1 139 ? -15.773 0.959 7.008 1 85.12 139 THR B O 1
ATOM 3205 N N . LEU B 1 140 ? -15.617 0.065 9.039 1 92.94 140 LEU B N 1
ATOM 3206 C CA . LEU B 1 140 ? -15.383 -1.322 8.656 1 92.94 140 LEU B CA 1
ATOM 3207 C C . LEU B 1 140 ? -16.281 -2.266 9.438 1 92.94 140 LEU B C 1
ATOM 3209 O O . LEU B 1 140 ? -16.531 -2.059 10.625 1 92.94 140 LEU B O 1
ATOM 3213 N N . ASP B 1 141 ? -16.75 -3.17 8.742 1 92.44 141 ASP B N 1
ATOM 3214 C CA . ASP B 1 141 ? -17.578 -4.184 9.406 1 92.44 141 ASP B CA 1
ATOM 3215 C C . ASP B 1 141 ? -16.719 -5.344 9.906 1 92.44 141 ASP B C 1
ATOM 3217 O O . ASP B 1 141 ? -17 -5.926 10.953 1 92.44 141 ASP B O 1
ATOM 3221 N N . ALA B 1 142 ? -15.773 -5.742 9.172 1 96.5 142 ALA B N 1
ATOM 3222 C CA . ALA B 1 142 ? -14.773 -6.762 9.484 1 96.5 142 ALA B CA 1
ATOM 3223 C C . ALA B 1 142 ? -13.461 -6.484 8.758 1 96.5 142 ALA B C 1
ATOM 3225 O O . ALA B 1 142 ? -13.422 -5.684 7.816 1 96.5 142 ALA B O 1
ATOM 3226 N N . ALA B 1 143 ? -12.398 -7.105 9.258 1 97.75 143 ALA B N 1
ATOM 3227 C CA . ALA B 1 143 ? -11.117 -6.879 8.602 1 97.75 143 ALA B CA 1
ATOM 3228 C C . ALA B 1 143 ? -10.188 -8.078 8.781 1 97.75 143 ALA B C 1
ATOM 3230 O O . ALA B 1 143 ? -10.125 -8.664 9.859 1 97.75 143 ALA B O 1
ATOM 3231 N N . TYR B 1 144 ? -9.539 -8.477 7.727 1 97.31 144 TYR B N 1
ATOM 3232 C CA . TYR B 1 144 ? -8.43 -9.414 7.844 1 97.31 144 TYR B CA 1
ATOM 3233 C C . TYR B 1 144 ? -7.188 -8.727 8.398 1 97.31 144 TYR B C 1
ATOM 3235 O O . TYR B 1 144 ? -6.754 -7.703 7.867 1 97.31 144 TYR B O 1
ATOM 3243 N N . VAL B 1 145 ? -6.609 -9.32 9.453 1 96.31 145 VAL B N 1
ATOM 3244 C CA . VAL B 1 145 ? -5.469 -8.734 10.148 1 96.31 145 VAL B CA 1
ATOM 3245 C C . VAL B 1 145 ? -4.43 -9.812 10.438 1 96.31 145 VAL B C 1
ATOM 3247 O O . VAL B 1 145 ? -4.668 -11 10.18 1 96.31 145 VAL B O 1
ATOM 3250 N N . ARG B 1 146 ? -3.318 -9.352 10.859 1 94.69 146 ARG B N 1
ATOM 3251 C CA . ARG B 1 146 ? -2.273 -10.25 11.336 1 94.69 146 ARG B CA 1
ATOM 3252 C C . ARG B 1 146 ? -2.004 -10.023 12.82 1 94.69 146 ARG B C 1
ATOM 3254 O O . ARG B 1 146 ? -1.265 -9.109 13.195 1 94.69 146 ARG B O 1
ATOM 3261 N N . PRO B 1 147 ? -2.502 -10.875 13.648 1 93 147 PRO B N 1
ATOM 3262 C CA . PRO B 1 147 ? -2.238 -10.742 15.078 1 93 147 PRO B CA 1
ATOM 3263 C C . PRO B 1 147 ? -0.788 -11.039 15.445 1 93 147 PRO B C 1
ATOM 3265 O O . PRO B 1 147 ? -0.085 -11.719 14.695 1 93 147 PRO B O 1
ATOM 3268 N N . PRO B 1 148 ? -0.305 -10.578 16.562 1 90.38 148 PRO B N 1
ATOM 3269 C CA . PRO B 1 148 ? -1.053 -9.781 17.547 1 90.38 148 PRO B CA 1
ATOM 3270 C C . PRO B 1 148 ? -1.166 -8.312 17.156 1 90.38 148 PRO B C 1
ATOM 3272 O O . PRO B 1 148 ? -0.317 -7.801 16.422 1 90.38 148 PRO B O 1
ATOM 3275 N N . LEU B 1 149 ? -2.268 -7.672 17.516 1 87.38 149 LEU B N 1
ATOM 3276 C CA . LEU B 1 149 ? -2.467 -6.23 17.422 1 87.38 149 LEU B CA 1
ATOM 3277 C C . LEU B 1 149 ? -3.365 -5.73 18.547 1 87.38 149 LEU B C 1
ATOM 3279 O O . LEU B 1 149 ? -4.199 -6.477 19.062 1 87.38 149 LEU B O 1
ATOM 3283 N N . PRO B 1 150 ? -3.051 -4.539 18.922 1 85.62 150 PRO B N 1
ATOM 3284 C CA . PRO B 1 150 ? -3.955 -3.988 19.938 1 85.62 150 PRO B CA 1
ATOM 3285 C C . PRO B 1 150 ? -5.375 -3.785 19.406 1 85.62 150 PRO B C 1
ATOM 3287 O O . PRO B 1 150 ? -5.562 -3.176 18.344 1 85.62 150 PRO B O 1
ATOM 3290 N N . LEU B 1 151 ? -6.301 -4.395 20.031 1 86.62 151 LEU B N 1
ATOM 3291 C CA . LEU B 1 151 ? -7.707 -4.246 19.672 1 86.62 151 LEU B CA 1
ATOM 3292 C C . LEU B 1 151 ? -8.531 -3.781 20.859 1 86.62 151 LEU B C 1
ATOM 3294 O O . LEU B 1 151 ? -8.266 -4.184 22 1 86.62 151 LEU B O 1
ATOM 3298 N N . PRO B 1 152 ? -9.5 -2.951 20.594 1 81.38 152 PRO B N 1
ATOM 3299 C CA . PRO B 1 152 ? -10.383 -2.547 21.703 1 81.38 152 PRO B CA 1
ATOM 3300 C C . PRO B 1 152 ? -11.242 -3.695 22.219 1 81.38 152 PRO B C 1
ATOM 3302 O O . PRO B 1 152 ? -11.391 -4.715 21.547 1 81.38 152 PRO B O 1
ATOM 3305 N N . ASP B 1 153 ? -11.812 -3.627 23.406 1 83.19 153 ASP B N 1
ATOM 3306 C CA . ASP B 1 153 ? -12.57 -4.676 24.078 1 83.19 153 ASP B CA 1
ATOM 3307 C C . ASP B 1 153 ? -13.75 -5.137 23.234 1 83.19 153 ASP B C 1
ATOM 3309 O O . ASP B 1 153 ? -14.133 -6.309 23.266 1 83.19 153 ASP B O 1
ATOM 3313 N N . GLY B 1 154 ? -14.242 -4.344 22.438 1 87.19 154 GLY B N 1
ATOM 3314 C CA . GLY B 1 154 ? -15.422 -4.684 21.656 1 87.19 154 GLY B CA 1
ATOM 3315 C C . GLY B 1 154 ? -15.086 -5.355 20.328 1 87.19 154 GLY B C 1
ATOM 3316 O O . GLY B 1 154 ? -15.984 -5.73 19.578 1 87.19 154 GLY B O 1
ATOM 3317 N N . VAL B 1 155 ? -13.844 -5.676 20.188 1 91.88 155 VAL B N 1
ATOM 3318 C CA . VAL B 1 155 ? -13.422 -6.293 18.922 1 91.88 155 VAL B CA 1
ATOM 3319 C C . VAL B 1 155 ? -12.797 -7.656 19.203 1 91.88 155 VAL B C 1
ATOM 3321 O O . VAL B 1 155 ? -11.969 -7.793 20.109 1 91.88 155 VAL B O 1
ATOM 3324 N N . SER B 1 156 ? -13.266 -8.68 18.5 1 92.44 156 SER B N 1
ATOM 3325 C CA . SER B 1 156 ? -12.734 -10.039 18.578 1 92.44 156 SER B CA 1
ATOM 3326 C C . SER B 1 156 ? -12.016 -10.43 17.297 1 92.44 156 SER B C 1
ATOM 3328 O O . SER B 1 156 ? -12.164 -9.766 16.266 1 92.44 156 SER B O 1
ATOM 3330 N N . THR B 1 157 ? -11.188 -11.422 17.391 1 94.81 157 THR B N 1
ATOM 3331 C CA . THR B 1 157 ? -10.516 -11.953 16.219 1 94.81 157 THR B CA 1
ATOM 3332 C C . THR B 1 157 ? -10.695 -13.469 16.125 1 94.81 157 THR B C 1
ATOM 3334 O O . THR B 1 157 ? -10.891 -14.141 17.141 1 94.81 157 THR B O 1
ATOM 3337 N N . HIS B 1 158 ? -10.703 -13.977 14.969 1 95.38 158 HIS B N 1
ATOM 3338 C CA . HIS B 1 158 ? -10.688 -15.406 14.672 1 95.38 158 HIS B CA 1
ATOM 3339 C C . HIS B 1 158 ? -9.625 -15.742 13.633 1 95.38 158 HIS B C 1
ATOM 3341 O O . HIS B 1 158 ? -9.648 -15.203 12.523 1 95.38 158 HIS B O 1
ATOM 3347 N N . THR B 1 159 ? -8.734 -16.656 13.977 1 96.62 159 THR B N 1
ATOM 3348 C CA . THR B 1 159 ? -7.68 -17.062 13.055 1 96.62 159 THR B CA 1
ATOM 3349 C C . THR B 1 159 ? -8.258 -17.859 11.883 1 96.62 159 THR B C 1
ATOM 3351 O O . THR B 1 159 ? -9.031 -18.797 12.094 1 96.62 159 THR B O 1
ATOM 3354 N N . VAL B 1 160 ? -7.828 -17.484 10.672 1 96.44 160 VAL B N 1
ATOM 3355 C CA . VAL B 1 160 ? -8.414 -18.125 9.5 1 96.44 160 VAL B CA 1
ATOM 3356 C C . VAL B 1 160 ? -7.309 -18.75 8.648 1 96.44 160 VAL B C 1
ATOM 3358 O O . VAL B 1 160 ? -7.586 -19.5 7.707 1 96.44 160 VAL B O 1
ATOM 3361 N N . HIS B 1 161 ? -6.086 -18.422 8.875 1 95.5 161 HIS B N 1
ATOM 3362 C CA . HIS B 1 161 ? -4.941 -18.953 8.141 1 95.5 161 HIS B CA 1
ATOM 3363 C C . HIS B 1 161 ? -3.691 -18.969 9.016 1 95.5 161 HIS B C 1
ATOM 3365 O O . HIS B 1 161 ? -3.463 -18.062 9.812 1 95.5 161 HIS B O 1
ATOM 3371 N N . ARG B 1 162 ? -2.992 -20.047 8.938 1 95.81 162 ARG B N 1
ATOM 3372 C CA . ARG B 1 162 ? -1.722 -20.172 9.648 1 95.81 162 ARG B CA 1
ATOM 3373 C C . ARG B 1 162 ? -0.584 -20.469 8.68 1 95.81 162 ARG B C 1
ATOM 3375 O O . ARG B 1 162 ? -0.757 -21.234 7.727 1 95.81 162 ARG B O 1
ATOM 3382 N N . ASP B 1 163 ? 0.47 -19.797 8.883 1 95.31 163 ASP B N 1
ATOM 3383 C CA . ASP B 1 163 ? 1.716 -20.062 8.172 1 95.31 163 ASP B CA 1
ATOM 3384 C C . ASP B 1 163 ? 2.926 -19.781 9.062 1 95.31 163 ASP B C 1
ATOM 3386 O O . ASP B 1 163 ? 2.885 -20.016 10.266 1 95.31 163 ASP B O 1
ATOM 3390 N N . VAL B 1 164 ? 4.059 -19.531 8.422 1 97.94 164 VAL B N 1
ATOM 3391 C CA . VAL B 1 164 ? 5.27 -19.281 9.203 1 97.94 164 VAL B CA 1
ATOM 3392 C C . VAL B 1 164 ? 6.004 -18.062 8.656 1 97.94 164 VAL B C 1
ATOM 3394 O O . VAL B 1 164 ? 5.668 -17.562 7.578 1 97.94 164 VAL B O 1
ATOM 3397 N N . PHE B 1 165 ? 6.91 -17.609 9.453 1 98.25 165 PHE B N 1
ATOM 3398 C CA . PHE B 1 165 ? 7.738 -16.5 9.016 1 98.25 165 PHE B CA 1
ATOM 3399 C C . PHE B 1 165 ? 9.008 -17 8.336 1 98.25 165 PHE B C 1
ATOM 3401 O O . PHE B 1 165 ? 9.508 -18.078 8.656 1 98.25 165 PHE B O 1
ATOM 3408 N N . VAL B 1 166 ? 9.508 -16.25 7.43 1 98.69 166 VAL B N 1
ATOM 3409 C CA . VAL B 1 166 ? 10.797 -16.406 6.766 1 98.69 166 VAL B CA 1
ATOM 3410 C C . VAL B 1 166 ? 11.57 -15.094 6.789 1 98.69 166 VAL B C 1
ATOM 3412 O O . VAL B 1 166 ? 11.047 -14.07 7.242 1 98.69 166 VAL B O 1
ATOM 3415 N N . VAL B 1 167 ? 12.742 -15.102 6.348 1 98.81 167 VAL B N 1
ATOM 3416 C CA . VAL B 1 167 ? 13.539 -13.883 6.336 1 98.81 167 VAL B CA 1
ATOM 3417 C C . VAL B 1 167 ? 13.758 -13.422 4.895 1 98.81 167 VAL B C 1
ATOM 3419 O O . VAL B 1 167 ? 14.023 -14.242 4.012 1 98.81 167 VAL B O 1
ATOM 3422 N N . ALA B 1 168 ? 13.477 -12.203 4.605 1 98.69 168 ALA B N 1
ATOM 3423 C CA . ALA B 1 168 ? 13.852 -11.539 3.361 1 98.69 168 ALA B CA 1
ATOM 3424 C C . ALA B 1 168 ? 15.18 -10.797 3.516 1 98.69 168 ALA B C 1
ATOM 3426 O O . ALA B 1 168 ? 15.359 -10.031 4.461 1 98.69 168 ALA B O 1
ATOM 3427 N N . VAL B 1 169 ? 16.062 -11.023 2.652 1 98.38 169 VAL B N 1
ATOM 3428 C CA . VAL B 1 169 ? 17.375 -10.406 2.701 1 98.38 169 VAL B CA 1
ATOM 3429 C C . VAL B 1 169 ? 17.734 -9.828 1.331 1 98.38 169 VAL B C 1
ATOM 3431 O O . VAL B 1 169 ? 17.109 -10.18 0.324 1 98.38 169 VAL B O 1
ATOM 3434 N N . HIS B 1 170 ? 18.656 -8.891 1.363 1 96.75 170 HIS B N 1
ATOM 3435 C CA . HIS B 1 170 ? 19.188 -8.406 0.093 1 96.75 170 HIS B CA 1
ATOM 3436 C C . HIS B 1 170 ? 19.859 -9.531 -0.683 1 96.75 170 HIS B C 1
ATOM 3438 O O . HIS B 1 170 ? 20.562 -10.359 -0.098 1 96.75 170 HIS B O 1
ATOM 3444 N N . GLY B 1 171 ? 19.656 -9.539 -2.014 1 94.81 171 GLY B N 1
ATOM 3445 C CA . GLY B 1 171 ? 20.172 -10.609 -2.859 1 94.81 171 GLY B CA 1
ATOM 3446 C C . GLY B 1 171 ? 21.688 -10.719 -2.836 1 94.81 171 GLY B C 1
ATOM 3447 O O . GLY B 1 171 ? 22.234 -11.797 -3.068 1 94.81 171 GLY B O 1
ATOM 3448 N N . GLN B 1 172 ? 22.312 -9.664 -2.49 1 92.06 172 GLN B N 1
ATOM 3449 C CA . GLN B 1 172 ? 23.766 -9.648 -2.494 1 92.06 172 GLN B CA 1
ATOM 3450 C C . GLN B 1 172 ? 24.328 -9.836 -1.085 1 92.06 172 GLN B C 1
ATOM 3452 O O . GLN B 1 172 ? 25.547 -9.844 -0.888 1 92.06 172 GLN B O 1
ATOM 3457 N N . SER B 1 173 ? 23.453 -9.93 -0.12 1 94.88 173 SER B N 1
ATOM 3458 C CA . SER B 1 173 ? 23.906 -10.172 1.249 1 94.88 173 SER B CA 1
ATOM 3459 C C . SER B 1 173 ? 24.516 -11.562 1.391 1 94.88 173 SER B C 1
ATOM 3461 O O . SER B 1 173 ? 24.078 -12.516 0.745 1 94.88 173 SER B O 1
ATOM 3463 N N . PRO B 1 174 ? 25.516 -11.719 2.254 1 96.06 174 PRO B N 1
ATOM 3464 C CA . PRO B 1 174 ? 26.047 -13.055 2.553 1 96.06 174 PRO B CA 1
ATOM 3465 C C . PRO B 1 174 ? 24.953 -14.008 3.051 1 96.06 174 PRO B C 1
ATOM 3467 O O . PRO B 1 174 ? 25.047 -15.219 2.82 1 96.06 174 PRO B O 1
ATOM 3470 N N . LEU B 1 175 ? 24 -13.477 3.668 1 97.38 175 LEU B N 1
ATOM 3471 C CA . LEU B 1 175 ? 22.906 -14.297 4.18 1 97.38 175 LEU B CA 1
ATOM 3472 C C . LEU B 1 175 ? 22.141 -14.953 3.037 1 97.38 175 LEU B C 1
ATOM 3474 O O . LEU B 1 175 ? 21.578 -16.031 3.205 1 97.38 175 LEU B O 1
ATOM 3478 N N . ALA B 1 176 ? 22.094 -14.297 1.895 1 97.19 176 ALA B N 1
ATOM 3479 C CA . ALA B 1 176 ? 21.344 -14.797 0.742 1 97.19 176 ALA B CA 1
ATOM 3480 C C . ALA B 1 176 ? 22 -16.062 0.176 1 97.19 176 A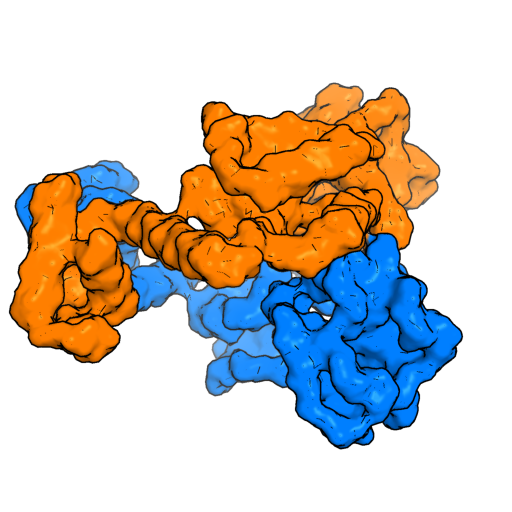LA B C 1
ATOM 3482 O O . ALA B 1 176 ? 21.344 -16.828 -0.54 1 97.19 176 ALA B O 1
ATOM 3483 N N . ALA B 1 177 ? 23.219 -16.266 0.456 1 97 177 ALA B N 1
ATOM 3484 C CA . ALA B 1 177 ? 23.953 -17.422 -0.062 1 97 177 ALA B CA 1
ATOM 3485 C C . ALA B 1 177 ? 23.641 -18.672 0.748 1 97 177 ALA B C 1
ATOM 3487 O O . ALA B 1 177 ? 23.953 -19.797 0.32 1 97 177 ALA B O 1
ATOM 3488 N N . ARG B 1 178 ? 23.047 -18.531 1.892 1 96.81 178 ARG B N 1
ATOM 3489 C CA . ARG B 1 178 ? 22.703 -19.641 2.762 1 96.81 178 ARG B CA 1
ATOM 3490 C C . ARG B 1 178 ? 21.359 -20.234 2.379 1 96.81 178 ARG B C 1
ATOM 3492 O O . ARG B 1 178 ? 20.453 -19.516 1.96 1 96.81 178 ARG B O 1
ATOM 3499 N N . ALA B 1 179 ? 21.234 -21.516 2.555 1 96.94 179 ALA B N 1
ATOM 3500 C CA . ALA B 1 179 ? 19.969 -22.188 2.285 1 96.94 179 ALA B CA 1
ATOM 3501 C C . ALA B 1 179 ? 18.938 -21.859 3.365 1 96.94 179 ALA B C 1
ATOM 3503 O O . ALA B 1 179 ? 17.734 -21.828 3.1 1 96.94 179 ALA B O 1
ATOM 3504 N N . SER B 1 180 ? 19.406 -21.672 4.566 1 98.19 180 SER B N 1
ATOM 3505 C CA . SER B 1 180 ? 18.625 -21.266 5.734 1 98.19 180 SER B CA 1
ATOM 3506 C C . SER B 1 180 ? 19.453 -20.422 6.688 1 98.19 180 SER B C 1
ATOM 3508 O O . SER B 1 180 ? 20.688 -20.422 6.625 1 98.19 180 SER B O 1
ATOM 3510 N N . ILE B 1 181 ? 18.766 -19.656 7.492 1 98.56 181 ILE B N 1
ATOM 3511 C CA . ILE B 1 181 ? 19.469 -18.703 8.32 1 98.56 181 ILE B CA 1
ATOM 3512 C C . ILE B 1 181 ? 19.203 -18.984 9.797 1 98.56 181 ILE B C 1
ATOM 3514 O O . ILE B 1 181 ? 18.047 -19.031 10.227 1 98.56 181 ILE B O 1
ATOM 3518 N N . ARG B 1 182 ? 20.344 -19.172 10.633 1 98.44 182 ARG B N 1
ATOM 3519 C CA . ARG B 1 182 ? 20.203 -19.25 12.086 1 98.44 182 ARG B CA 1
ATOM 3520 C C . ARG B 1 182 ? 19.828 -17.891 12.672 1 98.44 182 ARG B C 1
ATOM 3522 O O . ARG B 1 182 ? 20.375 -16.859 12.273 1 98.44 182 ARG B O 1
ATOM 3529 N N . PRO B 1 183 ? 18.797 -17.938 13.57 1 98.69 183 PRO B N 1
ATOM 3530 C CA . PRO B 1 183 ? 18.422 -16.672 14.18 1 98.69 183 PRO B CA 1
ATOM 3531 C C . PRO B 1 183 ? 19.625 -15.852 14.656 1 98.69 183 PRO B C 1
ATOM 3533 O O . PRO B 1 183 ? 19.672 -14.641 14.461 1 98.69 183 PRO B O 1
ATOM 3536 N N . ALA B 1 184 ? 20.578 -16.469 15.211 1 98.44 184 ALA B N 1
ATOM 3537 C CA . ALA B 1 184 ? 21.766 -15.797 15.75 1 98.44 184 ALA B CA 1
ATOM 3538 C C . ALA B 1 184 ? 22.547 -15.086 14.648 1 98.44 184 ALA B C 1
ATOM 3540 O O . ALA B 1 184 ? 23.219 -14.094 14.906 1 98.44 184 ALA B O 1
ATOM 3541 N N . ALA B 1 185 ? 22.453 -15.57 13.453 1 98.25 185 ALA B N 1
ATOM 3542 C CA . ALA B 1 185 ? 23.156 -14.992 12.312 1 98.25 185 ALA B CA 1
ATOM 3543 C C . ALA B 1 185 ? 22.578 -13.625 11.945 1 98.25 185 ALA B C 1
ATOM 3545 O O . ALA B 1 185 ? 23.188 -12.875 11.18 1 98.25 185 ALA B O 1
ATOM 3546 N N . LEU B 1 186 ? 21.406 -13.281 12.508 1 98.38 186 LEU B N 1
ATOM 3547 C CA . LEU B 1 186 ? 20.75 -12.023 12.203 1 98.38 186 LEU B CA 1
ATOM 3548 C C . LEU B 1 186 ? 21.203 -10.914 13.148 1 98.38 186 LEU B C 1
ATOM 3550 O O . LEU B 1 186 ? 20.828 -9.75 12.977 1 98.38 186 LEU B O 1
ATOM 3554 N N . ALA B 1 187 ? 22 -11.328 14.109 1 98.06 187 ALA B N 1
ATOM 3555 C CA . ALA B 1 187 ? 22.516 -10.336 15.055 1 98.06 187 ALA B CA 1
ATOM 3556 C C . ALA B 1 187 ? 23.344 -9.273 14.336 1 98.06 187 ALA B C 1
ATOM 3558 O O . ALA B 1 187 ? 24.188 -9.602 13.5 1 98.06 187 ALA B O 1
ATOM 3559 N N . GLY B 1 188 ? 23 -7.996 14.609 1 96.94 188 GLY B N 1
ATOM 3560 C CA . GLY B 1 188 ? 23.75 -6.898 14.023 1 96.94 188 GLY B CA 1
ATOM 3561 C C . GLY B 1 188 ? 23.141 -6.375 12.734 1 96.94 188 GLY B C 1
ATOM 3562 O O . GLY B 1 188 ? 23.5 -5.297 12.258 1 96.94 188 GLY B O 1
ATOM 3563 N N . GLU B 1 189 ? 22.234 -7.164 12.141 1 97.25 189 GLU B N 1
ATOM 3564 C CA . GLU B 1 189 ? 21.547 -6.707 10.945 1 97.25 189 GLU B CA 1
ATOM 3565 C C . GLU B 1 189 ? 20.562 -5.59 11.266 1 97.25 189 GLU B C 1
ATOM 3567 O O . GLU B 1 189 ? 20.094 -5.48 12.406 1 97.25 189 GLU B O 1
ATOM 3572 N N . ARG B 1 190 ? 20.281 -4.762 10.281 1 96.56 190 ARG B N 1
ATOM 3573 C CA . ARG B 1 190 ? 19.25 -3.729 10.406 1 96.56 190 ARG B CA 1
ATOM 3574 C C . ARG B 1 190 ? 17.906 -4.242 9.93 1 96.56 190 ARG B C 1
ATOM 3576 O O . ARG B 1 190 ? 17.75 -4.637 8.773 1 96.56 190 ARG B O 1
ATOM 3583 N N . PHE B 1 191 ? 16.938 -4.191 10.812 1 98.12 191 PHE B N 1
ATOM 3584 C CA . PHE B 1 191 ? 15.656 -4.812 10.539 1 98.12 191 PHE B CA 1
ATOM 3585 C C . PHE B 1 191 ? 14.672 -3.799 9.961 1 98.12 191 PHE B C 1
ATOM 3587 O O . PHE B 1 191 ? 14.555 -2.686 10.477 1 98.12 191 PHE B O 1
ATOM 3594 N N . VAL B 1 192 ? 14.07 -4.152 8.891 1 97.81 192 VAL B N 1
ATOM 3595 C CA . VAL B 1 192 ? 12.883 -3.479 8.375 1 97.81 192 VAL B CA 1
ATOM 3596 C C . VAL B 1 192 ? 11.625 -4.191 8.875 1 97.81 192 VAL B C 1
ATOM 3598 O O . VAL B 1 192 ? 11.383 -5.348 8.531 1 97.81 192 VAL B O 1
ATOM 3601 N N . VAL B 1 193 ? 10.82 -3.555 9.625 1 96.31 193 VAL B N 1
ATOM 3602 C CA . VAL B 1 193 ? 9.766 -4.223 10.383 1 96.31 193 VAL B CA 1
ATOM 3603 C C . VAL B 1 193 ? 8.445 -4.117 9.633 1 96.31 193 VAL B C 1
ATOM 3605 O O . VAL B 1 193 ? 8.008 -3.021 9.273 1 96.31 193 VAL B O 1
ATOM 3608 N N . PRO B 1 194 ? 7.797 -5.277 9.352 1 95.62 194 PRO B N 1
ATOM 3609 C CA . PRO B 1 194 ? 6.496 -5.277 8.688 1 95.62 194 PRO B CA 1
ATOM 3610 C C . PRO B 1 194 ? 5.363 -4.805 9.594 1 95.62 194 PRO B C 1
ATOM 3612 O O . PRO B 1 194 ? 5.621 -4.238 10.664 1 95.62 194 PRO B O 1
ATOM 3615 N N . GLU B 1 195 ? 4.125 -4.949 9.078 1 89.06 195 GLU B N 1
ATOM 3616 C CA . GLU B 1 195 ? 2.92 -4.473 9.742 1 89.06 195 GLU B CA 1
ATOM 3617 C C . GLU B 1 195 ? 2.799 -5.051 11.148 1 89.06 195 GLU B C 1
ATOM 3619 O O . GLU B 1 195 ? 2.119 -4.48 12.008 1 89.06 195 GLU B O 1
ATOM 3624 N N . GLN B 1 196 ? 3.377 -6.203 11.406 1 89.25 196 GLN B N 1
ATOM 3625 C CA . GLN B 1 196 ? 3.42 -6.836 12.719 1 89.25 196 GLN B CA 1
ATOM 3626 C C . GLN B 1 196 ? 4.84 -7.273 13.078 1 89.25 196 GLN B C 1
ATOM 3628 O O . GLN B 1 196 ? 5.586 -7.734 12.211 1 89.25 196 GLN B O 1
ATOM 3633 N N . ALA B 1 197 ? 5.199 -7.09 14.328 1 94.25 197 ALA B N 1
ATOM 3634 C CA . ALA B 1 197 ? 6.605 -7.211 14.711 1 94.25 197 ALA B CA 1
ATOM 3635 C C . ALA B 1 197 ? 6.891 -8.586 15.312 1 94.25 197 ALA B C 1
ATOM 3637 O O . ALA B 1 197 ? 8.039 -8.898 15.633 1 94.25 197 ALA B O 1
ATOM 3638 N N . LEU B 1 198 ? 5.918 -9.422 15.469 1 95.5 198 LEU B N 1
ATOM 3639 C CA . LEU B 1 198 ? 6.066 -10.695 16.172 1 95.5 198 LEU B CA 1
ATOM 3640 C C . LEU B 1 198 ? 7.23 -11.5 15.609 1 95.5 198 LEU B C 1
ATOM 3642 O O . LEU B 1 198 ? 8.07 -12 16.359 1 95.5 198 LEU B O 1
ATOM 3646 N N . GLY B 1 199 ? 7.301 -11.617 14.273 1 97.62 199 GLY B N 1
ATOM 3647 C CA . GLY B 1 199 ? 8.383 -12.375 13.656 1 97.62 199 GLY B CA 1
ATOM 3648 C C . GLY B 1 199 ? 9.75 -11.82 13.984 1 97.62 199 GLY B C 1
ATOM 3649 O O . GLY B 1 199 ? 10.672 -12.57 14.305 1 97.62 199 GLY B O 1
ATOM 3650 N N . THR B 1 200 ? 9.852 -10.516 13.914 1 98.38 200 THR B N 1
ATOM 3651 C CA . THR B 1 200 ? 11.117 -9.844 14.195 1 98.38 200 THR B CA 1
ATOM 3652 C C . THR B 1 200 ? 11.539 -10.086 15.641 1 98.38 200 THR B C 1
ATOM 3654 O O . THR B 1 200 ? 12.688 -10.445 15.898 1 98.38 200 THR B O 1
ATOM 3657 N N . LEU B 1 201 ? 10.602 -9.93 16.547 1 98 201 LEU B N 1
ATOM 3658 C CA . LEU B 1 201 ? 10.891 -10.062 17.969 1 98 201 LEU B CA 1
ATOM 3659 C C . LEU B 1 201 ? 11.234 -11.508 18.328 1 98 201 LEU B C 1
ATOM 3661 O O . LEU B 1 201 ? 12.148 -11.758 19.109 1 98 201 LEU B O 1
ATOM 3665 N N . GLU B 1 202 ? 10.539 -12.422 17.75 1 98.44 202 GLU B N 1
ATOM 3666 C CA . GLU B 1 202 ? 10.797 -13.828 18.031 1 98.44 202 GLU B CA 1
ATOM 3667 C C . GLU B 1 202 ? 12.148 -14.266 17.484 1 98.44 202 GLU B C 1
ATOM 3669 O O . GLU B 1 202 ? 12.883 -15.016 18.141 1 98.44 202 GLU B O 1
ATOM 3674 N N . ALA B 1 203 ? 12.477 -13.844 16.266 1 98.5 203 ALA B N 1
ATOM 3675 C CA . ALA B 1 203 ? 13.789 -14.148 15.703 1 98.5 203 ALA B CA 1
ATOM 3676 C C . ALA B 1 203 ? 14.906 -13.586 16.578 1 98.5 203 ALA B C 1
ATOM 3678 O O . ALA B 1 203 ? 15.906 -14.266 16.828 1 98.5 203 ALA B O 1
ATOM 3679 N N . ALA B 1 204 ? 14.68 -12.367 17.047 1 98.62 204 ALA B N 1
ATOM 3680 C CA . ALA B 1 204 ? 15.672 -11.719 17.906 1 98.62 204 ALA B CA 1
ATOM 3681 C C . ALA B 1 204 ? 15.812 -12.453 19.234 1 98.62 204 ALA B C 1
ATOM 3683 O O . ALA B 1 204 ? 16.938 -12.664 19.719 1 98.62 204 ALA B O 1
ATOM 3684 N N . ARG B 1 205 ? 14.695 -12.828 19.812 1 98.56 205 ARG B N 1
ATOM 3685 C CA . ARG B 1 205 ? 14.703 -13.57 21.078 1 98.56 205 ARG B CA 1
ATOM 3686 C C . ARG B 1 205 ? 15.469 -14.875 20.938 1 98.56 205 ARG B C 1
ATOM 3688 O O . ARG B 1 205 ? 16.344 -15.18 21.75 1 98.56 205 ARG B O 1
ATOM 3695 N N . ARG B 1 206 ? 15.234 -15.602 19.922 1 98.38 206 ARG B N 1
ATOM 3696 C CA . ARG B 1 206 ? 15.875 -16.891 19.672 1 98.38 206 ARG B CA 1
ATOM 3697 C C . ARG B 1 206 ? 17.359 -16.703 19.391 1 98.38 206 ARG B C 1
ATOM 3699 O O . ARG B 1 206 ? 18.172 -17.562 19.781 1 98.38 206 ARG B O 1
ATOM 3706 N N . GLY B 1 207 ? 17.703 -15.656 18.719 1 98.44 207 GLY B N 1
ATOM 3707 C CA . GLY B 1 207 ? 19.094 -15.375 18.391 1 98.44 207 GLY B CA 1
ATOM 3708 C C . GLY B 1 207 ? 19.828 -14.68 19.516 1 98.44 207 GLY B C 1
ATOM 3709 O O . GLY B 1 207 ? 21.047 -14.461 19.422 1 98.44 207 GLY B O 1
ATOM 3710 N N . ARG B 1 208 ? 19.062 -14.273 20.516 1 98.31 208 ARG B N 1
ATOM 3711 C CA . ARG B 1 208 ? 19.609 -13.656 21.719 1 98.31 208 ARG B CA 1
ATOM 3712 C C . ARG B 1 208 ? 20.266 -12.312 21.391 1 98.31 208 ARG B C 1
ATOM 3714 O O . ARG B 1 208 ? 21.422 -12.07 21.766 1 98.31 208 ARG B O 1
ATOM 3721 N N . PHE B 1 209 ? 19.562 -11.469 20.719 1 98.38 209 PHE B N 1
ATOM 3722 C CA . PHE B 1 209 ? 20 -10.102 20.453 1 98.38 209 PHE B CA 1
ATOM 3723 C C . PHE B 1 209 ? 18.828 -9.141 20.484 1 98.38 209 PHE B C 1
ATOM 3725 O O . PHE B 1 209 ? 17.672 -9.562 20.516 1 98.38 209 PHE B O 1
ATOM 3732 N N . GLU B 1 210 ? 19.141 -7.867 20.531 1 97.81 210 GLU B N 1
ATOM 3733 C CA . GLU B 1 210 ? 18.156 -6.805 20.344 1 97.81 210 GLU B CA 1
ATOM 3734 C C . GLU B 1 210 ? 18.141 -6.301 18.906 1 97.81 210 GLU B C 1
ATOM 3736 O O . GLU B 1 210 ? 19.172 -5.895 18.375 1 97.81 210 GLU B O 1
ATOM 3741 N N . PRO B 1 211 ? 17 -6.387 18.359 1 96.88 211 PRO B N 1
ATOM 3742 C CA . PRO B 1 211 ? 16.969 -5.98 16.953 1 96.88 211 PRO B CA 1
ATOM 3743 C C . PRO B 1 211 ? 17.281 -4.496 16.75 1 96.88 211 PRO B C 1
ATOM 3745 O O . PRO B 1 211 ? 16.797 -3.66 17.531 1 96.88 211 PRO B O 1
ATOM 3748 N N . ILE B 1 212 ? 18.062 -4.176 15.82 1 96.75 212 ILE B N 1
ATOM 3749 C CA . ILE B 1 212 ? 18.266 -2.805 15.359 1 96.75 212 ILE B CA 1
ATOM 3750 C C . ILE B 1 212 ? 17.266 -2.469 14.266 1 96.75 212 ILE B C 1
ATOM 3752 O O . ILE B 1 212 ? 17.344 -2.986 13.148 1 96.75 212 ILE B O 1
ATOM 3756 N N . VAL B 1 213 ? 16.344 -1.608 14.578 1 95.12 213 VAL B N 1
ATOM 3757 C CA . VAL B 1 213 ? 15.266 -1.308 13.641 1 95.12 213 VAL B CA 1
ATOM 3758 C C . VAL B 1 213 ? 15.672 -0.13 12.758 1 95.12 213 VAL B C 1
ATOM 3760 O O . VAL B 1 213 ? 15.945 0.964 13.258 1 95.12 213 VAL B O 1
ATOM 3763 N N . ASP B 1 214 ? 15.68 -0.371 11.469 1 93 214 ASP B N 1
ATOM 3764 C CA . ASP B 1 214 ? 16.047 0.651 10.492 1 93 214 ASP B CA 1
ATOM 3765 C C . ASP B 1 214 ? 14.82 1.435 10.031 1 93 214 ASP B C 1
ATOM 3767 O O . ASP B 1 214 ? 14.898 2.645 9.805 1 93 214 ASP B O 1
ATOM 3771 N N . ALA B 1 215 ? 13.727 0.727 9.844 1 92.38 215 ALA B N 1
ATOM 3772 C CA . ALA B 1 215 ? 12.5 1.33 9.328 1 92.38 215 ALA B CA 1
ATOM 3773 C C . ALA B 1 215 ? 11.281 0.478 9.664 1 92.38 215 ALA B C 1
ATOM 3775 O O . ALA B 1 215 ? 11.414 -0.719 9.938 1 92.38 215 ALA B O 1
ATOM 3776 N N . ARG B 1 216 ? 10.117 1.134 9.68 1 93.06 216 ARG B N 1
ATOM 3777 C CA . ARG B 1 216 ? 8.828 0.484 9.883 1 93.06 216 ARG B CA 1
ATOM 3778 C C . ARG B 1 216 ? 7.828 0.914 8.812 1 93.06 216 ARG B C 1
ATOM 3780 O O . ARG B 1 216 ? 6.836 1.577 9.109 1 93.06 216 ARG B O 1
ATOM 3787 N N . PRO B 1 217 ? 8.031 0.403 7.602 1 90.88 217 PRO B N 1
ATOM 3788 C CA . PRO B 1 217 ? 7.137 0.856 6.539 1 90.88 217 PRO B CA 1
ATOM 3789 C C . PRO B 1 217 ? 5.719 0.302 6.684 1 90.88 217 PRO B C 1
ATOM 3791 O O . PRO B 1 217 ? 4.773 0.866 6.133 1 90.88 217 PRO B O 1
ATOM 3794 N N . GLY B 1 218 ? 5.555 -0.83 7.34 1 88.38 218 GLY B N 1
ATOM 3795 C CA . GLY B 1 218 ? 4.238 -1.422 7.531 1 88.38 218 GLY B CA 1
ATOM 3796 C C . GLY B 1 218 ? 3.82 -2.328 6.391 1 88.38 218 GLY B C 1
ATOM 3797 O O . GLY B 1 218 ? 3.908 -3.553 6.5 1 88.38 218 GLY B O 1
ATOM 3798 N N . ALA B 1 219 ? 3.557 -1.767 5.219 1 89.94 219 ALA B N 1
ATOM 3799 C CA . ALA B 1 219 ? 3.115 -2.547 4.062 1 89.94 219 ALA B CA 1
ATOM 3800 C C . ALA B 1 219 ? 4.223 -3.475 3.574 1 89.94 219 ALA B C 1
ATOM 3802 O O . ALA B 1 219 ? 5.383 -3.066 3.469 1 89.94 219 ALA B O 1
ATOM 3803 N N . LEU B 1 220 ? 3.85 -4.66 3.197 1 95.12 220 LEU B N 1
ATOM 3804 C CA . LEU B 1 220 ? 4.828 -5.715 2.959 1 95.12 220 LEU B CA 1
ATOM 3805 C C . LEU B 1 220 ? 5.664 -5.41 1.718 1 95.12 220 LEU B C 1
ATOM 3807 O O . LEU B 1 220 ? 6.863 -5.691 1.688 1 95.12 220 LEU B O 1
ATOM 3811 N N . VAL B 1 221 ? 5.07 -4.867 0.705 1 94.31 221 VAL B N 1
ATOM 3812 C CA . VAL B 1 221 ? 5.84 -4.52 -0.484 1 94.31 221 VAL B CA 1
ATOM 3813 C C . VAL B 1 221 ? 6.844 -3.42 -0.147 1 94.31 221 VAL B C 1
ATOM 3815 O O . VAL B 1 221 ? 7.992 -3.461 -0.594 1 94.31 221 VAL B O 1
ATOM 3818 N N . ALA B 1 222 ? 6.402 -2.473 0.629 1 94.88 222 ALA B N 1
ATOM 3819 C CA . ALA B 1 222 ? 7.309 -1.414 1.064 1 94.88 222 ALA B CA 1
ATOM 3820 C C . ALA B 1 222 ? 8.453 -1.979 1.902 1 94.88 222 ALA B C 1
ATOM 3822 O O . ALA B 1 222 ? 9.586 -1.505 1.814 1 94.88 222 ALA B O 1
ATOM 3823 N N . VAL B 1 223 ? 8.156 -2.912 2.686 1 96.94 223 VAL B N 1
ATOM 3824 C CA . VAL B 1 223 ? 9.172 -3.586 3.49 1 96.94 223 VAL B CA 1
ATOM 3825 C C . VAL B 1 223 ? 10.219 -4.219 2.574 1 96.94 223 VAL B C 1
ATOM 3827 O O . VAL B 1 223 ? 11.414 -4.004 2.754 1 96.94 223 VAL B O 1
ATOM 3830 N N . LEU B 1 224 ? 9.773 -4.914 1.586 1 97.62 224 LEU B N 1
ATOM 3831 C CA . LEU B 1 224 ? 10.688 -5.59 0.666 1 97.62 224 LEU B CA 1
ATOM 3832 C C . LEU B 1 224 ? 11.477 -4.582 -0.155 1 97.62 224 LEU B C 1
ATOM 3834 O O . LEU B 1 224 ? 12.656 -4.797 -0.44 1 97.62 224 LEU B O 1
ATOM 3838 N N . ALA B 1 225 ? 10.781 -3.525 -0.523 1 96.56 225 ALA B N 1
ATOM 3839 C CA . ALA B 1 225 ? 11.484 -2.469 -1.254 1 96.56 225 ALA B CA 1
ATOM 3840 C C . ALA B 1 225 ? 12.625 -1.893 -0.424 1 96.56 225 ALA B C 1
ATOM 3842 O O . ALA B 1 225 ? 13.727 -1.671 -0.94 1 96.56 225 ALA B O 1
ATOM 3843 N N . HIS B 1 226 ? 12.336 -1.688 0.832 1 96.38 226 HIS B N 1
ATOM 3844 C CA . HIS B 1 226 ? 13.367 -1.179 1.721 1 96.38 226 HIS B CA 1
ATOM 3845 C C . HIS B 1 226 ? 14.531 -2.162 1.833 1 96.38 226 HIS B C 1
ATOM 3847 O O . HIS B 1 226 ? 15.695 -1.766 1.745 1 96.38 226 HIS B O 1
ATOM 3853 N N . VAL B 1 227 ? 14.234 -3.412 1.985 1 97.5 227 VAL B N 1
ATOM 3854 C CA . VAL B 1 227 ? 15.258 -4.449 2.045 1 97.5 227 VAL B CA 1
ATOM 3855 C C . VAL B 1 227 ? 16.109 -4.406 0.779 1 97.5 227 VAL B C 1
ATOM 3857 O O . VAL B 1 227 ? 17.344 -4.508 0.845 1 97.5 227 VAL B O 1
ATOM 3860 N N . SER B 1 228 ? 15.5 -4.191 -0.334 1 96.44 228 SER B N 1
ATOM 3861 C CA . SER B 1 228 ? 16.156 -4.258 -1.636 1 96.44 228 SER B CA 1
ATOM 3862 C C . SER B 1 228 ? 17.109 -3.084 -1.834 1 96.44 228 SER B C 1
ATOM 3864 O O . SER B 1 228 ? 18.031 -3.162 -2.639 1 96.44 228 SER B O 1
ATOM 3866 N N . VAL B 1 229 ? 16.875 -1.965 -1.071 1 93.12 229 VAL B N 1
ATOM 3867 C CA . VAL B 1 229 ? 17.688 -0.788 -1.326 1 93.12 229 VAL B CA 1
ATOM 3868 C C . VAL B 1 229 ? 18.641 -0.551 -0.147 1 93.12 229 VAL B C 1
ATOM 3870 O O . VAL B 1 229 ? 19.703 0.038 -0.309 1 93.12 229 VAL B O 1
ATOM 3873 N N . SER B 1 230 ? 18.266 -0.886 1.063 1 85.38 230 SER B N 1
ATOM 3874 C CA . SER B 1 230 ? 19.047 -0.559 2.256 1 85.38 230 SER B CA 1
ATOM 3875 C C . SER B 1 230 ? 20.016 -1.68 2.609 1 85.38 230 SER B C 1
ATOM 3877 O O . SER B 1 230 ? 20.969 -1.47 3.365 1 85.38 230 SER B O 1
ATOM 3879 N N . GLY B 1 231 ? 19.719 -2.881 2.145 1 85.69 231 GLY B N 1
ATOM 3880 C CA . GLY B 1 231 ? 20.531 -4.031 2.5 1 85.69 231 GLY B CA 1
ATOM 3881 C C . GLY B 1 231 ? 20.188 -4.617 3.852 1 85.69 231 GLY B C 1
ATOM 3882 O O . GLY B 1 231 ? 20.906 -5.477 4.367 1 85.69 231 GLY B O 1
ATOM 3883 N N . GLY B 1 232 ? 19.141 -4.203 4.488 1 93.75 232 GLY B N 1
ATOM 3884 C CA . GLY B 1 232 ? 18.672 -4.773 5.738 1 93.75 232 GLY B CA 1
ATOM 3885 C C . GLY B 1 232 ? 17.938 -6.094 5.559 1 93.75 232 GLY B C 1
ATOM 3886 O O . GLY B 1 232 ? 18.062 -6.734 4.512 1 93.75 232 GLY B O 1
ATOM 3887 N N . VAL B 1 233 ? 17.359 -6.574 6.68 1 98.38 233 VAL B N 1
ATOM 3888 C CA . VAL B 1 233 ? 16.609 -7.832 6.668 1 98.38 233 VAL B CA 1
ATOM 3889 C C . VAL B 1 233 ? 15.195 -7.602 7.195 1 98.38 233 VAL B C 1
ATOM 3891 O O . VAL B 1 233 ? 14.945 -6.637 7.918 1 98.38 233 VAL B O 1
ATOM 3894 N N . ALA B 1 234 ? 14.32 -8.438 6.785 1 98.75 234 ALA B N 1
ATOM 3895 C CA . ALA B 1 234 ? 12.953 -8.391 7.289 1 98.75 234 ALA B CA 1
ATOM 3896 C C . ALA B 1 234 ? 12.406 -9.789 7.551 1 98.75 234 ALA B C 1
ATOM 3898 O O . ALA B 1 234 ? 12.656 -10.711 6.773 1 98.75 234 ALA B O 1
ATOM 3899 N N . ILE B 1 235 ? 11.758 -9.984 8.648 1 98.69 235 ILE B N 1
ATOM 3900 C CA . ILE B 1 235 ? 11.008 -11.203 8.93 1 98.69 235 ILE B CA 1
ATOM 3901 C C . ILE B 1 235 ? 9.57 -11.047 8.422 1 98.69 235 ILE B C 1
ATOM 3903 O O . ILE B 1 235 ? 8.812 -10.227 8.93 1 98.69 235 ILE B O 1
ATOM 3907 N N . VAL B 1 236 ? 9.25 -11.828 7.398 1 98.25 236 VAL B N 1
ATOM 3908 C CA . VAL B 1 236 ? 7.988 -11.641 6.695 1 98.25 236 VAL B CA 1
ATOM 3909 C C . VAL B 1 236 ? 7.23 -12.961 6.629 1 98.25 236 VAL B C 1
ATOM 3911 O O . VAL B 1 236 ? 7.82 -14.031 6.805 1 98.25 236 VAL B O 1
ATOM 3914 N N . PRO B 1 237 ? 5.906 -12.922 6.402 1 97.56 237 PRO B N 1
ATOM 3915 C CA . PRO B 1 237 ? 5.148 -14.172 6.246 1 97.56 237 PRO B CA 1
ATOM 3916 C C . PRO B 1 237 ? 5.562 -14.961 5.012 1 97.56 237 PRO B C 1
ATOM 3918 O O . PRO B 1 237 ? 5.844 -14.375 3.961 1 97.56 237 PRO B O 1
ATOM 3921 N N . LYS B 1 238 ? 5.582 -16.25 5.133 1 97.56 238 LYS B N 1
ATOM 3922 C CA . LYS B 1 238 ? 5.953 -17.141 4.043 1 97.56 238 LYS B CA 1
ATOM 3923 C C . LYS B 1 238 ? 5.012 -16.984 2.85 1 97.56 238 LYS B C 1
ATOM 3925 O O . LYS B 1 238 ? 5.383 -17.281 1.715 1 97.56 238 LYS B O 1
ATOM 3930 N N . ALA B 1 239 ? 3.859 -16.469 3.127 1 94.88 239 ALA B N 1
ATOM 3931 C CA . ALA B 1 239 ? 2.869 -16.25 2.074 1 94.88 239 ALA B CA 1
ATOM 3932 C C . ALA B 1 239 ? 3.434 -15.359 0.965 1 94.88 239 ALA B C 1
ATOM 3934 O O . ALA B 1 239 ? 2.953 -15.398 -0.17 1 94.88 239 ALA B O 1
ATOM 3935 N N . LEU B 1 240 ? 4.438 -14.578 1.268 1 96.62 240 LEU B N 1
ATOM 3936 C CA . LEU B 1 240 ? 5.059 -13.719 0.271 1 96.62 240 LEU B CA 1
ATOM 3937 C C . LEU B 1 240 ? 5.875 -14.531 -0.725 1 96.62 240 LEU B C 1
ATOM 3939 O O . LEU B 1 240 ? 6.016 -14.148 -1.887 1 96.62 240 LEU B O 1
ATOM 3943 N N . VAL B 1 241 ? 6.406 -15.609 -0.231 1 96.31 241 VAL B N 1
ATOM 3944 C CA . VAL B 1 241 ? 7.254 -16.438 -1.079 1 96.31 241 VAL B CA 1
ATOM 3945 C C . VAL B 1 241 ? 6.434 -16.984 -2.246 1 96.31 241 VAL B C 1
ATOM 3947 O O . VAL B 1 241 ? 5.387 -17.609 -2.041 1 96.31 241 VAL B O 1
ATOM 3950 N N . GLY B 1 242 ? 6.844 -16.75 -3.406 1 93.88 242 GLY B N 1
ATOM 3951 C CA . GLY B 1 242 ? 6.125 -17.172 -4.594 1 93.88 242 GLY B CA 1
ATOM 3952 C C . GLY B 1 242 ? 5.074 -16.188 -5.047 1 93.88 242 GLY B C 1
ATOM 3953 O O . GLY B 1 242 ? 4.598 -16.25 -6.18 1 93.88 242 GLY B O 1
ATOM 3954 N N . CYS B 1 243 ? 4.754 -15.258 -4.176 1 96.31 243 CYS B N 1
ATOM 3955 C CA . CYS B 1 243 ? 3.74 -14.258 -4.504 1 96.31 243 CYS B CA 1
ATOM 3956 C C . CYS B 1 243 ? 4.383 -12.938 -4.898 1 96.31 243 CYS B C 1
ATOM 3958 O O . CYS B 1 243 ? 3.9 -12.25 -5.805 1 96.31 243 CYS B O 1
ATOM 3960 N N . VAL B 1 244 ? 5.418 -12.57 -4.195 1 97.12 244 VAL B N 1
ATOM 3961 C CA . VAL B 1 244 ? 6.105 -11.312 -4.48 1 97.12 244 VAL B CA 1
ATOM 3962 C C . VAL B 1 244 ? 7.602 -11.57 -4.656 1 97.12 244 VAL B C 1
ATOM 3964 O O . VAL B 1 244 ? 8.273 -12.023 -3.73 1 97.12 244 VAL B O 1
ATOM 3967 N N . SER B 1 245 ? 8.086 -11.289 -5.824 1 96.94 245 SER B N 1
ATOM 3968 C CA . SER B 1 245 ? 9.508 -11.383 -6.148 1 96.94 245 SER B CA 1
ATOM 3969 C C . SER B 1 245 ? 10.062 -10.031 -6.586 1 96.94 245 SER B C 1
ATOM 3971 O O . SER B 1 245 ? 10.023 -9.695 -7.77 1 96.94 245 SER B O 1
ATOM 3973 N N . LEU B 1 246 ? 10.578 -9.281 -5.676 1 96.12 246 LEU B N 1
ATOM 3974 C CA . LEU B 1 246 ? 11.164 -7.988 -6.016 1 96.12 246 LEU B CA 1
ATOM 3975 C C . LEU B 1 246 ? 12.625 -8.148 -6.426 1 96.12 246 LEU B C 1
ATOM 3977 O O . LEU B 1 246 ? 13.367 -8.93 -5.824 1 96.12 246 LEU B O 1
ATOM 3981 N N . PRO B 1 247 ? 13.047 -7.336 -7.43 1 94.44 247 PRO B N 1
ATOM 3982 C CA . PRO B 1 247 ? 14.477 -7.348 -7.746 1 94.44 247 PRO B CA 1
ATOM 3983 C C . PRO B 1 247 ? 15.352 -7.027 -6.539 1 94.44 247 PRO B C 1
ATOM 3985 O O . PRO B 1 247 ? 15.07 -6.082 -5.801 1 94.44 247 PRO B O 1
ATOM 3988 N N . GLY B 1 248 ? 16.328 -7.918 -6.281 1 94.81 248 GLY B N 1
ATOM 3989 C CA . GLY B 1 248 ? 17.297 -7.641 -5.238 1 94.81 248 GLY B CA 1
ATOM 3990 C C . GLY B 1 248 ? 16.906 -8.227 -3.893 1 94.81 248 GLY B C 1
ATOM 3991 O O . GLY B 1 248 ? 17.578 -7.977 -2.885 1 94.81 248 GLY B O 1
ATOM 3992 N N . VAL B 1 249 ? 15.836 -9.039 -3.873 1 97.75 249 VAL B N 1
ATOM 3993 C CA . VAL B 1 249 ? 15.398 -9.617 -2.604 1 97.75 249 VAL B CA 1
ATOM 3994 C C . VAL B 1 249 ? 15.406 -11.141 -2.699 1 97.75 249 VAL B C 1
ATOM 3996 O O . VAL B 1 249 ? 14.984 -11.711 -3.709 1 97.75 249 VAL B O 1
ATOM 3999 N N . ALA B 1 250 ? 15.938 -11.805 -1.677 1 98.06 250 ALA B N 1
ATOM 4000 C CA . ALA B 1 250 ? 15.891 -13.258 -1.542 1 98.06 250 ALA B CA 1
ATOM 4001 C C . ALA B 1 250 ? 15.203 -13.664 -0.24 1 98.06 250 ALA B C 1
ATOM 4003 O O . ALA B 1 250 ? 15.344 -12.992 0.782 1 98.06 250 ALA B O 1
ATOM 4004 N N . TYR B 1 251 ? 14.453 -14.727 -0.305 1 98.62 251 TYR B N 1
ATOM 4005 C CA . TYR B 1 251 ? 13.828 -15.305 0.88 1 98.62 251 TYR B CA 1
ATOM 4006 C C . TYR B 1 251 ? 14.609 -16.516 1.384 1 98.62 251 TYR B C 1
ATOM 4008 O O . TYR B 1 251 ? 15.086 -17.312 0.589 1 98.62 251 TYR B O 1
ATOM 4016 N N . ARG B 1 252 ? 14.75 -16.641 2.666 1 98.75 252 ARG B N 1
ATOM 4017 C CA . ARG B 1 252 ? 15.359 -17.812 3.287 1 98.75 252 ARG B CA 1
ATOM 4018 C C . ARG B 1 252 ? 14.562 -18.266 4.504 1 98.75 252 ARG B C 1
ATOM 4020 O O . ARG B 1 252 ? 14.07 -17.438 5.273 1 98.75 252 ARG B O 1
ATOM 4027 N N . PRO B 1 253 ? 14.453 -19.578 4.703 1 98.62 253 PRO B N 1
ATOM 4028 C CA . PRO B 1 253 ? 13.859 -20.047 5.953 1 98.62 253 PRO B CA 1
ATOM 4029 C C . PRO B 1 253 ? 14.695 -19.703 7.176 1 98.62 253 PRO B C 1
ATOM 4031 O O . PRO B 1 253 ? 15.914 -19.516 7.066 1 98.62 253 PRO B O 1
ATOM 4034 N N . ILE B 1 254 ? 13.984 -19.516 8.273 1 98.62 254 ILE B N 1
ATOM 4035 C CA . ILE B 1 254 ? 14.656 -19.375 9.562 1 98.62 254 ILE B CA 1
ATOM 4036 C C . ILE B 1 254 ? 14.867 -20.75 10.188 1 98.62 254 ILE B C 1
ATOM 4038 O O . ILE B 1 254 ? 13.93 -21.531 10.297 1 98.62 254 ILE B O 1
ATOM 4042 N N . GLU B 1 255 ? 16.047 -21.016 10.586 1 98.31 255 GLU B N 1
ATOM 4043 C CA . GLU B 1 255 ? 16.359 -22.312 11.172 1 98.31 255 GLU B CA 1
ATOM 4044 C C . GLU B 1 255 ? 15.688 -22.484 12.539 1 98.31 255 GLU B C 1
ATOM 4046 O O . GLU B 1 255 ? 15.453 -21.5 13.234 1 98.31 255 GLU B O 1
ATOM 4051 N N . GLY B 1 256 ? 15.422 -23.797 12.859 1 97.38 256 GLY B N 1
ATOM 4052 C CA . GLY B 1 256 ? 14.781 -24.109 14.125 1 97.38 256 GLY B CA 1
ATOM 4053 C C . GLY B 1 256 ? 13.281 -24.344 13.992 1 97.38 256 GLY B C 1
ATOM 4054 O O . GLY B 1 256 ? 12.789 -24.609 12.898 1 97.38 256 GLY B O 1
ATOM 4055 N N . LYS B 1 257 ? 12.648 -24.297 15.164 1 97.44 257 LYS B N 1
ATOM 4056 C CA . LYS B 1 257 ? 11.195 -24.422 15.148 1 97.44 257 LYS B CA 1
ATOM 4057 C C . LYS B 1 257 ? 10.555 -23.281 14.367 1 97.44 257 LYS B C 1
ATOM 4059 O O . LYS B 1 257 ? 10.938 -22.125 14.539 1 97.44 257 LYS B O 1
ATOM 4064 N N . PRO B 1 258 ? 9.664 -23.609 13.508 1 98 258 PRO B N 1
ATOM 4065 C CA . PRO B 1 258 ? 9.008 -22.547 12.75 1 98 258 PRO B CA 1
ATOM 4066 C C . PRO B 1 258 ? 8.391 -21.469 13.648 1 98 258 PRO B C 1
ATOM 4068 O O . PRO B 1 258 ? 7.836 -21.797 14.703 1 98 258 PRO B O 1
ATOM 4071 N N . ILE B 1 259 ? 8.594 -20.234 13.266 1 97.69 259 ILE B N 1
ATOM 4072 C CA . ILE B 1 259 ? 7.895 -19.141 13.922 1 97.69 259 ILE B CA 1
ATOM 4073 C C . ILE B 1 259 ? 6.508 -18.969 13.305 1 97.69 259 ILE B C 1
ATOM 4075 O O . ILE B 1 259 ? 6.391 -18.641 12.117 1 97.69 259 ILE B O 1
ATOM 4079 N N . ALA B 1 260 ? 5.539 -19.109 14.094 1 96.75 260 ALA B N 1
ATOM 4080 C CA . ALA B 1 260 ? 4.168 -19.125 13.594 1 96.75 260 ALA B CA 1
ATO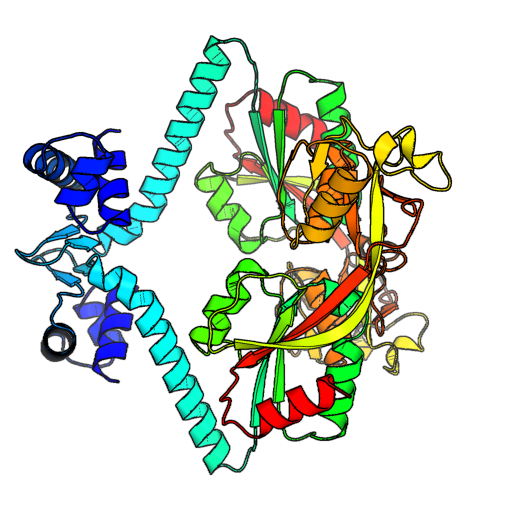M 4081 C C . ALA B 1 260 ? 3.701 -17.719 13.211 1 96.75 260 ALA B C 1
ATOM 4083 O O . ALA B 1 260 ? 4.023 -16.75 13.891 1 96.75 260 ALA B O 1
ATOM 4084 N N . SER B 1 261 ? 2.986 -17.672 12.141 1 95.06 261 SER B N 1
ATOM 4085 C CA . SER B 1 261 ? 2.324 -16.469 11.633 1 95.06 261 SER B CA 1
ATOM 4086 C C . SER B 1 261 ? 0.861 -16.75 11.297 1 95.06 261 SER B C 1
ATOM 4088 O O . SER B 1 261 ? 0.522 -17.828 10.805 1 95.06 261 SER B O 1
ATOM 4090 N N . GLU B 1 262 ? -0.004 -15.781 11.609 1 95.56 262 GLU B N 1
ATOM 4091 C CA . GLU B 1 262 ? -1.427 -16.031 11.406 1 95.56 262 GLU B CA 1
ATOM 4092 C C . GLU B 1 262 ? -2.105 -14.852 10.719 1 95.56 262 GLU B C 1
ATOM 4094 O O . GLU B 1 262 ? -1.646 -13.711 10.836 1 95.56 262 GLU B O 1
ATOM 4099 N N . VAL B 1 263 ? -3.111 -15.164 9.977 1 96.69 263 VAL B N 1
ATOM 4100 C CA . VAL B 1 263 ? -4.102 -14.195 9.523 1 96.69 263 VAL B CA 1
ATOM 4101 C C . VAL B 1 263 ? -5.434 -14.445 10.227 1 96.69 263 VAL B C 1
ATOM 4103 O O . VAL B 1 263 ? -5.855 -15.594 10.375 1 96.69 263 VAL B O 1
ATOM 4106 N N . ALA B 1 264 ? -6.008 -13.367 10.688 1 97.06 264 ALA B N 1
ATOM 4107 C CA . ALA B 1 264 ? -7.281 -13.469 11.398 1 97.06 264 ALA B CA 1
ATOM 4108 C C . ALA B 1 264 ? -8.305 -12.484 10.844 1 97.06 264 ALA B C 1
ATOM 4110 O O . ALA B 1 264 ? -7.941 -11.555 10.109 1 97.06 264 ALA B O 1
ATOM 4111 N N . VAL B 1 265 ? -9.547 -12.75 11.102 1 97.25 265 VAL B N 1
ATOM 4112 C CA . VAL B 1 265 ? -10.609 -11.781 10.836 1 97.25 265 VAL B CA 1
ATOM 4113 C C . VAL B 1 265 ? -11 -11.078 12.133 1 97.25 265 VAL B C 1
ATOM 4115 O O . VAL B 1 265 ? -11.328 -11.734 13.133 1 97.25 265 VAL B O 1
ATOM 4118 N N . ALA B 1 266 ? -10.875 -9.812 12.148 1 97 266 ALA B N 1
ATOM 4119 C CA . ALA B 1 266 ? -11.32 -8.977 13.266 1 97 266 ALA B CA 1
ATOM 4120 C C . ALA B 1 266 ? -12.734 -8.469 13.031 1 97 266 ALA B C 1
ATOM 4122 O O . ALA B 1 266 ? -13.094 -8.086 11.914 1 97 266 ALA B O 1
ATOM 4123 N N . TYR B 1 267 ? -13.508 -8.477 14.047 1 94.69 267 TYR B N 1
ATOM 4124 C CA . TYR B 1 267 ? -14.906 -8.062 13.953 1 94.69 267 TYR B CA 1
ATOM 4125 C C . TYR B 1 267 ? -15.43 -7.621 15.312 1 94.69 267 TYR B C 1
ATOM 4127 O O . TYR B 1 267 ? -14.852 -7.953 16.344 1 94.69 267 TYR B O 1
ATOM 4135 N N . ARG B 1 26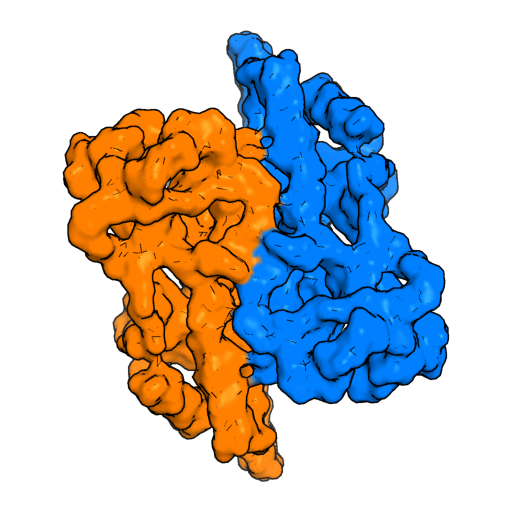8 ? -16.469 -6.852 15.234 1 90.12 268 ARG B N 1
ATOM 4136 C CA . ARG B 1 268 ? -17.094 -6.438 16.484 1 90.12 268 ARG B CA 1
ATOM 4137 C C . ARG B 1 268 ? -17.812 -7.605 17.156 1 90.12 268 ARG B C 1
ATOM 4139 O O . ARG B 1 268 ? -18.625 -8.281 16.516 1 90.12 268 ARG B O 1
ATOM 4146 N N . ARG B 1 269 ? -17.594 -7.785 18.422 1 87.69 269 ARG B N 1
ATOM 4147 C CA . ARG B 1 269 ? -18.125 -8.914 19.188 1 87.69 269 ARG B CA 1
ATOM 4148 C C . ARG B 1 269 ? -19.641 -8.922 19.172 1 87.69 269 ARG B C 1
ATOM 4150 O O . ARG B 1 269 ? -20.266 -9.984 19.109 1 87.69 269 ARG B O 1
ATOM 4157 N N . HIS B 1 270 ? -20.219 -7.742 19.234 1 83.5 270 HIS B N 1
ATOM 4158 C CA . HIS B 1 270 ? -21.672 -7.637 19.312 1 83.5 270 HIS B CA 1
ATOM 4159 C C . HIS B 1 270 ? -22.25 -7.125 18 1 83.5 270 HIS B C 1
ATOM 4161 O O . HIS B 1 270 ? -23.172 -6.316 18 1 83.5 270 HIS B O 1
ATOM 4167 N N . GLU B 1 271 ? -21.578 -7.602 16.984 1 82.94 271 GLU B N 1
ATOM 4168 C CA . GLU B 1 271 ? -22.078 -7.254 15.656 1 82.94 271 GLU B CA 1
ATOM 4169 C C . GLU B 1 271 ? -23.516 -7.727 15.469 1 82.94 271 GLU B C 1
ATOM 4171 O O . GLU B 1 271 ? -23.844 -8.875 15.766 1 82.94 271 GLU B O 1
ATOM 4176 N N . LYS B 1 272 ? -24.406 -6.836 14.961 1 73.56 272 LYS B N 1
ATOM 4177 C CA . LYS B 1 272 ? -25.828 -7.137 14.852 1 73.56 272 LYS B CA 1
ATOM 4178 C C . LYS B 1 272 ? -26.234 -7.395 13.406 1 73.56 272 LYS B C 1
ATOM 4180 O O . LYS B 1 272 ? -27.234 -8.062 13.141 1 73.56 272 LYS B O 1
ATOM 4185 N N . ALA B 1 273 ? -25.469 -6.875 12.484 1 79.44 273 ALA B N 1
ATOM 4186 C CA . ALA B 1 273 ? -25.844 -7.02 11.078 1 79.44 273 ALA B CA 1
ATOM 4187 C C . ALA B 1 273 ? -25.734 -8.477 10.633 1 79.44 273 ALA B C 1
ATOM 4189 O O . ALA B 1 273 ? -24.656 -9.07 10.672 1 79.44 273 ALA B O 1
ATOM 4190 N N . PRO B 1 274 ? -26.781 -9.109 10.195 1 82.44 274 PRO B N 1
ATOM 4191 C CA . PRO B 1 274 ? -26.781 -10.523 9.812 1 82.44 274 PRO B CA 1
ATOM 4192 C C . PRO B 1 274 ? -25.766 -10.836 8.711 1 82.44 274 PRO B C 1
ATOM 4194 O O . PRO B 1 274 ? -25.125 -11.891 8.75 1 82.44 274 PRO B O 1
ATOM 4197 N N . ALA B 1 275 ? -25.641 -9.961 7.762 1 88.06 275 ALA B N 1
ATOM 4198 C CA . ALA B 1 275 ? -24.703 -10.172 6.668 1 88.06 275 ALA B CA 1
ATOM 4199 C C . ALA B 1 275 ? -23.266 -10.289 7.191 1 88.06 275 ALA B C 1
ATOM 4201 O O . ALA B 1 275 ? -22.516 -11.156 6.754 1 88.06 275 ALA B O 1
ATOM 4202 N N . VAL B 1 276 ? -22.906 -9.422 8.141 1 91.44 276 VAL B N 1
ATOM 4203 C CA . VAL B 1 276 ? -21.562 -9.414 8.703 1 91.44 276 VAL B CA 1
ATOM 4204 C C . VAL B 1 276 ? -21.344 -10.68 9.531 1 91.44 276 VAL B C 1
ATOM 4206 O O . VAL B 1 276 ? -20.297 -11.32 9.43 1 91.44 276 VAL B O 1
ATOM 4209 N N . ARG B 1 277 ? -22.312 -11.062 10.297 1 88.88 277 ARG B N 1
ATOM 4210 C CA . ARG B 1 277 ? -22.219 -12.281 11.086 1 88.88 277 ARG B CA 1
ATOM 4211 C C . ARG B 1 277 ? -22.062 -13.508 10.195 1 88.88 277 ARG B C 1
ATOM 4213 O O . ARG B 1 277 ? -21.266 -14.406 10.492 1 88.88 277 ARG B O 1
ATOM 4220 N N . ALA B 1 278 ? -22.844 -13.5 9.133 1 91.25 278 ALA B N 1
ATOM 4221 C CA . ALA B 1 278 ? -22.75 -14.602 8.18 1 91.25 278 ALA B CA 1
ATOM 4222 C C . ALA B 1 278 ? -21.359 -14.672 7.566 1 91.25 278 ALA B C 1
ATOM 4224 O O . ALA B 1 278 ? -20.797 -15.758 7.398 1 91.25 278 ALA B O 1
ATOM 4225 N N . PHE B 1 279 ? -20.797 -13.539 7.23 1 95.44 279 PHE B N 1
ATOM 4226 C CA . PHE B 1 279 ? -19.469 -13.5 6.648 1 95.44 279 PHE B CA 1
ATOM 4227 C C . PHE B 1 279 ? -18.422 -14.031 7.633 1 95.44 279 PHE B C 1
ATOM 4229 O O . PHE B 1 279 ? -17.578 -14.844 7.27 1 95.44 279 PHE B O 1
ATOM 4236 N N . VAL B 1 280 ? -18.469 -13.555 8.875 1 94.75 280 VAL B N 1
ATOM 4237 C CA . VAL B 1 280 ? -17.531 -13.953 9.906 1 94.75 280 VAL B CA 1
ATOM 4238 C C . VAL B 1 280 ? -17.625 -15.461 10.148 1 94.75 280 VAL B C 1
ATOM 4240 O O . VAL B 1 280 ? -16.594 -16.141 10.297 1 94.75 280 VAL B O 1
ATOM 4243 N N . ARG B 1 281 ? -18.797 -15.992 10.148 1 92.44 281 ARG B N 1
ATOM 4244 C CA . ARG B 1 281 ? -18.984 -17.438 10.305 1 92.44 281 ARG B CA 1
ATOM 4245 C C . ARG B 1 281 ? -18.359 -18.203 9.156 1 92.44 281 ARG B C 1
ATOM 4247 O O . ARG B 1 281 ? -17.703 -19.234 9.367 1 92.44 281 ARG B O 1
ATOM 4254 N N . GLN B 1 282 ? -18.562 -17.688 7.996 1 92.88 282 GLN B N 1
ATOM 4255 C CA . GLN B 1 282 ? -18 -18.344 6.824 1 92.88 282 GLN B CA 1
ATOM 4256 C C . GLN B 1 282 ? -16.469 -18.281 6.844 1 92.88 282 GLN B C 1
ATOM 4258 O O . GLN B 1 282 ? -15.805 -19.234 6.434 1 92.88 282 GLN B O 1
ATOM 4263 N N . ALA B 1 283 ? -15.93 -17.156 7.262 1 92.62 283 ALA B N 1
ATOM 4264 C CA . ALA B 1 283 ? -14.484 -16.984 7.324 1 92.62 283 ALA B CA 1
ATOM 4265 C C . ALA B 1 283 ? -13.867 -17.953 8.328 1 92.62 283 ALA B C 1
ATOM 4267 O O . ALA B 1 283 ? -12.711 -18.359 8.18 1 92.62 283 ALA B O 1
ATOM 4268 N N . ALA B 1 284 ? -14.609 -18.281 9.328 1 86.19 284 ALA B N 1
ATOM 4269 C CA . ALA B 1 284 ? -14.133 -19.172 10.391 1 86.19 284 ALA B CA 1
ATOM 4270 C C . ALA B 1 284 ? -14.195 -20.625 9.969 1 86.19 284 ALA B C 1
ATOM 4272 O O . ALA B 1 284 ? -13.68 -21.5 10.664 1 86.19 284 ALA B O 1
ATOM 4273 N N . LEU B 1 285 ? -14.805 -20.906 8.844 1 75.12 285 LEU B N 1
ATOM 4274 C CA . LEU B 1 285 ? -14.914 -22.281 8.344 1 75.12 285 LEU B CA 1
ATOM 4275 C C . LEU B 1 285 ? -13.703 -22.641 7.496 1 75.12 285 LEU B C 1
ATOM 4277 O O . LEU B 1 285 ? -13.156 -21.797 6.793 1 75.12 285 LEU B O 1
#

Foldseek 3Di:
DLLLLLLQLCAVVQDQCVSCVVVVHHSVVSVVSPVVVCVVVVHRQWDDDPVTIHGDPVVVVVNLLSVLVVLVVVVVVVCVVCVVVVLAEEFAEEEAVLCVLLCLCVVLVVVLCVVPVSYHYDYDYDQQVCQQVCQVSVVHAKYKHWDDDDHDPQKDKAFQDKFFKWKKFFCPDPCVVDQAAELLNLAPFEEAEASDRQQVVVSCVRNVHDHHHDYDPHHPVVSNVCRQPVRGMYIGTCSCPVVDDDPRMHIHGYDDDTHMITMIMMHGPPDDRPSSVVSNVSSND/DLLLLLLQLCAVVQDQCVSCVVVVHHSVVSVVSPVVVCVVVVHRQWDDDPVTIHGDPVVVVVNVLSVLVVVVVVVVVVCVVCVVVVLAEEFAEEEACLCVLLCLCVVLVVVLCVVPVSYHYDYDYDQQVCQQVCQVSVVHAKYKHWDDDDHDPQKDKAFQDKFFKWKKFFCPDPCVVDQAAELLNLAPFEEAEASDRQQVVVSCVRNVHDHHHDYDPHHPVVSNVCRQPVRGMYIGTCSCPVPDDDPRMHIHGYDDDTHMITMIMMHGPPDDRPSSVVSNVSSND

Nearest PDB structures (foldseek):
  7w08-assembly2_A  TM=8.352E-01  e=7.878E-21  Yersinia pseudotuberculosis YPIII
  7xro-assembly1_C  TM=8.712E-01  e=2.814E-20  Salmonella enterica subsp. enterica serovar Typhimurium str. SL1344
  4x6g-assembly1_D  TM=6.252E-01  e=1.272E-23  Pseudomonas aeruginosa PAO1
  9f14-assembly1_A  TM=6.930E-01  e=2.299E-19  Klebsiella aerogenes
  4y0m-assembly5_J  TM=7.130E-01  e=2.869E-16  Pseudomonas aeruginosa PAO1

pLDDT: mean 86.38, std 13.66, range [44.31, 98.81]

Sequence (570 aa):
MRHVRAFLCVARHLHFARAADELDIAPPALTRLVQDAERLLGVRLFHRTRRSVALSAAGAAYLGEAQAALAHLARGRERAALAERGEIGRIELGYVSSAAYAGVLQRTVGAFRDAHPRIRVDVREVPMSEVAARLDAGTLDAAYVRPPLPLPDGVSTHTVHRDVFVVAVHGQSPLAARASIRPAALAGERFVVPEQALGTLEAARRGRFEPIVDARPGALVAVLAHVSVSGGVAIVPKALVGCVSLPGVAYRPIEGKPIASEVAVAYRRHEKAPAVRAFVRQAALMRHVRAFLCVARHLHFARAADELDIAPPALTRLVQDAERLLGVRLFHRTRRSVALSAAGAAYLGEAQAALAHLARGRERAALAERGEIGRIELGYVSSAAYAGVLQRTVGAFRDAHPRIRVDVREVPMSEVAARLDAGTLDAAYVRPPLPLPDGVSTHTVHRDVFVVAVHGQSPLAARASIRPAALAGERFVVPEQALGTLEAARRGRFEPIVDARPGALVAVLAHVSVSGGVAIVPKALVGCVSLPGVAYRPIEGKPIASEVAVAYRRHEKAPAVRAFVRQAAL

Organism: Burkholderia pseudomallei (strain K96243) (NCBI:txid272560)

InterPro domains:
  IPR000847 LysR, HTH, N-terminal domain [PF00126] (1-59)
  IPR000847 LysR, HTH, N-terminal domain [PS50931] (1-56)
  IPR005119 LysR, substrate-binding [PF03466] (85-282)
  IPR036388 Winged helix-like DNA-binding domain superfamily [G3DSA:1.10.10.10] (1-84)
  IPR036390 Winged helix DNA-binding domain superfamily [SSF46785] (2-78)

Secondary structure (DSSP, 8-state):
-HHHHHHHHHHHHS-HHHHHHHHTS-HHHHHHHHHHHHHHHTS--EEE-SS-EEEEHHHHHHHHHHHHHHHHHHHHHHHHHHHHTT--EEEEEEE-HHHHHTTHHHHHHHHHHHH-TTEEEEEEE--HHHHHHHHHHTS-SEEEE-SS----TTEEEEEEEEEEEEEEEETTSGGGGSSSB-GGGGTTPEEEEES--HHHHHHHHHHTS--EEEEEEESHHHHHHHHHHH--EEEEEGGGTTTB--TTEEEEEBSSSPPEEEEEEEEETT---HHHHHHHHHHT-/-HHHHHHHHHHHHS-HHHHHHHHTS-HHHHHHHHHHHHHHHTS--EEE-SS-EEEEHHHHHHHHHHHHHHHHHHHHHHHHHHHHHT--EEEEEEE-HHHHHTTHHHHHHHHHHHH-TTEEEEEEE--HHHHHHHHHHTS-SEEEE-SS----TTEEEEEEEEEEEEEEEETTSGGGGSSSB-GGGGTTPEEEEES--HHHHHHHHHHTS--EEEEEEESHHHHHHHHHHH--EEEEEGGGTTTB--TTEEEEEBSSSPPEEEEEEEEETT---HHHHHHHHHHT-

Solvent-accessible surface area (backbone atoms only — not comparable to full-atom values): 29123 Å² total; per-residue (Å²): 105,67,29,49,51,42,41,51,39,27,65,72,54,22,30,60,60,60,25,12,55,75,66,71,46,54,46,69,57,43,52,48,32,37,48,48,42,18,58,75,69,71,42,50,39,58,6,71,56,101,83,30,27,7,34,5,30,57,20,56,61,40,42,60,52,43,49,25,45,48,51,37,44,51,45,43,47,49,46,46,48,28,49,68,69,56,47,72,30,76,37,39,33,33,26,29,70,64,37,42,46,60,30,54,48,38,54,41,52,40,52,46,39,71,74,35,71,71,42,48,75,46,76,42,78,44,62,71,87,47,46,48,61,32,44,72,42,53,75,22,57,32,28,38,40,51,65,80,69,89,61,57,90,61,46,42,73,46,74,61,44,78,54,31,44,24,34,38,28,13,50,83,38,76,70,48,75,39,82,53,40,52,40,50,74,52,59,89,47,37,30,32,35,35,74,44,53,64,53,47,52,51,39,24,58,75,28,69,47,80,79,42,75,72,44,70,69,27,47,64,67,50,28,49,46,46,20,32,50,73,59,23,31,30,43,40,58,43,44,40,63,85,21,55,48,48,65,46,51,34,77,29,48,50,53,73,77,77,47,78,37,46,34,22,41,35,32,48,69,80,64,77,56,64,58,54,52,52,48,54,55,53,46,66,100,107,68,30,50,51,41,42,50,37,27,65,73,57,24,29,60,61,61,24,11,55,74,68,71,46,54,47,69,57,43,52,48,33,37,50,49,42,18,57,75,68,72,42,45,39,57,7,71,56,101,86,34,27,8,34,5,27,56,19,54,61,38,42,58,52,42,50,28,45,47,50,38,45,50,47,44,47,49,48,46,48,27,49,68,69,58,49,70,29,78,37,39,33,34,26,30,71,66,37,42,46,59,31,53,47,37,54,42,53,39,53,45,40,70,75,36,72,70,40,47,75,47,77,43,78,44,62,71,88,47,47,47,60,31,44,74,43,52,75,23,57,33,27,38,42,52,67,78,68,87,60,56,92,60,46,42,73,45,75,60,47,79,52,33,43,24,35,38,28,14,52,84,39,77,70,50,76,40,84,53,38,53,41,49,74,52,60,90,46,37,30,32,36,35,72,45,54,64,51,48,53,50,39,22,58,74,28,69,47,78,80,40,75,72,45,70,66,28,48,62,66,48,28,50,47,46,20,31,50,72,60,24,32,29,43,40,59,44,44,41,64,87,22,54,48,48,63,46,50,34,76,29,48,49,53,74,78,76,47,79,37,45,34,20,41,34,32,49,69,80,64,75,55,62,58,54,53,52,49,54,55,53,46,67,100

Radius of gyration: 25.66 Å; Cα contacts (8 Å, |Δi|>4): 1225; chains: 2; bounding box: 66×64×61 Å